Protein AF-A0A662XT76-F1 (afdb_monomer)

Secondary structure (DSSP, 8-state):
---B-TTSS-B-TTS-BTTT---TTSS-SEEEEESSHHHHHHHHTTSGGG-EEEEE-TTS-EEEEEEETTEEEEEEE-TTS--GGGGTTTTSSSEEEEEEEEEEE-STTS-TT-EEE-TT-B--EEE-SGGGSTT--S--SEEEPPPBPPPHHHHHHHHSS-----B-------S-TTHHHHHHHH-TT--EE-SSHHHHHHHHHHTTTSEEEEEEEEEEEETTTB-BPPHHHHHHHHHHHHHHHHHHHHHSPPTTSS----PPPPPS-HHHHHHHHHHTT--TTTEEEEEE--SSHHHHTTS-SSEEEEEE----S--TT-HHHHHHHHHHHHHHHHHHHHH-----TT------B-SS-B-----------STT---------SSTTHHHHHHHHHHHHHHHHHHTTS---S-TTSHHHHHHHHHTTS-HHHHHHHHHH-SHHHHHHHTTTTT--S---------EEEEEE-

Radius of gyration: 30.39 Å; Cα contacts (8 Å, |Δi|>4): 796; chains: 1; bounding box: 80×58×85 Å

pLDDT: mean 70.83, std 18.74, range [25.48, 98.0]

Solvent-accessible surface area (backbone atoms only — not comparable to full-atom values): 27362 Å² total; per-residue (Å²): 124,93,58,46,54,83,93,69,78,44,23,37,96,87,55,24,32,86,57,54,50,45,38,73,85,66,54,47,43,28,35,39,39,22,42,45,59,72,58,32,55,58,46,46,65,67,23,49,95,52,47,63,48,79,37,66,19,102,71,75,23,40,35,39,25,35,28,39,94,83,33,65,29,22,35,32,16,60,49,94,54,71,64,72,59,79,66,68,54,81,67,45,77,46,21,39,39,39,32,52,44,63,25,35,14,60,35,82,84,44,37,6,54,13,63,48,58,36,47,90,24,36,60,47,79,42,75,37,71,65,41,69,44,99,85,52,74,94,53,66,49,62,47,74,53,75,73,36,65,29,36,57,70,67,26,54,76,68,60,86,78,82,71,56,57,67,51,68,91,89,93,87,90,78,94,50,88,56,51,65,58,51,46,45,71,75,38,73,84,57,51,71,48,73,78,46,62,41,60,51,23,44,51,21,68,68,44,82,62,41,33,45,26,40,37,39,27,34,17,48,26,11,66,76,74,33,15,19,40,52,70,70,60,48,55,52,47,50,53,54,51,38,49,56,49,49,53,52,52,47,72,46,79,55,68,45,86,69,60,79,75,74,56,64,69,57,66,100,41,38,69,59,49,35,63,48,40,39,76,34,29,43,45,62,92,50,40,33,44,41,74,43,87,45,92,50,67,80,41,50,74,70,46,53,71,65,61,72,32,56,50,63,68,66,89,87,71,82,52,94,86,45,56,71,57,50,58,50,49,55,50,46,49,48,52,52,48,56,43,35,76,72,74,53,78,89,71,64,89,68,65,45,71,61,53,57,65,62,72,104,43,81,61,80,66,80,84,68,78,63,86,61,73,67,79,95,38,66,61,66,76,63,84,78,81,97,49,45,47,54,52,61,54,51,49,53,38,47,55,44,41,44,46,66,54,42,75,65,69,82,40,82,46,54,45,67,90,28,56,56,28,43,52,53,68,74,37,71,86,50,52,37,58,57,40,30,53,48,61,60,73,45,62,64,77,49,50,57,54,59,72,48,67,84,73,76,85,74,84,88,79,92,85,74,83,69,73,27,36,32,34,18,37,104

Structure (mmCIF, N/CA/C/O backbone):
data_AF-A0A662XT76-F1
#
_entry.id   AF-A0A662XT76-F1
#
loop_
_atom_site.group_PDB
_atom_site.id
_atom_site.type_symbol
_atom_site.label_atom_id
_atom_site.label_alt_id
_atom_site.label_comp_id
_atom_site.label_asym_id
_atom_site.label_entity_id
_atom_site.label_seq_id
_atom_site.pdbx_PDB_ins_code
_atom_site.Cartn_x
_atom_site.Cartn_y
_atom_site.Cartn_z
_atom_site.occupancy
_atom_site.B_iso_or_equiv
_atom_site.auth_seq_id
_atom_site.auth_comp_id
_atom_site.auth_asym_id
_atom_site.auth_atom_id
_atom_site.pdbx_PDB_model_num
ATOM 1 N N . MET A 1 1 ? 12.522 -28.379 11.782 1.00 76.38 1 MET A N 1
ATOM 2 C CA . MET A 1 1 ? 12.966 -27.269 12.687 1.00 76.38 1 MET A CA 1
ATOM 3 C C . MET A 1 1 ? 11.769 -26.359 12.965 1.00 76.38 1 MET A C 1
ATOM 5 O O . MET A 1 1 ? 10.771 -26.528 12.287 1.00 76.38 1 MET A O 1
ATOM 9 N N . ALA A 1 2 ? 11.820 -25.409 13.912 1.00 84.62 2 ALA A N 1
ATOM 10 C CA . ALA A 1 2 ? 10.680 -24.497 14.133 1.00 84.62 2 ALA A CA 1
ATOM 11 C C . ALA A 1 2 ? 10.379 -23.625 12.893 1.00 84.62 2 ALA A C 1
ATOM 13 O O . ALA A 1 2 ? 9.228 -23.469 12.488 1.00 84.62 2 ALA A O 1
ATOM 14 N N . TYR A 1 3 ? 11.434 -23.090 12.275 1.00 89.38 3 TYR A N 1
ATOM 15 C CA . TYR A 1 3 ? 11.419 -22.380 10.996 1.00 89.38 3 TYR A CA 1
ATOM 16 C C . TYR A 1 3 ? 12.844 -22.318 10.418 1.00 89.38 3 TYR A C 1
ATOM 18 O O . TYR A 1 3 ? 13.790 -22.826 11.026 1.00 89.38 3 TYR A O 1
ATOM 26 N N . LYS A 1 4 ? 12.998 -21.720 9.233 1.00 84.19 4 LYS A N 1
ATOM 27 C CA . LYS A 1 4 ? 14.266 -21.523 8.512 1.00 84.19 4 LYS A CA 1
ATOM 28 C C . LYS A 1 4 ? 14.536 -20.029 8.274 1.00 84.19 4 LYS A C 1
ATOM 30 O O . LYS A 1 4 ? 13.626 -19.206 8.352 1.00 84.19 4 LYS A O 1
ATOM 35 N N . ASN A 1 5 ? 15.786 -19.691 7.947 1.00 81.88 5 ASN A N 1
ATOM 36 C CA . ASN A 1 5 ? 16.231 -18.370 7.467 1.00 81.88 5 ASN A CA 1
ATOM 37 C C . ASN A 1 5 ? 16.010 -17.185 8.434 1.00 81.88 5 ASN A C 1
ATOM 39 O O . ASN A 1 5 ? 15.616 -16.097 8.015 1.00 81.88 5 ASN A O 1
ATOM 43 N N . THR A 1 6 ? 16.316 -17.371 9.726 1.00 84.19 6 THR A N 1
ATOM 44 C CA . THR A 1 6 ? 16.104 -16.357 10.784 1.00 84.19 6 THR A CA 1
ATOM 45 C C . THR A 1 6 ? 16.774 -14.995 10.535 1.00 84.19 6 THR A C 1
ATOM 47 O O . THR A 1 6 ? 16.246 -13.979 10.974 1.00 84.19 6 THR A O 1
ATOM 50 N N . ASN A 1 7 ? 17.895 -14.953 9.804 1.00 76.31 7 ASN A N 1
ATOM 51 C CA . ASN A 1 7 ? 18.642 -13.720 9.504 1.00 76.31 7 ASN A CA 1
ATOM 52 C C . ASN A 1 7 ? 18.196 -13.022 8.199 1.00 76.31 7 ASN A C 1
ATOM 54 O O . ASN A 1 7 ? 18.807 -12.034 7.801 1.00 76.31 7 ASN A O 1
ATOM 58 N N . ALA A 1 8 ? 17.171 -13.535 7.509 1.00 79.31 8 ALA A N 1
ATOM 59 C CA . ALA A 1 8 ? 16.703 -13.020 6.219 1.00 79.31 8 ALA A CA 1
ATOM 60 C C . ALA A 1 8 ? 15.179 -12.778 6.242 1.00 79.31 8 ALA A C 1
ATOM 62 O O . ALA A 1 8 ? 14.699 -11.939 7.004 1.00 79.31 8 ALA A O 1
ATOM 63 N N . MET A 1 9 ? 14.411 -13.505 5.422 1.00 76.38 9 MET A N 1
ATOM 64 C CA . MET A 1 9 ? 12.952 -13.598 5.526 1.00 76.38 9 MET A CA 1
ATOM 65 C C . MET A 1 9 ? 12.591 -14.967 6.127 1.00 76.38 9 MET A C 1
ATOM 67 O O . MET A 1 9 ? 12.679 -15.969 5.408 1.00 76.38 9 MET A O 1
ATOM 71 N N . PRO A 1 10 ? 12.220 -15.046 7.419 1.00 79.50 10 PRO A N 1
ATOM 72 C CA . PRO A 1 10 ? 11.983 -16.324 8.078 1.00 79.50 10 PRO A CA 1
ATOM 73 C C . PRO A 1 10 ? 10.690 -16.993 7.595 1.00 79.50 10 PRO A C 1
ATOM 75 O O . PRO A 1 10 ? 9.648 -16.341 7.478 1.00 79.50 10 PRO A O 1
ATOM 78 N N . LYS A 1 11 ? 10.754 -18.302 7.334 1.00 84.12 11 LYS A N 1
ATOM 79 C CA . LYS A 1 11 ? 9.632 -19.107 6.817 1.00 84.12 11 LYS A CA 1
ATOM 80 C C . LYS A 1 11 ? 9.597 -20.502 7.438 1.00 84.12 11 LYS A C 1
ATOM 82 O O . LYS A 1 11 ? 10.647 -21.048 7.786 1.00 84.12 11 LYS A O 1
ATOM 87 N N . HIS A 1 12 ? 8.409 -21.091 7.545 1.00 88.31 12 HIS A N 1
ATOM 88 C CA . HIS A 1 12 ? 8.257 -22.515 7.853 1.00 88.31 12 HIS A CA 1
ATOM 89 C C . HIS A 1 12 ? 8.646 -23.386 6.642 1.00 88.31 12 HIS A C 1
ATOM 91 O O . HIS A 1 12 ? 8.956 -22.879 5.561 1.00 88.31 12 HIS A O 1
ATOM 97 N N . GLU A 1 13 ? 8.698 -24.708 6.825 1.00 89.62 13 GLU A N 1
ATOM 98 C CA . GLU A 1 13 ? 9.232 -25.629 5.805 1.00 89.62 13 GLU A CA 1
ATOM 99 C C . GLU A 1 13 ? 8.322 -25.765 4.567 1.00 89.62 13 GLU A C 1
ATOM 101 O O . GLU A 1 13 ? 8.808 -26.124 3.500 1.00 89.62 13 GLU A O 1
ATOM 106 N N . ASP A 1 14 ? 7.044 -25.394 4.687 1.00 87.75 14 ASP A N 1
ATOM 107 C CA . ASP A 1 14 ? 6.050 -25.309 3.606 1.00 87.75 14 ASP A CA 1
ATOM 108 C C . ASP A 1 14 ? 6.056 -23.958 2.851 1.00 87.75 14 ASP A C 1
ATOM 110 O O . ASP A 1 14 ? 5.248 -23.734 1.947 1.00 87.75 14 ASP A O 1
ATOM 114 N N . GLY A 1 15 ? 6.954 -23.042 3.232 1.00 85.56 15 GLY A N 1
ATOM 115 C CA . GLY A 1 15 ? 7.093 -21.713 2.643 1.00 85.56 15 GLY A CA 1
ATOM 116 C C . GLY A 1 15 ? 6.183 -20.625 3.227 1.00 85.56 15 GLY A C 1
ATOM 117 O O . GLY A 1 15 ? 6.241 -19.494 2.727 1.00 85.56 15 GLY A O 1
ATOM 118 N N . THR A 1 16 ? 5.384 -20.915 4.263 1.00 87.31 16 THR A N 1
ATOM 119 C CA . THR A 1 16 ? 4.553 -19.903 4.944 1.00 87.31 16 THR A CA 1
ATOM 120 C C . TH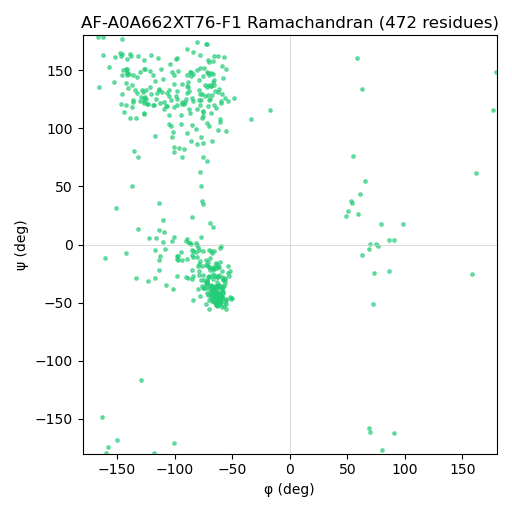R A 1 16 ? 5.387 -18.919 5.774 1.00 87.31 16 THR A C 1
ATOM 122 O O . THR A 1 16 ? 6.450 -19.260 6.304 1.00 87.31 16 THR A O 1
ATOM 125 N N . VAL A 1 17 ? 4.927 -17.666 5.876 1.00 84.31 17 VAL A N 1
ATOM 126 C CA . VAL A 1 17 ? 5.585 -16.606 6.666 1.00 84.31 17 VAL A CA 1
ATOM 127 C C . VAL A 1 17 ? 5.093 -16.592 8.119 1.00 84.31 17 VAL A C 1
ATOM 129 O O . VAL A 1 17 ? 3.888 -16.629 8.366 1.00 84.31 17 VAL A O 1
ATOM 132 N N . LEU A 1 18 ? 6.023 -16.459 9.078 1.00 82.25 18 LEU A N 1
ATOM 133 C CA . LEU A 1 18 ? 5.812 -16.721 10.523 1.00 82.25 18 LEU A CA 1
ATOM 134 C C . LEU A 1 18 ? 4.618 -16.029 11.204 1.00 82.25 18 LEU A C 1
ATOM 136 O O . LEU A 1 18 ? 4.209 -16.448 12.286 1.00 82.25 18 LEU A O 1
ATOM 140 N N . HIS A 1 19 ? 4.132 -14.917 10.649 1.00 84.12 19 HIS A N 1
ATOM 141 C CA . HIS A 1 19 ? 3.140 -14.065 11.310 1.00 84.12 19 HIS A CA 1
ATOM 142 C C . HIS A 1 19 ? 1.802 -13.974 10.568 1.00 84.12 19 HIS A C 1
ATOM 144 O O . HIS A 1 19 ? 0.785 -13.818 11.234 1.00 84.12 19 HIS A O 1
ATOM 150 N N . LEU A 1 20 ? 1.765 -14.115 9.236 1.00 84.00 20 LEU A N 1
ATOM 151 C CA . LEU A 1 20 ? 0.519 -14.005 8.455 1.00 84.00 20 LEU A CA 1
ATOM 152 C C . LEU A 1 20 ? -0.132 -15.360 8.135 1.00 84.00 20 LEU A C 1
ATOM 154 O O . LEU A 1 20 ? -1.276 -15.376 7.709 1.00 84.00 20 LEU A O 1
ATOM 158 N N . GLY A 1 21 ? 0.570 -16.485 8.318 1.00 85.88 21 GLY A N 1
ATOM 159 C CA . GLY A 1 21 ? 0.026 -17.825 8.031 1.00 85.88 21 GLY A CA 1
ATOM 160 C C . GLY A 1 21 ? -0.060 -18.188 6.539 1.00 85.88 21 GLY A C 1
ATOM 161 O O . GLY A 1 21 ? -0.464 -19.294 6.201 1.00 85.88 21 GLY A O 1
ATOM 162 N N . VAL A 1 22 ? 0.359 -17.288 5.644 1.00 87.12 22 VAL A N 1
ATOM 163 C CA . VAL A 1 22 ? 0.263 -17.441 4.180 1.00 87.12 22 VAL A CA 1
ATOM 164 C C . VAL A 1 22 ? 1.603 -17.781 3.523 1.00 87.12 22 VAL A C 1
ATOM 166 O O . VAL A 1 22 ? 2.670 -17.413 4.024 1.00 87.12 22 VAL A O 1
ATOM 169 N N . LYS A 1 23 ? 1.550 -18.423 2.354 1.00 86.50 23 LYS A N 1
ATOM 170 C CA . LYS A 1 23 ? 2.673 -18.607 1.412 1.00 86.50 23 LYS A CA 1
ATOM 171 C C . LYS A 1 23 ? 2.389 -17.927 0.065 1.00 86.50 23 LYS A C 1
ATOM 173 O O . LYS A 1 23 ? 1.353 -17.293 -0.122 1.00 86.50 23 LYS A O 1
ATOM 178 N N . SER A 1 24 ? 3.331 -18.029 -0.875 1.00 83.62 24 SER A N 1
ATOM 179 C CA . SER A 1 24 ? 3.158 -17.462 -2.223 1.00 83.62 24 SER A CA 1
ATOM 180 C C . SER A 1 24 ? 1.913 -18.033 -2.917 1.00 83.62 24 SER A C 1
ATOM 182 O O . SER A 1 24 ? 1.595 -19.207 -2.735 1.00 83.62 24 SER A O 1
ATOM 184 N N . GLY A 1 25 ? 1.212 -17.199 -3.688 1.00 83.50 25 GLY A N 1
ATOM 185 C CA . GLY A 1 25 ? -0.052 -17.534 -4.357 1.00 83.50 25 GLY A CA 1
ATOM 186 C C . GLY A 1 25 ? -1.318 -17.338 -3.510 1.00 83.50 25 GLY A C 1
ATOM 187 O O . GLY A 1 25 ? -2.373 -17.107 -4.080 1.00 83.50 25 GLY A O 1
ATOM 188 N N . GLN A 1 26 ? -1.225 -17.347 -2.174 1.00 88.88 26 GLN A N 1
ATOM 189 C CA . GLN A 1 26 ? -2.392 -17.221 -1.276 1.00 88.88 26 GLN A CA 1
ATOM 190 C C . GLN A 1 26 ? -2.823 -15.772 -0.993 1.00 88.88 26 GLN A C 1
ATOM 192 O O . GLN A 1 26 ? -3.867 -15.536 -0.387 1.00 88.88 26 GLN A O 1
ATOM 197 N N . VAL A 1 27 ? -2.015 -14.794 -1.409 1.00 89.44 27 VAL A N 1
ATOM 198 C CA . VAL A 1 27 ? -2.301 -13.358 -1.290 1.00 89.44 27 VAL A CA 1
ATOM 199 C C . VAL A 1 27 ? -2.105 -12.718 -2.655 1.00 89.44 27 VAL A C 1
ATOM 201 O O . VAL A 1 27 ? -1.088 -12.954 -3.309 1.00 89.44 27 VAL A O 1
ATOM 204 N N . ALA A 1 28 ? -3.064 -11.902 -3.076 1.00 90.62 28 ALA A N 1
ATOM 205 C CA . ALA A 1 28 ? -3.012 -11.188 -4.341 1.00 90.62 28 ALA A CA 1
ATOM 206 C C . ALA A 1 28 ? -1.974 -10.044 -4.342 1.00 90.62 28 ALA A C 1
ATOM 208 O O . ALA A 1 28 ? -1.390 -9.670 -3.323 1.00 90.62 28 ALA A O 1
ATOM 209 N N . ASN A 1 29 ? -1.769 -9.442 -5.515 1.00 88.25 29 ASN A N 1
ATOM 210 C CA . ASN A 1 29 ? -0.985 -8.209 -5.684 1.00 88.25 29 ASN A CA 1
ATOM 211 C C . ASN A 1 29 ? -1.759 -6.925 -5.308 1.00 88.25 29 ASN A C 1
ATOM 213 O O . ASN A 1 29 ? -1.189 -5.834 -5.295 1.00 88.25 29 ASN A O 1
ATOM 217 N N . ARG A 1 30 ? -3.045 -7.062 -4.975 1.00 91.56 30 ARG A N 1
ATOM 218 C CA . ARG A 1 30 ? -3.951 -6.013 -4.502 1.00 91.56 30 ARG A CA 1
ATOM 219 C C . ARG A 1 30 ? -4.423 -6.367 -3.097 1.00 91.56 30 ARG A C 1
ATOM 221 O O . ARG A 1 30 ? -5.029 -7.421 -2.922 1.00 91.56 30 ARG A O 1
ATOM 228 N N . VAL A 1 31 ? -4.159 -5.513 -2.106 1.00 92.00 31 VAL A N 1
ATOM 229 C CA . VAL A 1 31 ? -4.554 -5.760 -0.706 1.00 92.00 31 VAL A CA 1
ATOM 230 C C . VAL A 1 31 ? -5.333 -4.598 -0.088 1.00 92.00 31 VAL A C 1
ATOM 232 O O . VAL A 1 31 ? -4.875 -3.456 -0.104 1.00 92.00 31 VAL A O 1
ATOM 235 N N . VAL A 1 32 ? -6.469 -4.905 0.545 1.00 93.81 32 VAL A N 1
ATOM 236 C CA . VAL A 1 32 ? -7.110 -4.021 1.529 1.00 93.81 32 V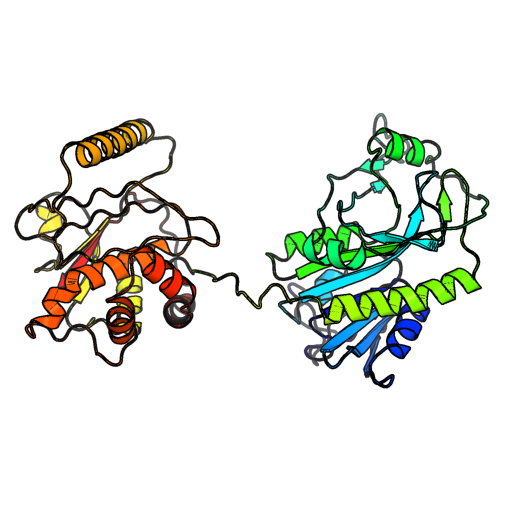AL A CA 1
ATOM 237 C C . VAL A 1 32 ? -6.632 -4.404 2.931 1.00 93.81 32 VAL A C 1
ATOM 239 O O . VAL A 1 32 ? -6.804 -5.543 3.358 1.00 93.81 32 VAL A O 1
ATOM 242 N N . SER A 1 33 ? -6.051 -3.461 3.674 1.00 92.75 33 SER A N 1
ATOM 243 C CA . SER A 1 33 ? -5.693 -3.653 5.091 1.00 92.75 33 SER A CA 1
ATOM 244 C C . SER A 1 33 ? -6.779 -3.061 5.989 1.00 92.75 33 SER A C 1
ATOM 246 O O . SER A 1 33 ? -7.098 -1.879 5.868 1.00 92.75 33 SER A O 1
ATOM 248 N N . VAL A 1 34 ? -7.328 -3.854 6.910 1.00 93.94 34 VAL A N 1
ATOM 249 C CA . VAL A 1 34 ? -8.354 -3.424 7.878 1.00 93.94 34 VAL A CA 1
ATOM 250 C C . VAL A 1 34 ? -7.930 -3.739 9.310 1.00 93.94 34 VAL A C 1
ATOM 252 O O . VAL A 1 34 ? -7.190 -4.686 9.557 1.00 93.94 34 VAL A O 1
ATOM 255 N N . GLY A 1 35 ? -8.399 -2.947 10.278 1.00 89.12 35 GLY A N 1
ATOM 256 C CA . GLY A 1 35 ? -8.050 -3.146 11.690 1.00 89.12 35 GLY A CA 1
ATOM 257 C C . GLY A 1 35 ? -8.686 -4.399 12.302 1.00 89.12 35 GLY A C 1
ATOM 258 O O . GLY A 1 35 ? -7.983 -5.251 12.837 1.00 89.12 35 GLY A O 1
ATOM 259 N N . SER A 1 36 ? -10.014 -4.517 12.227 1.00 92.00 36 SER A N 1
ATOM 260 C CA . SER A 1 36 ? -10.791 -5.580 12.876 1.00 92.00 36 SER A CA 1
ATOM 261 C C . SER A 1 36 ? -11.125 -6.743 11.936 1.00 92.00 36 SER A C 1
ATOM 263 O O . SER A 1 36 ? -11.355 -6.545 10.742 1.00 92.00 36 SER A O 1
ATOM 265 N N . LEU A 1 37 ? -11.236 -7.951 12.504 1.00 94.50 37 LEU A N 1
ATOM 266 C CA . LEU A 1 37 ? -11.721 -9.140 11.794 1.00 94.50 37 LEU A CA 1
ATOM 267 C C . LEU A 1 37 ? -13.141 -8.930 11.245 1.00 94.50 37 LEU A C 1
ATOM 269 O O . LEU A 1 37 ? -13.354 -9.143 10.061 1.00 94.50 37 LEU A O 1
ATOM 273 N N . GLY A 1 38 ? -14.063 -8.377 12.042 1.00 95.81 38 GLY A N 1
ATOM 274 C CA . GLY A 1 38 ? -15.439 -8.102 11.600 1.00 95.81 38 GLY A CA 1
ATOM 275 C C . GLY A 1 38 ? -15.551 -7.186 10.372 1.00 95.81 38 GLY A C 1
ATOM 276 O O . GLY A 1 38 ? -16.459 -7.355 9.562 1.00 95.81 38 GLY A O 1
ATOM 277 N N . ARG A 1 39 ? -14.602 -6.256 10.172 1.00 95.31 39 ARG A N 1
ATOM 278 C CA . ARG A 1 39 ? -14.533 -5.459 8.934 1.00 95.31 39 ARG A CA 1
ATOM 279 C C . ARG A 1 39 ? -13.964 -6.274 7.771 1.00 95.31 39 ARG A C 1
ATOM 281 O O . ARG A 1 39 ? -14.404 -6.094 6.642 1.00 95.31 39 ARG A O 1
ATOM 288 N N . ALA A 1 40 ? -13.008 -7.166 8.028 1.00 96.19 40 ALA A N 1
ATOM 289 C CA . ALA A 1 40 ? -12.473 -8.065 7.007 1.00 96.19 40 ALA A CA 1
ATOM 290 C C . ALA A 1 40 ? -13.545 -9.045 6.506 1.00 96.19 40 ALA A C 1
ATOM 292 O O . ALA A 1 40 ? -13.723 -9.177 5.301 1.00 96.19 40 ALA A O 1
ATOM 293 N N . GLU A 1 41 ? -14.310 -9.642 7.423 1.00 97.62 41 GLU A N 1
ATOM 294 C CA . GLU A 1 41 ? -15.460 -10.506 7.134 1.00 97.62 41 GLU A CA 1
ATOM 295 C C . GLU A 1 41 ? -16.541 -9.754 6.345 1.00 97.62 41 GLU A C 1
ATOM 297 O O . GLU A 1 41 ? -16.992 -10.237 5.307 1.00 97.62 41 GLU A O 1
ATOM 302 N N . LEU A 1 42 ? -16.907 -8.538 6.777 1.00 96.94 42 LEU A N 1
ATOM 303 C CA . LEU A 1 42 ? -17.869 -7.686 6.068 1.00 96.94 42 LEU A CA 1
ATOM 304 C C . LEU A 1 42 ? -17.429 -7.389 4.628 1.00 96.94 42 LEU A C 1
ATOM 306 O O . LEU A 1 42 ? -18.259 -7.432 3.726 1.00 96.94 42 LEU A O 1
ATOM 310 N N . LEU A 1 43 ? -16.142 -7.102 4.400 1.00 97.50 43 LEU A N 1
ATOM 311 C CA . LEU A 1 43 ? -15.610 -6.866 3.056 1.00 97.50 43 LEU A CA 1
ATOM 312 C C . LEU A 1 43 ? -15.469 -8.158 2.238 1.00 97.50 43 LEU A C 1
ATOM 314 O O . LEU A 1 43 ? -15.626 -8.105 1.022 1.00 97.50 43 LEU A O 1
ATOM 318 N N . ALA A 1 44 ? -15.220 -9.309 2.868 1.00 97.81 44 ALA A N 1
ATOM 319 C CA . ALA A 1 44 ? -15.151 -10.596 2.176 1.00 97.81 44 ALA A CA 1
ATOM 320 C C . ALA A 1 44 ? -16.516 -10.980 1.572 1.00 97.81 44 ALA A C 1
ATOM 322 O O . ALA A 1 44 ? -16.582 -11.454 0.442 1.00 97.81 44 ALA A O 1
ATOM 323 N N . GLN A 1 45 ? -17.619 -10.651 2.257 1.00 98.00 45 GLN A N 1
ATOM 324 C CA . GLN A 1 45 ? -18.986 -10.789 1.727 1.00 98.00 45 GLN A CA 1
ATOM 325 C C . GLN A 1 45 ? -19.324 -9.821 0.570 1.00 98.00 45 GLN A C 1
ATOM 327 O O . GLN A 1 45 ? -20.411 -9.910 0.003 1.00 98.00 45 GLN A O 1
ATOM 332 N N . LEU A 1 46 ? -18.436 -8.880 0.217 1.00 97.06 46 LEU A N 1
ATOM 333 C CA . LEU A 1 46 ? -18.615 -7.976 -0.929 1.00 97.06 46 LEU A CA 1
ATOM 334 C C . LEU A 1 46 ? -17.896 -8.456 -2.199 1.00 97.06 46 LEU A C 1
ATOM 336 O O . LEU A 1 46 ? -18.128 -7.858 -3.251 1.00 97.06 46 LEU A O 1
ATOM 340 N N . LEU A 1 47 ? -17.042 -9.482 -2.091 1.00 97.62 47 LEU A N 1
ATOM 341 C CA . LEU A 1 47 ? -16.313 -10.108 -3.199 1.00 97.62 47 LEU A CA 1
ATOM 342 C C . LEU A 1 47 ? -17.262 -10.809 -4.184 1.00 97.62 47 LEU A C 1
ATOM 344 O O . LEU A 1 47 ? -18.416 -11.092 -3.854 1.00 97.62 47 LEU A O 1
ATOM 348 N N . ASP A 1 48 ? -16.764 -11.089 -5.389 1.00 96.06 48 ASP A N 1
ATOM 349 C CA . ASP A 1 48 ? -17.531 -11.711 -6.473 1.00 96.06 48 ASP A CA 1
ATOM 350 C C . ASP A 1 48 ? -18.183 -13.029 -6.007 1.00 96.06 48 ASP A C 1
ATOM 352 O O . ASP A 1 48 ? -17.512 -13.918 -5.478 1.00 96.06 48 ASP A O 1
ATOM 356 N N . ASP A 1 49 ? -19.511 -13.120 -6.145 1.00 95.25 49 ASP A N 1
ATOM 357 C CA . ASP A 1 49 ? -20.365 -14.230 -5.682 1.00 95.25 49 ASP A CA 1
ATOM 358 C C . ASP A 1 49 ? -20.129 -14.679 -4.217 1.00 95.25 49 ASP A C 1
ATOM 360 O O . ASP A 1 49 ? -20.403 -15.825 -3.845 1.00 95.25 49 ASP A O 1
ATOM 364 N N . ALA A 1 50 ? -19.604 -13.773 -3.379 1.00 94.31 50 ALA A N 1
ATOM 365 C CA . ALA A 1 50 ? -19.102 -14.031 -2.025 1.00 94.31 50 ALA A CA 1
ATOM 366 C C . ALA A 1 50 ? -18.100 -15.209 -1.939 1.00 94.31 50 ALA A C 1
ATOM 368 O O . ALA A 1 50 ? -18.002 -15.872 -0.905 1.00 94.31 50 ALA A O 1
ATOM 369 N N . GLN A 1 51 ? -17.351 -15.476 -3.017 1.00 95.38 51 GLN A N 1
ATOM 370 C CA . GLN A 1 51 ? -16.357 -16.549 -3.084 1.00 95.38 51 GLN A CA 1
ATOM 371 C C . GLN A 1 51 ? -14.970 -16.054 -2.660 1.00 95.38 51 GLN A C 1
ATOM 373 O O . GLN A 1 51 ? -14.403 -15.136 -3.257 1.00 95.38 51 GLN A O 1
ATOM 378 N N . PHE A 1 52 ? -14.398 -16.696 -1.641 1.00 98.00 52 PHE A N 1
ATOM 379 C CA . PHE A 1 52 ? -13.045 -16.415 -1.166 1.00 98.00 52 PHE A CA 1
ATOM 380 C C . PHE A 1 52 ? -12.428 -17.599 -0.416 1.00 98.00 52 PHE A C 1
ATOM 382 O O . PHE A 1 52 ? -13.116 -18.397 0.220 1.00 98.00 52 PHE A O 1
ATOM 389 N N . GLU A 1 53 ? -11.102 -17.674 -0.454 1.00 97.69 53 GLU A N 1
ATOM 390 C CA . GLU A 1 53 ? -10.289 -18.525 0.410 1.00 97.69 53 GLU A CA 1
ATOM 391 C C . GLU A 1 53 ? -9.953 -17.779 1.709 1.00 97.69 53 GLU A C 1
ATOM 393 O O . GLU A 1 53 ? -9.620 -16.591 1.672 1.00 97.69 53 GLU A O 1
ATOM 398 N N . THR A 1 54 ? -9.984 -18.473 2.849 1.00 97.69 54 THR A N 1
ATOM 399 C CA . THR A 1 54 ? -9.634 -17.908 4.164 1.00 97.69 54 THR A CA 1
ATOM 400 C C . THR A 1 54 ? -8.333 -18.513 4.682 1.00 97.69 54 THR A C 1
ATOM 402 O O . THR A 1 54 ? -8.179 -19.733 4.734 1.00 97.69 54 THR A O 1
ATOM 405 N N . TYR A 1 55 ? -7.418 -17.654 5.127 1.00 94.62 55 TYR A N 1
ATOM 406 C CA . TYR A 1 55 ? -6.116 -18.018 5.676 1.00 94.62 55 TYR A CA 1
ATOM 407 C C . TYR A 1 55 ? -5.924 -17.389 7.055 1.00 94.62 55 TYR A C 1
ATOM 409 O O . TYR A 1 55 ? -5.807 -16.169 7.184 1.00 94.62 55 TYR A O 1
ATOM 417 N N . GLU A 1 56 ? -5.888 -18.227 8.088 1.00 93.25 56 GLU A N 1
ATOM 418 C CA . GLU A 1 56 ? -5.748 -17.809 9.484 1.00 93.25 56 GLU A CA 1
ATOM 419 C C . GLU A 1 56 ? -4.326 -18.016 10.015 1.00 93.25 56 GLU A C 1
ATOM 421 O O . GLU A 1 56 ? -3.617 -18.955 9.648 1.00 93.25 56 GLU A O 1
ATOM 426 N N . SER A 1 57 ? -3.920 -17.144 10.934 1.00 88.75 57 SER A N 1
ATOM 427 C CA . SER A 1 57 ? -2.640 -17.209 11.632 1.00 88.75 57 SER A CA 1
ATOM 428 C C . SER A 1 57 ? -2.835 -17.397 13.132 1.00 88.75 57 SER A C 1
ATOM 430 O O . SER A 1 57 ? -3.624 -16.694 13.764 1.00 88.75 57 SER A O 1
ATOM 432 N N . SER A 1 58 ? -1.983 -18.222 13.747 1.00 85.88 58 SER A N 1
ATOM 433 C CA . SER A 1 58 ? -1.841 -18.342 15.210 1.00 85.88 58 SER A CA 1
ATOM 434 C C . SER A 1 58 ? -1.417 -17.038 15.912 1.00 85.88 58 SER A C 1
ATOM 436 O O . SER A 1 58 ? -1.308 -16.990 17.137 1.00 85.88 58 SER A O 1
ATOM 438 N N . ARG A 1 59 ? -1.171 -15.967 15.147 1.00 84.31 59 ARG A N 1
ATOM 439 C CA . ARG A 1 59 ? -0.907 -14.602 15.619 1.00 84.31 59 ARG A CA 1
ATOM 440 C C . ARG A 1 59 ? -2.118 -13.661 15.530 1.00 84.31 59 ARG A C 1
ATOM 442 O O . ARG A 1 59 ? -1.952 -12.477 15.799 1.00 84.31 59 ARG A O 1
ATOM 449 N N . GLY A 1 60 ? -3.304 -14.160 15.170 1.00 84.00 60 GLY A N 1
ATOM 450 C CA . GLY A 1 60 ? -4.542 -13.369 15.112 1.00 84.00 60 GLY A CA 1
ATOM 451 C C . GLY A 1 60 ? -4.698 -12.500 13.859 1.00 84.00 60 GLY A C 1
ATOM 452 O O . GLY A 1 60 ? -5.494 -11.565 13.862 1.00 84.00 60 GLY A O 1
ATOM 453 N N . PHE A 1 61 ? -3.939 -12.792 12.800 1.00 89.75 61 PHE A N 1
ATOM 454 C CA . PHE A 1 61 ? -4.168 -12.233 11.466 1.00 89.75 61 PHE A CA 1
ATOM 455 C C . PHE A 1 61 ? -5.051 -13.190 10.663 1.00 89.75 61 PHE A C 1
ATOM 457 O O . PHE A 1 61 ? -4.795 -14.395 10.662 1.00 89.75 61 PHE A O 1
ATOM 464 N N . THR A 1 62 ? -6.011 -12.640 9.923 1.00 93.69 62 THR A N 1
ATOM 465 C CA . THR A 1 62 ? -6.835 -13.384 8.961 1.00 93.69 62 THR A CA 1
ATOM 466 C C . THR A 1 62 ? -6.738 -12.708 7.602 1.00 93.69 62 THR A C 1
ATOM 468 O O . THR A 1 62 ? -6.860 -11.485 7.508 1.00 93.69 62 THR A O 1
ATOM 471 N N . THR A 1 63 ? -6.514 -13.496 6.555 1.00 94.19 63 THR A N 1
ATOM 472 C CA . THR A 1 63 ? -6.543 -13.044 5.162 1.00 94.19 63 THR A CA 1
ATOM 473 C C . THR A 1 63 ? -7.683 -13.732 4.427 1.00 94.19 63 THR A C 1
ATOM 475 O O . THR A 1 63 ? -7.777 -14.954 4.462 1.00 94.19 63 THR A O 1
ATOM 478 N N . PHE A 1 64 ? -8.505 -12.956 3.730 1.00 97.38 64 PHE A N 1
ATOM 479 C CA . PHE A 1 64 ? -9.488 -13.448 2.768 1.00 97.38 64 PHE A CA 1
ATOM 480 C C . PHE A 1 64 ? -8.982 -13.124 1.360 1.00 97.38 64 PHE A C 1
ATOM 482 O O . PHE A 1 64 ? -8.593 -11.982 1.117 1.00 97.38 64 PHE A O 1
ATOM 489 N N . THR A 1 65 ? -8.967 -14.085 0.439 1.00 96.69 65 THR A N 1
ATOM 490 C CA . THR A 1 65 ? -8.491 -13.895 -0.945 1.00 96.69 65 THR A CA 1
ATOM 491 C C . THR A 1 65 ? -9.563 -14.341 -1.930 1.00 96.69 65 THR A C 1
ATOM 493 O O . THR A 1 65 ? -10.040 -15.467 -1.853 1.00 96.69 65 THR A O 1
ATOM 496 N N . GLY A 1 66 ? -9.932 -13.467 -2.862 1.00 97.00 66 GLY A N 1
ATOM 497 C CA . GLY A 1 66 ? -10.970 -13.719 -3.863 1.00 97.00 66 GLY A CA 1
ATOM 498 C C . GLY A 1 66 ? -10.860 -12.725 -5.016 1.00 97.00 66 GLY A C 1
ATOM 499 O O . GLY A 1 66 ? -9.759 -12.266 -5.332 1.00 97.00 66 GLY A O 1
ATOM 500 N N . ALA A 1 67 ? -11.986 -12.372 -5.633 1.00 96.19 67 ALA A N 1
ATOM 501 C CA . ALA A 1 67 ? -12.032 -11.418 -6.740 1.00 96.19 67 ALA A CA 1
ATOM 502 C C . ALA A 1 67 ? -13.035 -10.276 -6.502 1.00 96.19 67 ALA A C 1
ATOM 504 O O . ALA A 1 67 ? -13.949 -10.382 -5.683 1.00 96.19 67 ALA A O 1
ATOM 505 N N . MET A 1 68 ? -12.826 -9.167 -7.211 1.00 94.69 68 MET A N 1
ATOM 506 C CA . MET A 1 68 ? -13.776 -8.063 -7.347 1.00 94.69 68 MET A CA 1
ATOM 507 C C . MET A 1 68 ? -13.796 -7.628 -8.816 1.00 94.69 68 MET A C 1
ATOM 509 O O . MET A 1 68 ? -12.770 -7.191 -9.344 1.00 94.69 68 MET A O 1
ATOM 513 N N . ASN A 1 69 ? -14.947 -7.746 -9.480 1.00 92.44 69 ASN A N 1
ATOM 514 C CA . ASN A 1 69 ? -15.102 -7.588 -10.932 1.00 92.44 69 ASN A CA 1
ATOM 515 C C . ASN A 1 69 ? -14.128 -8.475 -11.744 1.00 92.44 69 ASN A C 1
ATOM 517 O O . ASN A 1 69 ? -13.564 -8.042 -12.750 1.00 92.44 69 ASN A O 1
ATOM 521 N N . GLY A 1 70 ? -13.873 -9.700 -11.278 1.00 92.44 70 GLY A N 1
ATOM 522 C CA . GLY A 1 70 ? -12.934 -10.655 -11.873 1.00 92.44 70 GLY A CA 1
ATOM 523 C C . GLY A 1 70 ? -11.452 -10.368 -11.599 1.00 92.44 70 GLY A C 1
ATOM 524 O O . GLY A 1 70 ? -10.597 -11.146 -12.022 1.00 92.44 70 GLY A O 1
ATOM 525 N N . VAL A 1 71 ? -11.115 -9.284 -10.888 1.00 93.50 71 VAL A N 1
ATOM 526 C CA . VAL A 1 71 ? -9.729 -8.932 -10.542 1.00 93.50 71 VAL A CA 1
ATOM 527 C C . VAL A 1 71 ? -9.359 -9.533 -9.180 1.00 93.50 71 VAL A C 1
ATOM 529 O O . VAL A 1 71 ? -9.997 -9.177 -8.186 1.00 93.50 71 VAL A O 1
ATOM 532 N N . PRO A 1 72 ? -8.318 -10.386 -9.079 1.00 93.81 72 PRO A N 1
ATOM 533 C CA . PRO A 1 72 ? -7.894 -10.952 -7.801 1.00 93.81 72 PRO A CA 1
ATOM 534 C C . PRO A 1 72 ? -7.420 -9.888 -6.805 1.00 93.81 72 PRO A C 1
ATOM 536 O O . PRO A 1 72 ? -6.564 -9.055 -7.127 1.00 93.81 72 PRO A O 1
ATOM 539 N N . LEU A 1 73 ? -7.933 -9.951 -5.576 1.00 94.31 73 LEU A N 1
ATOM 540 C CA . LEU A 1 73 ? -7.489 -9.134 -4.448 1.00 94.31 73 LEU A CA 1
ATOM 541 C C . LEU A 1 73 ? -7.609 -9.896 -3.116 1.00 94.31 73 LEU A C 1
ATOM 543 O O . LEU A 1 73 ? -8.291 -10.918 -3.023 1.00 94.31 73 LEU A O 1
ATOM 547 N N . SER A 1 74 ? -6.954 -9.384 -2.074 1.00 95.00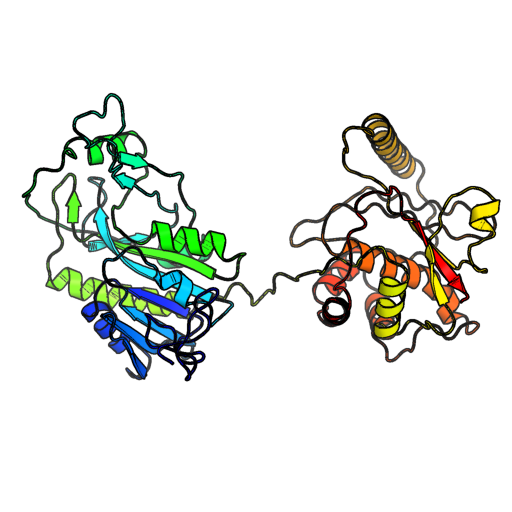 74 SER A N 1
ATOM 548 C CA . SER A 1 74 ? -7.053 -9.921 -0.713 1.00 95.00 74 SER A CA 1
ATOM 549 C C . SER A 1 74 ? -7.431 -8.846 0.306 1.00 95.00 74 SER A C 1
ATOM 551 O O . SER A 1 74 ? -7.081 -7.675 0.165 1.00 95.00 74 SER A O 1
ATOM 553 N N . ILE A 1 75 ? -8.103 -9.251 1.377 1.00 96.12 75 ILE A N 1
ATOM 554 C CA . ILE A 1 75 ? -8.465 -8.421 2.527 1.00 96.12 75 ILE A CA 1
ATOM 555 C C . ILE A 1 75 ? -7.747 -8.995 3.748 1.00 96.12 75 ILE A C 1
ATOM 557 O O . ILE A 1 75 ? -7.890 -10.179 4.041 1.00 96.12 75 ILE A O 1
ATOM 561 N N . VAL A 1 76 ? -6.971 -8.177 4.460 1.00 93.06 76 VAL A N 1
ATOM 562 C CA . VAL A 1 76 ? -6.160 -8.617 5.606 1.00 93.06 76 VAL A CA 1
ATOM 563 C C . VAL A 1 76 ? -6.591 -7.886 6.874 1.00 93.06 76 VAL A C 1
ATOM 565 O O . VAL A 1 76 ? -6.470 -6.660 6.959 1.00 93.06 76 VAL A O 1
ATOM 568 N N . ALA A 1 77 ? -7.030 -8.642 7.881 1.00 92.81 77 ALA A N 1
ATOM 569 C CA . ALA A 1 77 ? -7.207 -8.160 9.247 1.00 92.81 77 ALA A CA 1
ATOM 570 C C . ALA A 1 77 ? -5.833 -8.022 9.927 1.00 92.81 77 ALA A C 1
ATOM 572 O O . ALA A 1 77 ? -5.136 -9.016 10.134 1.00 92.81 77 ALA A O 1
ATOM 573 N N . THR A 1 78 ? -5.424 -6.790 10.245 1.00 84.69 78 THR A N 1
ATOM 574 C CA . THR A 1 78 ? -4.071 -6.465 10.743 1.00 84.69 78 THR A CA 1
ATOM 575 C C . THR A 1 78 ? -3.998 -6.076 12.221 1.00 84.69 78 THR A C 1
ATOM 577 O O . THR A 1 78 ? -2.900 -5.851 12.729 1.00 84.69 78 THR A O 1
ATOM 580 N N . GLY A 1 79 ? -5.133 -5.975 12.917 1.00 81.75 79 GLY A N 1
ATOM 581 C CA . GLY A 1 79 ? -5.193 -5.542 14.314 1.00 81.75 79 GLY A CA 1
ATOM 582 C C . GLY A 1 79 ? -4.863 -4.056 14.518 1.00 81.75 79 GLY A C 1
ATOM 583 O O . GLY A 1 79 ? -4.905 -3.254 13.584 1.00 81.75 79 GLY A O 1
ATOM 584 N N . MET A 1 80 ? -4.533 -3.710 15.768 1.00 65.00 80 MET A N 1
ATOM 585 C CA . MET A 1 80 ? -4.193 -2.353 16.248 1.00 65.00 80 MET A CA 1
ATOM 586 C C . MET A 1 80 ? -2.700 -2.205 16.613 1.00 65.00 80 MET A C 1
ATOM 588 O O . MET A 1 80 ? -2.319 -1.383 17.448 1.00 65.00 80 MET A O 1
ATOM 592 N N . VAL A 1 81 ? -1.843 -3.083 16.083 1.00 54.69 81 VAL A N 1
ATOM 593 C CA . VAL A 1 81 ? -0.408 -3.107 16.398 1.00 54.69 81 VAL A CA 1
ATOM 594 C C . VAL A 1 81 ? 0.364 -2.576 15.201 1.00 54.69 81 VAL A C 1
ATOM 596 O O . VAL A 1 81 ? 0.327 -3.189 14.137 1.00 54.69 81 VAL A O 1
ATOM 599 N N . ARG A 1 82 ? 1.100 -1.470 15.401 1.00 55.00 82 ARG A N 1
ATOM 600 C CA . ARG A 1 82 ? 1.998 -0.825 14.419 1.00 55.00 82 ARG A CA 1
ATOM 601 C C . ARG A 1 82 ? 2.665 -1.862 13.502 1.00 55.00 82 ARG A C 1
ATOM 603 O O . ARG A 1 82 ? 3.514 -2.634 13.947 1.00 55.00 82 ARG A O 1
ATOM 610 N N . LEU A 1 83 ? 2.226 -1.899 12.239 1.00 48.78 83 LEU A N 1
ATOM 611 C CA . LEU A 1 83 ? 2.355 -3.073 11.369 1.00 48.78 83 LEU A CA 1
ATOM 612 C C . LEU A 1 83 ? 3.809 -3.505 11.117 1.00 48.78 83 LEU A C 1
ATOM 614 O O . LEU A 1 83 ? 4.457 -3.020 10.192 1.00 48.78 83 LEU A O 1
ATOM 618 N N . GLN A 1 84 ? 4.234 -4.599 11.757 1.00 46.16 84 GLN A N 1
ATOM 619 C CA . GLN A 1 84 ? 5.265 -5.468 11.167 1.00 46.16 84 GLN A CA 1
ATOM 620 C C . GLN A 1 84 ? 4.804 -6.061 9.813 1.00 46.16 84 GLN A C 1
ATOM 622 O O . GLN A 1 84 ? 5.614 -6.569 9.037 1.00 46.16 84 GLN A O 1
ATOM 627 N N . ALA A 1 85 ? 3.501 -5.983 9.508 1.00 44.97 85 ALA A N 1
ATOM 628 C CA . ALA A 1 85 ? 2.880 -6.667 8.384 1.00 44.97 85 ALA A CA 1
ATOM 629 C C . ALA A 1 85 ? 3.287 -6.174 6.988 1.00 44.97 85 ALA A C 1
ATOM 631 O O . ALA A 1 85 ? 3.212 -6.965 6.055 1.00 44.97 85 ALA A O 1
ATOM 632 N N . CYS A 1 86 ? 3.818 -4.958 6.802 1.00 44.78 86 CYS A N 1
ATOM 633 C CA . CYS A 1 86 ? 4.268 -4.563 5.455 1.00 44.78 86 CYS A CA 1
ATOM 634 C C . CYS A 1 86 ? 5.600 -5.229 5.034 1.00 44.78 86 CYS A C 1
ATOM 636 O O . CYS A 1 86 ? 5.984 -5.126 3.873 1.00 44.78 86 CYS A O 1
ATOM 638 N N . ARG A 1 87 ? 6.271 -5.992 5.923 1.00 48.62 87 ARG A N 1
ATOM 639 C CA . ARG A 1 87 ? 7.295 -6.985 5.523 1.00 48.62 87 ARG A CA 1
ATOM 640 C C . ARG A 1 87 ? 6.697 -8.281 4.951 1.00 48.62 87 ARG A C 1
ATOM 642 O O . ARG A 1 87 ? 7.418 -9.028 4.298 1.00 48.62 87 ARG A O 1
ATOM 649 N N . LEU A 1 88 ? 5.415 -8.570 5.188 1.00 49.81 88 LEU A N 1
ATOM 650 C CA . LEU A 1 88 ? 4.774 -9.840 4.810 1.00 49.81 88 LEU A CA 1
ATOM 651 C C . LEU A 1 88 ? 4.397 -9.874 3.314 1.00 49.81 88 LEU A C 1
ATOM 653 O O . LEU A 1 88 ? 4.305 -10.953 2.735 1.00 49.81 88 LEU A O 1
ATOM 657 N N . PHE A 1 89 ? 4.323 -8.712 2.653 1.00 52.44 89 PHE A N 1
ATOM 658 C CA . PHE A 1 89 ? 4.090 -8.577 1.204 1.00 52.44 89 PHE A CA 1
ATOM 659 C C . PHE A 1 89 ? 5.322 -8.870 0.323 1.00 52.44 89 PHE A C 1
ATOM 661 O O . PHE A 1 89 ? 5.265 -8.739 -0.895 1.00 52.44 89 PHE A O 1
ATOM 668 N N . ALA A 1 90 ? 6.430 -9.345 0.902 1.00 45.34 90 ALA A N 1
ATOM 669 C CA . ALA A 1 90 ? 7.633 -9.778 0.179 1.00 45.34 90 ALA A CA 1
ATOM 670 C C . ALA A 1 90 ? 7.455 -11.080 -0.648 1.00 45.34 90 ALA A C 1
ATOM 672 O O . ALA A 1 90 ? 8.438 -11.742 -0.978 1.00 45.34 90 ALA A O 1
ATOM 673 N N . CYS A 1 91 ? 6.213 -11.481 -0.943 1.00 47.91 91 CYS A N 1
ATOM 674 C CA . CYS A 1 91 ? 5.879 -12.649 -1.765 1.00 47.91 91 CYS A CA 1
ATOM 675 C C . CYS A 1 91 ? 5.193 -12.287 -3.098 1.00 47.91 91 CYS A C 1
ATOM 677 O O . CYS A 1 91 ? 5.113 -13.156 -3.961 1.00 47.91 91 CYS A O 1
ATOM 679 N N . THR A 1 92 ? 4.725 -11.046 -3.291 1.00 55.22 92 THR A N 1
ATOM 680 C CA . THR A 1 92 ? 4.020 -10.607 -4.512 1.00 55.22 92 THR A CA 1
ATOM 681 C C . THR A 1 92 ? 4.401 -9.178 -4.906 1.00 55.22 92 THR A C 1
ATOM 683 O O . THR A 1 92 ? 4.195 -8.237 -4.145 1.00 55.22 92 THR A O 1
ATOM 686 N N . HIS A 1 93 ? 4.951 -9.002 -6.113 1.00 62.47 93 HIS A N 1
ATOM 687 C CA . HIS A 1 93 ? 5.319 -7.705 -6.701 1.00 62.47 93 HIS A CA 1
ATOM 688 C C . HIS A 1 93 ? 4.987 -7.699 -8.210 1.00 62.47 93 HIS A C 1
ATOM 690 O O . HIS A 1 93 ? 5.131 -8.752 -8.834 1.00 62.47 93 HIS A O 1
ATOM 696 N N . PRO A 1 94 ? 4.608 -6.556 -8.824 1.00 69.75 94 PRO A N 1
ATOM 697 C CA . PRO A 1 94 ? 4.280 -5.267 -8.196 1.00 69.75 94 PRO A CA 1
ATOM 698 C C . PRO A 1 94 ? 3.061 -5.371 -7.267 1.00 69.75 94 PRO A C 1
ATOM 700 O O . PRO A 1 94 ? 2.321 -6.348 -7.333 1.00 69.75 94 PRO A O 1
ATOM 703 N N . PHE A 1 95 ? 2.882 -4.400 -6.370 1.00 80.12 95 PHE A N 1
ATOM 704 C CA . PHE A 1 95 ? 1.924 -4.499 -5.267 1.00 80.12 95 PHE A CA 1
ATOM 705 C C . PHE A 1 95 ? 1.223 -3.165 -4.967 1.00 80.12 95 PHE A C 1
ATOM 707 O O . PHE A 1 95 ? 1.860 -2.109 -4.942 1.00 80.12 95 PHE A O 1
ATOM 714 N N . VAL A 1 96 ? -0.084 -3.204 -4.696 1.00 87.25 96 VAL A N 1
ATOM 715 C CA . VAL A 1 96 ? -0.888 -2.029 -4.318 1.00 87.25 96 VAL A CA 1
ATOM 716 C C . VAL A 1 96 ? -1.680 -2.329 -3.046 1.00 87.25 96 VAL A C 1
ATOM 718 O O . VAL A 1 96 ? -2.409 -3.317 -2.974 1.00 87.25 96 VAL A O 1
ATOM 721 N N . CYS A 1 97 ? -1.549 -1.456 -2.046 1.00 89.50 97 CYS A N 1
ATOM 722 C CA . CYS A 1 97 ? -2.221 -1.573 -0.755 1.00 89.50 97 CYS A CA 1
ATOM 723 C C . CYS A 1 97 ? -3.108 -0.357 -0.463 1.00 89.50 97 CYS A C 1
ATOM 725 O O . CYS A 1 97 ? -2.684 0.789 -0.622 1.00 89.50 97 CYS A O 1
ATOM 727 N N . LEU A 1 98 ? -4.321 -0.594 0.027 1.00 91.62 98 LEU A N 1
ATOM 728 C CA . LEU A 1 98 ? -5.217 0.455 0.504 1.00 91.62 98 LEU A CA 1
ATOM 729 C C . LEU A 1 98 ? -5.664 0.108 1.926 1.00 91.62 98 LEU A C 1
ATOM 731 O O . LEU A 1 98 ? -6.363 -0.878 2.151 1.00 91.62 98 LEU A O 1
ATOM 735 N N . ARG A 1 99 ? -5.255 0.904 2.917 1.00 92.75 99 ARG A N 1
ATOM 736 C CA . ARG A 1 99 ? -5.742 0.723 4.290 1.00 92.75 99 ARG A CA 1
ATOM 737 C C . ARG A 1 99 ? -7.145 1.307 4.437 1.00 92.75 99 ARG A C 1
ATOM 739 O O . ARG A 1 99 ? -7.306 2.515 4.293 1.00 92.75 99 ARG A O 1
ATOM 746 N N . PHE A 1 100 ? -8.116 0.477 4.809 1.00 94.44 100 PHE A N 1
ATOM 747 C CA . PHE A 1 100 ? -9.459 0.891 5.208 1.00 94.44 100 PHE A CA 1
ATOM 748 C C . PHE A 1 100 ? -9.596 0.885 6.741 1.00 94.44 100 PHE A C 1
ATOM 750 O O . PHE A 1 100 ? -10.002 -0.090 7.386 1.00 94.44 100 PHE A O 1
ATOM 757 N N . GLY A 1 101 ? -9.155 1.989 7.342 1.00 91.81 101 GLY A N 1
ATOM 758 C CA . GLY A 1 101 ? -9.036 2.147 8.790 1.00 91.81 101 GLY A CA 1
ATOM 759 C C . GLY A 1 101 ? -10.184 2.932 9.427 1.00 91.81 101 GLY A C 1
ATOM 760 O O . GLY A 1 101 ? -11.180 3.272 8.795 1.00 91.81 101 GLY A O 1
ATOM 761 N N . THR A 1 102 ? -10.008 3.246 10.705 1.00 91.00 102 THR A N 1
ATOM 762 C CA . THR A 1 102 ? -10.888 4.120 11.494 1.00 91.00 102 THR A CA 1
ATOM 763 C C . THR A 1 102 ? -10.032 5.075 12.317 1.00 91.00 102 THR A C 1
ATOM 765 O O . THR A 1 102 ? -8.934 4.702 12.731 1.00 91.00 102 THR A O 1
ATOM 768 N N . CYS A 1 103 ? -10.494 6.307 12.523 1.00 86.75 103 CYS A N 1
ATOM 769 C CA . CYS A 1 103 ? -9.694 7.383 13.109 1.00 86.75 103 CYS A CA 1
ATOM 770 C C . CYS A 1 103 ? -10.514 8.338 13.991 1.00 86.75 103 CYS A C 1
ATOM 772 O O . CYS A 1 103 ? -11.743 8.401 13.912 1.00 86.75 103 CYS A O 1
ATOM 774 N N . GLY A 1 104 ? -9.808 9.124 14.805 1.00 82.06 104 GLY A N 1
ATOM 775 C CA . GLY A 1 104 ? -10.349 10.338 15.408 1.00 82.06 104 GLY A CA 1
ATOM 776 C C . GLY A 1 104 ? -10.086 11.550 14.510 1.00 82.06 104 GLY A C 1
ATOM 777 O O . GLY A 1 104 ? -8.936 11.819 14.176 1.00 82.06 104 GLY A O 1
ATOM 778 N N . GLY A 1 105 ? -11.113 12.308 14.138 1.00 80.19 105 GLY A N 1
ATOM 779 C CA . GLY A 1 105 ? -10.962 13.633 13.531 1.00 80.19 105 GLY A CA 1
ATOM 780 C C . GLY A 1 105 ? -10.402 14.636 14.546 1.00 80.19 105 GLY A C 1
ATOM 781 O O . GLY A 1 105 ? -10.676 14.513 15.740 1.00 80.19 105 GLY A O 1
ATOM 782 N N . VAL A 1 106 ? -9.612 15.618 14.105 1.00 79.19 106 VAL A N 1
ATOM 783 C CA . VAL A 1 106 ? -8.989 16.621 15.006 1.00 79.19 106 VAL A CA 1
ATOM 784 C C . VAL A 1 106 ? -9.340 18.079 14.684 1.00 79.19 106 VAL A C 1
ATOM 786 O O . VAL A 1 106 ? -8.836 18.984 15.339 1.00 79.19 106 VAL A O 1
ATOM 789 N N . ARG A 1 107 ? -10.239 18.318 13.723 1.00 75.38 107 ARG A N 1
ATOM 790 C CA . ARG A 1 107 ? -10.773 19.645 13.368 1.00 75.38 107 ARG A CA 1
ATOM 791 C C . ARG A 1 107 ? -12.294 19.666 13.523 1.00 75.38 107 ARG A C 1
ATOM 793 O O . ARG A 1 107 ? -12.931 18.642 13.304 1.00 75.38 107 ARG A O 1
ATOM 800 N N . GLU A 1 108 ? -12.894 20.807 13.852 1.00 76.44 108 GLU A N 1
ATOM 801 C CA . GLU A 1 108 ? -14.352 20.924 14.074 1.00 76.44 108 GLU A CA 1
ATOM 802 C C . GLU A 1 108 ? -15.205 20.712 12.804 1.00 76.44 108 GLU A C 1
ATOM 804 O O . GLU A 1 108 ? -16.364 20.285 12.877 1.00 76.44 108 GLU A O 1
ATOM 809 N N . ASP A 1 109 ? -14.622 20.960 11.628 1.00 76.31 109 ASP A N 1
ATOM 810 C CA . ASP A 1 109 ? -15.234 20.704 10.321 1.00 76.31 109 ASP A CA 1
ATOM 811 C C . ASP A 1 109 ? -15.169 19.222 9.897 1.00 76.31 109 ASP A C 1
ATOM 813 O O . ASP A 1 109 ? -16.025 18.766 9.137 1.00 76.31 109 ASP A O 1
ATOM 817 N N . VAL A 1 110 ? -14.229 18.438 10.441 1.00 75.19 110 VAL A N 1
ATOM 818 C CA . VAL A 1 110 ? -14.075 16.997 10.162 1.00 75.19 110 VAL A CA 1
ATOM 819 C C . VAL A 1 110 ? -15.072 16.183 10.988 1.00 75.19 110 VAL A C 1
ATOM 821 O O . VAL A 1 110 ? -14.796 15.703 12.088 1.00 75.19 110 VAL A O 1
ATOM 824 N N . ALA A 1 111 ? -16.267 16.026 10.439 1.00 76.00 111 ALA A N 1
ATOM 825 C CA . ALA A 1 111 ? -17.356 15.291 11.059 1.00 76.00 111 ALA A CA 1
ATOM 826 C C . ALA A 1 111 ? -17.153 13.759 11.082 1.00 76.00 111 ALA A C 1
ATOM 828 O O . ALA A 1 111 ? -16.631 13.212 10.106 1.00 76.00 111 ALA A O 1
ATOM 829 N N . PRO A 1 112 ? -17.671 13.046 12.104 1.00 80.62 112 PRO A N 1
ATOM 830 C CA . PRO A 1 112 ? -17.785 11.582 12.093 1.00 80.62 112 PRO A CA 1
ATOM 831 C C . PRO A 1 112 ? -18.592 11.064 10.916 1.00 80.62 112 PRO A C 1
ATOM 833 O O . PRO A 1 112 ? -19.302 11.841 10.296 1.00 80.62 112 PRO A O 1
ATOM 836 N N . GLY A 1 113 ? -18.467 9.784 10.580 1.00 77.31 113 GLY A N 1
ATOM 837 C CA . GLY A 1 113 ? -19.110 9.191 9.402 1.00 77.31 113 GLY A CA 1
ATOM 838 C C . GLY A 1 113 ? -18.468 9.592 8.065 1.00 77.31 113 GLY A C 1
ATOM 839 O O . GLY A 1 113 ? -18.478 8.809 7.115 1.00 77.31 113 GLY A O 1
ATOM 840 N N . SER A 1 114 ? -17.793 10.744 8.003 1.00 79.25 114 SER A N 1
ATOM 841 C CA . SER A 1 114 ? -16.871 11.049 6.909 1.00 79.25 114 SER A CA 1
ATOM 842 C C . SER A 1 114 ? -15.768 9.988 6.865 1.00 79.25 114 SER A C 1
ATOM 844 O O . SER A 1 114 ? -15.099 9.726 7.866 1.00 79.25 114 SER A O 1
ATOM 846 N N . ILE A 1 115 ? -15.527 9.408 5.690 1.00 83.56 115 ILE A N 1
ATOM 847 C CA . ILE A 1 115 ? -14.203 8.870 5.363 1.00 83.56 115 ILE A CA 1
ATOM 848 C C . ILE A 1 115 ? -13.221 10.056 5.268 1.00 83.56 115 ILE A C 1
ATOM 850 O O . ILE A 1 115 ? -13.647 11.183 5.043 1.00 83.56 115 ILE A O 1
ATOM 854 N N . VAL A 1 116 ? -11.918 9.839 5.419 1.00 79.94 116 VAL A N 1
ATOM 855 C CA . VAL A 1 116 ? -10.868 10.796 5.032 1.00 79.94 116 VAL A CA 1
ATOM 856 C C . VAL A 1 116 ? -9.780 10.030 4.292 1.00 79.94 116 VAL A C 1
ATOM 858 O O . VAL A 1 116 ? -9.347 8.974 4.751 1.00 79.94 116 VAL A O 1
ATOM 861 N N . VAL A 1 117 ? -9.330 10.554 3.151 1.00 83.00 117 VAL A N 1
ATOM 862 C CA . VAL A 1 117 ? -8.268 9.942 2.341 1.00 83.00 117 VAL A CA 1
ATOM 863 C C . VAL A 1 117 ? -6.940 10.628 2.643 1.00 83.00 117 VAL A C 1
ATOM 865 O O . VAL A 1 117 ? -6.829 11.851 2.544 1.00 83.00 117 VAL A O 1
ATOM 868 N N . SER A 1 118 ? -5.903 9.858 2.971 1.00 82.69 118 SER A N 1
ATOM 869 C CA . SER A 1 118 ? -4.579 10.366 3.368 1.00 82.69 118 SER A CA 1
ATOM 870 C C . SER A 1 118 ? -3.727 10.870 2.188 1.00 82.69 118 SER A C 1
ATOM 872 O O . SER A 1 118 ? -2.511 10.698 2.169 1.00 82.69 118 SER A O 1
ATOM 874 N N . GLY A 1 119 ? -4.342 11.521 1.194 1.00 72.44 119 GLY A N 1
ATOM 875 C CA . GLY A 1 119 ? -3.672 12.000 -0.024 1.00 72.44 119 GLY A CA 1
ATOM 876 C C . GLY A 1 119 ? -2.636 13.106 0.201 1.00 72.44 119 GLY A C 1
ATOM 877 O O . GLY A 1 119 ? -1.725 13.259 -0.606 1.00 72.44 119 GLY A O 1
ATOM 878 N N . LYS A 1 120 ? -2.720 13.831 1.325 1.00 73.94 120 LYS A N 1
ATOM 879 C CA . LYS A 1 120 ? -1.676 14.765 1.792 1.00 73.94 120 LYS A CA 1
ATOM 880 C C . LYS A 1 120 ? -0.501 14.060 2.494 1.00 73.94 120 LYS A C 1
ATOM 882 O O . LYS A 1 120 ? 0.451 14.722 2.891 1.00 73.94 120 LYS A O 1
ATOM 887 N N . GLY A 1 121 ? -0.558 12.736 2.645 1.00 80.44 121 GLY A N 1
ATOM 888 C CA . GLY A 1 121 ? 0.369 11.952 3.452 1.00 80.44 121 GLY A CA 1
ATOM 889 C C . GLY A 1 121 ? -0.084 11.784 4.905 1.00 80.44 121 GLY A C 1
ATOM 890 O O . GLY A 1 121 ? -1.255 11.963 5.241 1.00 80.44 121 GLY A O 1
ATOM 891 N N . SER A 1 122 ? 0.860 11.411 5.766 1.00 74.56 122 SER A N 1
ATOM 892 C CA . SER A 1 122 ? 0.664 11.188 7.204 1.00 74.56 122 SER A CA 1
ATOM 893 C C . SER A 1 122 ? 1.912 11.617 7.984 1.00 74.56 122 SER A C 1
ATOM 895 O O . SER A 1 122 ? 3.018 11.533 7.456 1.00 74.56 122 SER A O 1
ATOM 897 N N . LEU A 1 123 ? 1.755 12.056 9.234 1.00 84.88 123 LEU A N 1
ATOM 898 C CA . LEU A 1 123 ? 2.855 12.311 10.173 1.00 84.88 123 LEU A CA 1
ATOM 899 C C . LEU A 1 123 ? 2.813 11.293 11.317 1.00 84.88 123 LEU A C 1
ATOM 901 O O . LEU A 1 123 ? 1.744 10.797 11.670 1.00 84.88 123 LEU A O 1
ATOM 905 N N . MET A 1 124 ? 3.972 10.972 11.888 1.00 80.38 124 MET A N 1
ATOM 906 C CA . MET A 1 124 ? 4.080 10.108 13.059 1.00 80.38 124 MET A CA 1
ATOM 907 C C . MET A 1 124 ? 4.220 10.959 14.315 1.00 80.38 124 MET A C 1
ATOM 909 O O . MET A 1 124 ? 5.076 11.841 14.372 1.00 80.38 124 MET A O 1
ATOM 913 N N . VAL A 1 125 ? 3.437 10.635 15.341 1.00 74.75 125 VAL A N 1
ATOM 914 C CA . VAL A 1 125 ? 3.632 11.136 16.705 1.00 74.75 125 VAL A CA 1
ATOM 915 C C . VAL A 1 125 ? 4.131 9.971 17.554 1.00 74.75 125 VAL A C 1
ATOM 917 O O . VAL A 1 125 ? 3.430 8.970 17.718 1.00 74.75 125 VAL A O 1
ATOM 920 N N . THR A 1 126 ? 5.347 10.067 18.086 1.00 77.00 126 THR A N 1
ATOM 921 C CA . THR A 1 126 ? 5.902 9.065 19.007 1.00 77.00 126 THR A CA 1
ATOM 922 C C . THR A 1 126 ? 6.057 9.660 20.393 1.00 77.00 126 THR A C 1
ATOM 924 O O . THR A 1 126 ? 6.813 10.617 20.565 1.00 77.00 126 THR A O 1
ATOM 927 N N . ARG A 1 127 ? 5.403 9.051 21.391 1.00 74.38 127 ARG A N 1
ATOM 928 C CA . ARG A 1 127 ? 5.747 9.274 22.800 1.00 74.38 127 ARG A CA 1
ATOM 929 C C . ARG A 1 127 ? 7.224 8.943 22.986 1.00 74.38 127 ARG A C 1
ATOM 931 O O . ARG A 1 127 ? 7.656 7.847 22.631 1.00 74.38 127 ARG A O 1
ATOM 938 N N . ASN A 1 128 ? 7.962 9.888 23.534 1.00 80.75 128 ASN A N 1
ATOM 939 C CA . ASN A 1 128 ? 9.335 9.722 23.959 1.00 80.75 128 ASN A CA 1
ATOM 940 C C . ASN A 1 128 ? 9.326 9.036 25.338 1.00 80.75 128 ASN A C 1
ATOM 942 O O . ASN A 1 128 ? 8.724 9.597 26.249 1.00 80.75 128 ASN A O 1
ATOM 946 N N . PRO A 1 129 ? 9.871 7.820 25.529 1.00 71.94 129 PRO A N 1
ATOM 947 C CA . PRO A 1 129 ? 9.896 7.186 26.849 1.00 71.94 129 PRO A CA 1
ATOM 948 C C . PRO A 1 129 ? 10.818 7.918 27.826 1.00 71.94 129 PRO A C 1
ATOM 950 O O . PRO A 1 129 ? 10.486 8.022 29.005 1.00 71.94 129 PRO A O 1
ATOM 953 N N . ASP A 1 130 ? 11.923 8.444 27.301 1.00 85.06 130 ASP A N 1
ATOM 954 C CA . ASP A 1 130 ? 13.055 8.999 28.042 1.00 85.06 130 ASP A CA 1
ATOM 955 C C . ASP A 1 130 ? 12.619 10.251 28.833 1.00 85.06 130 ASP A C 1
ATOM 957 O O . ASP A 1 130 ? 12.848 10.345 30.037 1.00 85.06 130 ASP A O 1
ATOM 961 N N . ALA A 1 131 ? 11.788 11.098 28.213 1.00 86.38 131 ALA A N 1
ATOM 962 C CA . ALA A 1 131 ? 11.112 12.264 28.806 1.00 86.38 131 ALA A CA 1
ATOM 963 C C . ALA A 1 131 ? 10.172 11.990 30.008 1.00 86.38 131 ALA A C 1
ATOM 965 O O . ALA A 1 131 ? 9.540 12.910 30.531 1.00 86.38 131 ALA A O 1
ATOM 966 N N . PHE A 1 132 ? 10.000 10.731 30.422 1.00 80.69 132 PHE A N 1
ATOM 967 C CA . PHE A 1 132 ? 9.199 10.351 31.593 1.00 80.69 132 PHE A CA 1
ATOM 968 C C . PHE A 1 132 ? 10.037 9.694 32.701 1.00 80.69 132 PHE A C 1
ATOM 970 O O . PHE A 1 132 ? 9.467 9.247 33.699 1.00 80.69 132 PHE A O 1
ATOM 977 N N . PHE A 1 133 ? 11.365 9.640 32.556 1.00 87.69 133 PHE A N 1
ATOM 978 C CA . PHE A 1 133 ? 12.259 9.265 33.650 1.00 87.69 133 PHE A CA 1
ATOM 979 C C . PHE A 1 133 ? 12.288 10.373 34.727 1.00 87.69 133 PHE A C 1
ATOM 981 O O . PHE A 1 133 ? 12.161 11.550 34.382 1.00 87.69 133 PHE A O 1
ATOM 988 N N . PRO A 1 134 ? 12.431 10.049 36.030 1.00 86.50 134 PRO A N 1
ATOM 989 C CA . PRO A 1 134 ? 12.377 11.050 37.107 1.00 86.50 134 PRO A CA 1
ATOM 990 C C . PRO A 1 134 ? 13.494 12.105 37.066 1.00 86.50 134 PRO A C 1
ATOM 992 O O . PRO A 1 134 ? 13.357 13.160 37.678 1.00 86.50 134 PRO A O 1
ATOM 995 N N . ASP A 1 135 ? 14.590 11.794 36.379 1.00 89.62 135 ASP A N 1
ATOM 996 C CA . ASP A 1 135 ? 15.805 12.588 36.196 1.00 89.62 135 ASP A CA 1
ATOM 997 C C . ASP A 1 135 ? 15.897 13.274 34.816 1.00 89.62 135 ASP A C 1
ATOM 999 O O . ASP A 1 135 ? 16.873 13.969 34.536 1.00 89.62 135 ASP A O 1
ATOM 1003 N N . SER A 1 136 ? 14.871 13.135 33.969 1.00 84.06 136 SER A N 1
ATOM 1004 C CA . SER A 1 136 ? 14.766 13.849 32.692 1.00 84.06 136 SER A CA 1
ATOM 1005 C C . SER A 1 136 ? 14.388 15.322 32.901 1.00 84.06 136 SER A C 1
ATOM 1007 O O . SER A 1 136 ? 13.247 15.622 33.257 1.00 84.06 136 SER A O 1
ATOM 1009 N N . ASP A 1 137 ? 15.293 16.238 32.554 1.00 83.62 137 ASP A N 1
ATOM 1010 C CA . ASP A 1 137 ? 15.013 17.672 32.409 1.00 83.62 137 ASP A CA 1
ATOM 1011 C C . ASP A 1 137 ? 15.071 18.096 30.928 1.00 83.62 137 ASP A C 1
ATOM 1013 O O . ASP A 1 137 ? 15.890 17.603 30.153 1.00 83.62 137 ASP A O 1
ATOM 1017 N N . GLY A 1 138 ? 14.181 19.002 30.521 1.00 80.06 138 GLY A N 1
ATOM 1018 C CA . GLY A 1 138 ? 14.139 19.588 29.175 1.00 80.06 138 GLY A CA 1
ATOM 1019 C C . GLY A 1 138 ? 13.729 18.684 27.995 1.00 80.06 138 GLY A C 1
ATOM 1020 O O . GLY A 1 138 ? 13.617 19.197 26.882 1.00 80.06 138 GLY A O 1
ATOM 1021 N N . GLU A 1 139 ? 13.490 17.378 28.172 1.00 86.25 139 GLU A N 1
ATOM 1022 C CA . GLU A 1 139 ? 13.068 16.504 27.064 1.00 86.25 139 GLU A CA 1
ATOM 1023 C C . GLU A 1 139 ? 11.576 16.624 26.699 1.00 86.25 139 GLU A C 1
ATOM 1025 O O . GLU A 1 139 ? 10.683 16.516 27.538 1.00 86.25 139 GLU A O 1
ATOM 1030 N N . GLU A 1 140 ? 11.296 16.737 25.397 1.00 83.81 140 GLU A N 1
ATOM 1031 C CA . GLU A 1 140 ? 9.932 16.727 24.857 1.00 83.81 140 GLU A CA 1
ATOM 1032 C C . GLU A 1 140 ? 9.274 15.332 24.981 1.00 83.81 140 GLU A C 1
ATOM 1034 O O . GLU A 1 140 ? 9.810 14.352 24.439 1.00 83.81 140 GLU A O 1
ATOM 1039 N N . PRO A 1 141 ? 8.085 15.206 25.611 1.00 78.31 141 PRO A N 1
ATOM 1040 C CA . PRO A 1 141 ? 7.396 13.925 25.800 1.00 78.31 141 PRO A CA 1
ATOM 1041 C C . PRO A 1 141 ? 6.804 13.333 24.514 1.00 78.31 141 PRO A C 1
ATOM 1043 O O . PRO A 1 141 ? 6.499 12.137 24.473 1.00 78.31 141 PRO A O 1
ATOM 1046 N N . TYR A 1 142 ? 6.677 14.125 23.445 1.00 77.12 142 TYR A N 1
ATOM 1047 C CA . TYR A 1 142 ? 6.191 13.677 22.140 1.00 77.12 142 TYR A CA 1
ATOM 1048 C C . TYR A 1 142 ? 7.057 14.242 21.011 1.00 77.12 142 TYR A C 1
ATOM 1050 O O . TYR A 1 142 ? 7.177 15.451 20.844 1.00 77.12 142 TYR A O 1
ATOM 1058 N N . ARG A 1 143 ? 7.627 13.355 20.190 1.00 81.19 143 ARG A N 1
ATOM 1059 C CA . ARG A 1 143 ? 8.408 13.708 18.994 1.00 81.19 143 ARG A CA 1
ATOM 1060 C C . ARG A 1 143 ? 7.522 13.545 17.747 1.00 81.19 143 ARG A C 1
ATOM 1062 O O . ARG A 1 143 ? 6.761 12.579 17.657 1.00 81.19 143 ARG A O 1
ATOM 1069 N N . ILE A 1 144 ? 7.607 14.484 16.799 1.00 79.00 144 ILE A N 1
ATOM 1070 C CA . ILE A 1 144 ? 6.801 14.519 15.561 1.00 79.00 144 ILE A CA 1
ATOM 1071 C C . ILE A 1 144 ? 7.718 14.306 14.348 1.00 79.00 144 ILE A C 1
ATOM 1073 O O . ILE A 1 144 ? 8.778 14.926 14.253 1.00 79.00 144 ILE A O 1
ATOM 1077 N N . SER A 1 145 ? 7.333 13.436 13.411 1.00 79.25 145 SER A N 1
ATOM 1078 C CA . SER A 1 145 ? 8.098 13.201 12.179 1.00 79.25 145 SER A CA 1
ATOM 1079 C C . SER A 1 145 ? 7.784 14.212 11.072 1.00 79.25 145 SER A C 1
ATOM 1081 O O . SER A 1 145 ? 6.730 14.844 11.049 1.00 79.25 145 SER A O 1
ATOM 1083 N N . ARG A 1 146 ? 8.641 14.254 10.043 1.00 82.75 146 ARG A N 1
ATOM 1084 C CA . ARG A 1 146 ? 8.253 14.798 8.730 1.00 82.75 146 ARG A CA 1
ATOM 1085 C C . ARG A 1 146 ? 7.062 14.020 8.150 1.00 82.75 146 ARG A C 1
ATOM 1087 O O . ARG A 1 146 ? 6.897 12.832 8.439 1.00 82.75 146 ARG A O 1
ATOM 1094 N N . VAL A 1 147 ? 6.283 14.679 7.291 1.00 76.69 147 VAL A N 1
ATOM 1095 C CA . VAL A 1 147 ? 5.168 14.068 6.549 1.00 76.69 147 VAL A CA 1
ATOM 1096 C C . VAL A 1 147 ? 5.680 13.006 5.568 1.00 76.69 147 VAL A C 1
ATOM 1098 O O . VAL A 1 147 ? 6.605 13.253 4.793 1.00 76.69 147 VAL A O 1
ATOM 1101 N N . MET A 1 148 ? 5.047 11.834 5.587 1.00 77.00 148 MET A N 1
ATOM 1102 C CA . MET A 1 148 ? 5.266 10.717 4.672 1.00 77.00 148 MET A CA 1
ATOM 1103 C C . MET A 1 148 ? 4.205 10.728 3.559 1.00 77.00 148 MET A C 1
ATOM 1105 O O . MET A 1 148 ? 3.018 10.639 3.880 1.00 77.00 148 MET A O 1
ATOM 1109 N N . PRO A 1 149 ? 4.574 10.842 2.270 1.00 80.75 149 PRO A N 1
ATOM 1110 C CA . PRO A 1 149 ? 3.605 10.991 1.184 1.00 80.75 149 PRO A CA 1
ATOM 1111 C C . PRO A 1 149 ? 2.943 9.665 0.773 1.00 80.75 149 PRO A C 1
ATOM 1113 O O . PRO A 1 149 ? 3.597 8.623 0.685 1.00 80.75 149 PRO A O 1
ATOM 1116 N N . ALA A 1 150 ? 1.645 9.731 0.463 1.00 75.56 150 ALA A N 1
ATOM 1117 C CA . ALA A 1 150 ? 0.860 8.638 -0.118 1.00 75.56 150 ALA A CA 1
ATOM 1118 C C . ALA A 1 150 ? 0.891 8.653 -1.658 1.00 75.56 150 ALA A C 1
ATOM 1120 O O . ALA A 1 150 ? 1.302 9.641 -2.265 1.00 75.56 150 ALA A O 1
ATOM 1121 N N . SER A 1 151 ? 0.421 7.578 -2.306 1.00 81.12 151 SER A N 1
ATOM 1122 C CA . SER A 1 151 ? 0.256 7.534 -3.768 1.00 81.12 151 SER A CA 1
ATOM 1123 C C . SER A 1 151 ? -0.791 8.564 -4.231 1.00 81.12 151 SER A C 1
ATOM 1125 O O . SER A 1 151 ? -1.963 8.425 -3.858 1.00 81.12 151 SER A O 1
ATOM 1127 N N . PRO A 1 152 ? -0.436 9.577 -5.052 1.00 77.69 152 PRO A N 1
ATOM 1128 C CA . PRO A 1 152 ? -1.389 10.610 -5.466 1.00 77.69 152 PRO A CA 1
ATOM 1129 C C . PRO A 1 152 ? -2.500 10.067 -6.369 1.00 77.69 152 PRO A C 1
ATOM 1131 O O . PRO A 1 152 ? -3.653 10.463 -6.221 1.00 77.69 152 PRO A O 1
ATOM 1134 N N . ALA A 1 153 ? -2.177 9.122 -7.260 1.00 76.12 153 ALA A N 1
ATOM 1135 C CA . ALA A 1 153 ? -3.142 8.515 -8.177 1.00 76.12 153 ALA A CA 1
ATOM 1136 C C . ALA A 1 153 ? -4.219 7.719 -7.421 1.00 76.12 153 ALA A C 1
ATOM 1138 O O . ALA A 1 153 ? -5.412 7.969 -7.594 1.00 76.12 153 ALA A O 1
ATOM 1139 N N . LEU A 1 154 ? -3.793 6.831 -6.513 1.00 76.25 154 LEU A N 1
ATOM 1140 C CA . LEU A 1 154 ? -4.703 6.029 -5.690 1.00 76.25 154 LEU A CA 1
ATOM 1141 C C . LEU A 1 154 ? -5.514 6.913 -4.728 1.00 76.25 154 LEU A C 1
ATOM 1143 O O . LEU A 1 154 ? -6.700 6.684 -4.523 1.00 76.25 154 LEU A O 1
ATOM 1147 N N . SER A 1 155 ? -4.900 7.968 -4.182 1.00 74.31 155 SER A N 1
ATOM 1148 C CA . SER A 1 155 ? -5.595 8.907 -3.293 1.00 74.31 155 SER A CA 1
ATOM 1149 C C . SER A 1 155 ? -6.626 9.764 -4.028 1.00 74.31 155 SER A C 1
ATOM 1151 O O . SER A 1 155 ? -7.682 10.042 -3.461 1.00 74.31 155 SER A O 1
ATOM 1153 N N . LYS A 1 156 ? -6.373 10.160 -5.286 1.00 72.94 156 LYS A N 1
ATOM 1154 C CA . LYS A 1 156 ? -7.370 10.872 -6.097 1.00 72.94 156 LYS A CA 1
ATOM 1155 C C . LYS A 1 156 ? -8.619 10.007 -6.285 1.00 72.94 156 LYS A C 1
ATOM 1157 O O . LYS A 1 156 ? -9.708 10.472 -5.973 1.00 72.94 156 LYS A O 1
ATOM 1162 N N . ALA A 1 157 ? -8.448 8.754 -6.713 1.00 70.38 157 ALA A N 1
ATOM 1163 C CA . ALA A 1 157 ? -9.555 7.853 -7.045 1.00 70.38 157 ALA A CA 1
ATOM 1164 C C . ALA A 1 157 ? -10.567 7.643 -5.896 1.00 70.38 157 ALA A C 1
ATOM 1166 O O . ALA A 1 157 ? -11.761 7.514 -6.148 1.00 70.38 157 ALA A O 1
ATOM 1167 N N . VAL A 1 158 ? -10.115 7.665 -4.634 1.00 61.88 158 VAL A N 1
ATOM 1168 C CA . VAL A 1 158 ? -10.994 7.508 -3.456 1.00 61.88 158 VAL A CA 1
ATOM 1169 C C . VAL A 1 158 ? -11.640 8.834 -3.003 1.00 61.88 158 VAL A C 1
ATOM 1171 O O . VAL A 1 158 ? -12.662 8.823 -2.320 1.00 61.88 158 VAL A O 1
ATOM 1174 N N . SER A 1 159 ? -11.068 9.995 -3.345 1.00 45.53 159 SER A N 1
ATOM 1175 C CA . SER A 1 159 ? -11.402 11.276 -2.688 1.00 45.53 159 SER A CA 1
ATOM 1176 C C . SER A 1 159 ? -12.723 11.929 -3.128 1.00 45.53 159 SER A C 1
ATOM 1178 O O . SER A 1 159 ? -13.197 12.847 -2.465 1.00 45.53 159 SER A O 1
ATOM 1180 N N . GLU A 1 160 ? -13.337 11.500 -4.228 1.00 60.12 160 GLU A N 1
ATOM 1181 C CA . GLU A 1 160 ? -14.346 12.292 -4.956 1.00 60.12 160 GLU A CA 1
ATOM 1182 C C . GLU A 1 160 ? -15.814 12.170 -4.417 1.00 60.12 160 GLU A C 1
ATOM 1184 O O . GLU A 1 160 ? -16.742 12.358 -5.201 1.00 60.12 160 GLU A O 1
ATOM 1189 N N . ARG A 1 161 ? -16.081 11.796 -3.132 1.00 50.03 161 ARG A N 1
ATOM 1190 C CA . ARG A 1 161 ? -17.407 11.218 -2.706 1.00 50.03 161 ARG A CA 1
ATOM 1191 C C . ARG A 1 161 ? -17.989 11.398 -1.228 1.00 50.03 161 ARG A C 1
ATOM 1193 O O . ARG A 1 161 ? -18.668 10.482 -0.782 1.00 50.03 161 ARG A O 1
ATOM 1200 N N . GLN A 1 162 ? -17.792 12.458 -0.403 1.00 37.88 162 GLN A N 1
ATOM 1201 C CA . GLN A 1 162 ? -17.792 12.346 1.117 1.00 37.88 162 GLN A CA 1
ATOM 1202 C C . GLN A 1 162 ? -18.522 13.415 2.042 1.00 37.88 162 GLN A C 1
ATOM 1204 O O . GLN A 1 162 ? -18.293 14.596 1.801 1.00 37.88 162 GLN A O 1
ATOM 1209 N N . LEU A 1 163 ? -19.280 13.038 3.137 1.00 34.84 163 LEU A N 1
ATOM 1210 C CA . LEU A 1 163 ? -19.970 13.904 4.197 1.00 34.84 163 LEU A CA 1
ATOM 1211 C C . LEU A 1 163 ? -20.511 13.209 5.561 1.00 34.84 163 LEU A C 1
ATOM 1213 O O . LEU A 1 163 ? -21.238 12.237 5.418 1.00 34.84 163 LEU A O 1
ATOM 1217 N N . LEU A 1 164 ? -20.311 13.758 6.816 1.00 33.59 164 LEU A N 1
ATOM 1218 C CA . LEU A 1 164 ? -21.125 13.824 8.145 1.00 33.59 164 LEU A CA 1
ATOM 1219 C C . LEU A 1 164 ? -21.660 12.571 9.006 1.00 33.59 164 LEU A C 1
ATOM 1221 O O . LEU A 1 164 ? -21.836 11.530 8.388 1.00 33.59 164 LEU A O 1
ATOM 1225 N N . ARG A 1 165 ? -22.063 12.497 10.349 1.00 34.56 165 ARG A N 1
ATOM 1226 C CA . ARG A 1 165 ? -21.925 13.145 11.759 1.00 34.56 165 ARG A CA 1
ATOM 1227 C C . ARG A 1 165 ? -22.497 12.211 12.962 1.00 34.56 165 ARG A C 1
ATOM 1229 O O . ARG A 1 165 ? -23.022 11.179 12.569 1.00 34.56 165 ARG A O 1
ATOM 1236 N N . SER A 1 166 ? -22.561 12.356 14.352 1.00 29.72 166 SER A N 1
ATOM 1237 C CA . SER A 1 166 ? -21.877 13.108 15.506 1.00 29.72 166 SER A CA 1
ATOM 1238 C C . SER A 1 166 ? -22.353 13.035 17.077 1.00 29.72 166 SER A C 1
ATOM 1240 O O . SER A 1 166 ? -23.389 13.648 17.359 1.00 29.72 166 SER A O 1
ATOM 1242 N N . ARG A 1 167 ? -21.604 12.516 18.137 1.00 39.72 167 ARG A N 1
ATOM 1243 C CA . ARG A 1 167 ? -21.568 12.845 19.678 1.00 39.72 167 ARG A CA 1
ATOM 1244 C C . ARG A 1 167 ? -20.577 12.040 20.665 1.00 39.72 167 ARG A C 1
ATOM 1246 O O . ARG A 1 167 ? -20.383 10.890 20.340 1.00 39.72 167 ARG A O 1
ATOM 1253 N N . LEU A 1 168 ? -19.963 12.507 21.815 1.00 40.28 168 LEU A N 1
ATOM 1254 C CA . LEU A 1 168 ? -18.873 11.777 22.643 1.00 40.28 168 LEU A CA 1
ATOM 1255 C C .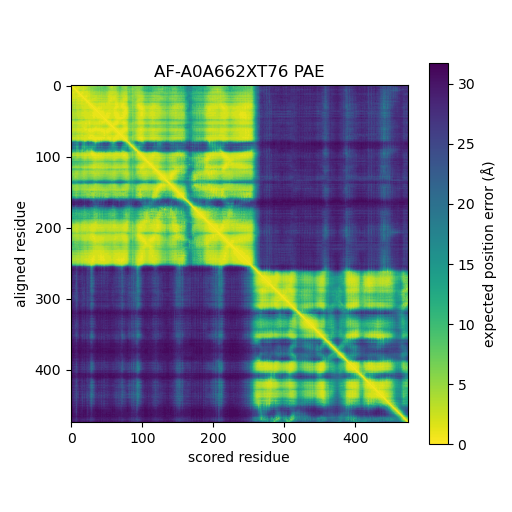 LEU A 1 168 ? -18.611 12.175 24.166 1.00 40.28 168 LEU A C 1
ATOM 1257 O O . LEU A 1 168 ? -19.267 13.102 24.628 1.00 40.28 168 LEU A O 1
ATOM 1261 N N . ASP A 1 169 ? -17.630 11.536 24.888 1.00 39.44 169 ASP A N 1
ATOM 1262 C CA . ASP A 1 169 ? -17.125 11.720 26.315 1.00 39.44 169 ASP A CA 1
ATOM 1263 C C . ASP A 1 169 ? -15.583 11.372 26.585 1.00 39.44 169 ASP A C 1
ATOM 1265 O O . ASP A 1 169 ? -14.829 11.217 25.624 1.00 39.44 169 ASP A O 1
ATOM 1269 N N . SER A 1 170 ? -15.061 11.269 27.841 1.00 45.62 170 SER A N 1
ATOM 1270 C CA . SER A 1 170 ? -13.609 11.270 28.254 1.00 45.62 170 SER A CA 1
ATOM 1271 C C . SER A 1 170 ? -13.200 10.397 29.493 1.00 45.62 170 SER A C 1
ATOM 1273 O O . SER A 1 170 ? -14.083 10.011 30.252 1.00 45.62 170 SER A O 1
ATOM 1275 N N . ALA A 1 171 ? -11.895 10.051 29.722 1.00 42.56 171 ALA A N 1
ATOM 1276 C CA . ALA A 1 171 ? -11.508 9.077 30.795 1.00 42.56 171 ALA A CA 1
ATOM 1277 C C . ALA A 1 171 ? -10.062 8.957 31.421 1.00 42.56 171 ALA A C 1
ATOM 1279 O O . ALA A 1 171 ? -9.961 8.231 32.410 1.00 42.56 171 ALA A O 1
ATOM 1280 N N . PHE A 1 172 ? -8.947 9.543 30.931 1.00 41.88 172 PHE A N 1
ATOM 1281 C CA . PHE A 1 172 ? -7.566 9.174 31.392 1.00 41.88 172 PHE A CA 1
ATOM 1282 C C . PHE A 1 172 ? -6.579 10.350 31.616 1.00 41.88 172 PHE A C 1
ATOM 1284 O O . PHE A 1 172 ? -6.791 11.435 31.081 1.00 41.88 172 PHE A O 1
ATOM 1291 N N . ASP A 1 173 ? -5.490 10.098 32.368 1.00 46.84 173 ASP A N 1
ATOM 1292 C CA . ASP A 1 173 ? -4.302 10.963 32.559 1.00 46.84 173 ASP A CA 1
ATOM 1293 C C . ASP A 1 173 ? -3.103 10.410 31.759 1.00 46.84 173 ASP A C 1
ATOM 1295 O O . ASP A 1 173 ? -2.762 9.232 31.871 1.00 46.84 173 ASP A O 1
ATOM 1299 N N . ASP A 1 174 ? -2.487 11.264 30.940 1.00 54.50 174 ASP A N 1
ATOM 1300 C CA . ASP A 1 174 ? -1.458 10.917 29.947 1.00 54.50 174 ASP A CA 1
ATOM 1301 C C . ASP A 1 174 ? -0.336 11.980 29.824 1.00 54.50 174 ASP A C 1
ATOM 1303 O O . ASP A 1 174 ? 0.624 11.763 29.078 1.00 54.50 174 ASP A O 1
ATOM 1307 N N . ARG A 1 175 ? -0.455 13.146 30.488 1.00 62.19 175 ARG A N 1
ATOM 1308 C CA . ARG A 1 175 ? 0.273 14.395 30.150 1.00 62.19 175 ARG A CA 1
ATOM 1309 C C . ARG A 1 175 ? 0.099 14.832 28.683 1.00 62.19 175 ARG A C 1
ATOM 1311 O O . ARG A 1 175 ? 1.044 15.299 28.039 1.00 62.19 175 ARG A O 1
ATOM 1318 N N . ASN A 1 176 ? -1.093 14.620 28.116 1.00 60.91 176 ASN A N 1
ATOM 1319 C CA . ASN A 1 176 ? -1.401 14.868 26.698 1.00 60.91 176 ASN A CA 1
ATOM 1320 C C . ASN A 1 176 ? -2.419 15.998 26.461 1.00 60.91 176 ASN A C 1
ATOM 1322 O O . ASN A 1 176 ? -2.886 16.184 25.335 1.00 60.91 176 ASN A O 1
ATOM 1326 N N . GLU A 1 177 ? -2.721 16.787 27.492 1.00 62.12 177 GLU A N 1
ATOM 1327 C CA . GLU A 1 177 ? -3.796 17.789 27.529 1.00 62.12 177 GLU A CA 1
ATOM 1328 C C . GLU A 1 177 ? -3.612 18.838 26.425 1.00 62.12 177 GLU A C 1
ATOM 1330 O O . GLU A 1 177 ? -4.568 19.266 25.780 1.00 62.12 177 GLU A O 1
ATOM 1335 N N . GLN A 1 178 ? -2.354 19.210 26.169 1.00 69.06 178 GLN A N 1
ATOM 1336 C CA . GLN A 1 178 ? -1.966 20.151 25.118 1.00 69.06 178 GLN A CA 1
ATOM 1337 C C . GLN A 1 178 ? -1.558 19.468 23.804 1.00 69.06 178 GLN A C 1
ATOM 1339 O O . GLN A 1 178 ? -1.344 20.158 22.812 1.00 69.06 178 GLN A O 1
ATOM 1344 N N . LEU A 1 179 ? -1.456 18.132 23.737 1.00 64.44 179 LEU A N 1
ATOM 1345 C CA . LEU A 1 179 ? -0.911 17.430 22.566 1.00 64.44 179 LEU A CA 1
ATOM 1346 C C . LEU A 1 179 ? -1.752 17.676 21.307 1.00 64.44 179 LEU A C 1
ATOM 1348 O O . LEU A 1 179 ? -1.207 18.010 20.257 1.00 64.44 179 LEU A O 1
ATOM 1352 N N . VAL A 1 180 ? -3.081 17.555 21.406 1.00 64.94 180 VAL A N 1
ATOM 1353 C CA . VAL A 1 180 ? -3.979 17.781 20.258 1.00 64.94 180 VAL A CA 1
ATOM 1354 C C . VAL A 1 180 ? -3.948 19.249 19.821 1.00 64.94 180 VAL A C 1
ATOM 1356 O O . VAL A 1 180 ? -3.878 19.515 18.624 1.00 64.94 180 VAL A O 1
ATOM 1359 N N . ALA A 1 181 ? -3.927 20.191 20.770 1.00 66.12 181 ALA A N 1
ATOM 1360 C CA . ALA A 1 181 ? -3.851 21.626 20.488 1.00 66.12 181 ALA A CA 1
ATOM 1361 C C . ALA A 1 181 ? -2.507 22.029 19.853 1.00 66.12 181 ALA A C 1
ATOM 1363 O O . ALA A 1 181 ? -2.475 22.796 18.893 1.00 66.12 181 ALA A O 1
ATOM 1364 N N . ASN A 1 182 ? -1.393 21.473 20.333 1.00 71.19 182 ASN A N 1
ATOM 1365 C CA . ASN A 1 182 ? -0.064 21.698 19.766 1.00 71.19 182 ASN A CA 1
ATOM 1366 C C . ASN A 1 182 ? 0.057 21.095 18.359 1.00 71.19 182 ASN A C 1
ATOM 1368 O O . ASN A 1 182 ? 0.644 21.725 17.477 1.00 71.19 182 ASN A O 1
ATOM 1372 N N . LEU A 1 183 ? -0.539 19.923 18.113 1.00 63.84 183 LEU A N 1
ATOM 1373 C CA . LEU A 1 183 ? -0.598 19.313 16.781 1.00 63.84 183 LEU A CA 1
ATOM 1374 C C . LEU A 1 183 ? -1.405 20.168 15.796 1.00 63.84 183 LEU A C 1
ATOM 1376 O O . LEU A 1 183 ? -0.885 20.499 14.737 1.00 63.84 183 LEU A O 1
ATOM 1380 N N . THR A 1 184 ? -2.627 20.591 16.135 1.00 70.88 184 THR A N 1
ATOM 1381 C CA . THR A 1 184 ? -3.453 21.411 15.225 1.00 70.88 184 THR A CA 1
ATOM 1382 C C . THR A 1 184 ? -2.921 22.834 15.042 1.00 70.88 184 THR A C 1
ATOM 1384 O O . THR A 1 184 ? -3.102 23.417 13.976 1.00 70.88 184 THR A O 1
ATOM 1387 N N . LYS A 1 185 ? -2.213 23.389 16.036 1.00 75.44 185 LYS A N 1
ATOM 1388 C CA . LYS A 1 185 ? -1.527 24.688 15.935 1.00 75.44 185 LYS A CA 1
ATOM 1389 C C . LYS A 1 185 ? -0.268 24.637 15.063 1.00 75.44 185 LYS A C 1
ATOM 1391 O O . LYS A 1 185 ? 0.011 25.604 14.361 1.00 75.44 185 LYS A O 1
ATOM 1396 N N . SER A 1 186 ? 0.501 23.547 15.124 1.00 74.44 186 SER A N 1
ATOM 1397 C CA . SER A 1 186 ? 1.734 23.377 14.332 1.00 74.44 186 SER A CA 1
ATOM 1398 C C . SER A 1 186 ? 1.482 22.844 12.919 1.00 74.44 186 SER A C 1
ATOM 1400 O O . SER A 1 186 ? 2.235 23.182 12.011 1.00 74.44 186 SER A O 1
ATOM 1402 N N . HIS A 1 187 ? 0.419 22.058 12.734 1.00 73.44 187 HIS A N 1
ATOM 1403 C CA . HIS A 1 187 ? 0.015 21.442 11.468 1.00 73.44 187 HIS A CA 1
ATOM 1404 C C . HIS A 1 187 ? -1.492 21.687 11.222 1.00 73.44 187 HIS A C 1
ATOM 1406 O O . HIS A 1 187 ? -2.308 20.777 11.413 1.00 73.44 187 HIS A O 1
ATOM 1412 N N . PRO A 1 188 ? -1.913 22.908 10.827 1.00 74.62 188 PRO A N 1
ATOM 1413 C CA . PRO A 1 188 ? -3.330 23.250 10.632 1.00 74.62 188 PRO A CA 1
ATOM 1414 C C . PRO A 1 188 ? -4.053 22.377 9.593 1.00 74.62 188 PRO A C 1
ATOM 1416 O O . PRO A 1 188 ? -5.280 22.242 9.612 1.00 74.62 188 PRO A O 1
ATOM 1419 N N . GLU A 1 189 ? -3.304 21.769 8.674 1.00 73.75 189 GLU A N 1
ATOM 1420 C CA . GLU A 1 189 ? -3.777 20.823 7.668 1.00 73.75 189 GLU A CA 1
ATOM 1421 C C . GLU A 1 189 ? -3.980 19.384 8.176 1.00 73.75 189 GLU A C 1
ATOM 1423 O O . GLU A 1 189 ? -4.432 18.538 7.399 1.00 73.75 189 GLU A O 1
ATOM 1428 N N . LEU A 1 190 ? -3.714 19.083 9.452 1.00 73.06 190 LEU A N 1
ATOM 1429 C CA . LEU A 1 190 ? -3.986 17.777 10.058 1.00 73.06 190 LEU A CA 1
ATOM 1430 C C . LEU A 1 190 ? -5.500 17.553 10.225 1.00 73.06 190 LEU A C 1
ATOM 1432 O O . LEU A 1 190 ? -6.191 18.356 10.843 1.00 73.06 190 LEU A O 1
ATOM 1436 N N . HIS A 1 191 ? -6.028 16.454 9.674 1.00 79.12 191 HIS A N 1
ATOM 1437 C CA . HIS A 1 191 ? -7.468 16.134 9.724 1.00 79.12 191 HIS A CA 1
ATOM 1438 C C . HIS A 1 191 ? -7.800 14.974 10.673 1.00 79.12 191 HIS A C 1
ATOM 1440 O O . HIS A 1 191 ? -8.850 14.995 11.315 1.00 79.12 191 HIS A O 1
ATOM 1446 N N . THR A 1 192 ? -6.920 13.973 10.777 1.00 81.06 192 THR A N 1
ATOM 1447 C CA . THR A 1 192 ? -7.208 12.674 11.408 1.00 81.06 192 THR A CA 1
ATOM 1448 C C . THR A 1 192 ? -6.033 12.129 12.212 1.00 81.06 192 THR A C 1
ATOM 1450 O O . THR A 1 192 ? -4.883 12.288 11.809 1.00 81.06 192 THR A O 1
ATOM 1453 N N . LEU A 1 193 ? -6.344 11.399 13.282 1.00 78.25 193 LEU A N 1
ATOM 1454 C CA . LEU A 1 193 ? -5.414 10.705 14.166 1.00 78.25 193 LEU A CA 1
ATOM 1455 C C . LEU A 1 193 ? -5.783 9.213 14.254 1.00 78.25 193 LEU A C 1
ATOM 1457 O O . LEU A 1 193 ? -6.923 8.864 14.564 1.00 78.25 193 LEU A O 1
ATOM 1461 N N . GLU A 1 194 ? -4.818 8.344 13.965 1.00 83.25 194 GLU A N 1
ATOM 1462 C CA . GLU A 1 194 ? -4.909 6.877 14.008 1.00 83.25 194 GLU A CA 1
ATOM 1463 C C . GLU A 1 194 ? -3.492 6.272 14.145 1.00 83.25 194 GLU A C 1
ATOM 1465 O O . GLU A 1 194 ? -2.543 7.014 14.399 1.00 83.25 194 GLU A O 1
ATOM 1470 N N . MET A 1 195 ? -3.348 4.942 14.082 1.00 77.19 195 MET A N 1
ATOM 1471 C CA . MET A 1 195 ? -2.177 4.236 14.634 1.00 77.19 195 MET A CA 1
ATOM 1472 C C . MET A 1 195 ? -1.293 3.476 13.623 1.00 77.19 195 MET A C 1
ATOM 1474 O O . MET A 1 195 ? -0.239 2.965 14.013 1.00 77.19 195 MET A O 1
ATOM 1478 N N . GLU A 1 196 ? -1.657 3.404 12.338 1.00 79.50 196 GLU A N 1
ATOM 1479 C CA . GLU A 1 196 ? -1.002 2.499 11.372 1.00 79.50 196 GLU A CA 1
ATOM 1480 C C . GLU A 1 196 ? -0.622 3.135 10.023 1.00 79.50 196 GLU A C 1
ATOM 1482 O O . GLU A 1 196 ? 0.336 2.681 9.390 1.00 79.50 196 GLU A O 1
ATOM 1487 N N . THR A 1 197 ? -1.340 4.164 9.557 1.00 83.00 197 THR A N 1
ATOM 1488 C CA . THR A 1 197 ? -1.213 4.694 8.187 1.00 83.00 197 THR A CA 1
ATOM 1489 C C . THR A 1 197 ? 0.202 5.174 7.887 1.00 83.00 197 THR A C 1
ATOM 1491 O O . THR A 1 197 ? 0.745 4.827 6.839 1.00 83.00 197 THR A O 1
ATOM 1494 N N . PHE A 1 198 ? 0.836 5.901 8.813 1.00 82.81 198 PHE A N 1
ATOM 1495 C CA . PHE A 1 198 ? 2.200 6.402 8.628 1.00 82.81 198 PHE A CA 1
ATOM 1496 C C . PHE A 1 198 ? 3.187 5.298 8.222 1.00 82.81 198 PHE A C 1
ATOM 1498 O O . PHE A 1 198 ? 3.977 5.480 7.298 1.00 82.81 198 PHE A O 1
ATOM 1505 N N . HIS A 1 199 ? 3.134 4.141 8.889 1.00 80.38 199 HIS A N 1
ATOM 1506 C CA . HIS A 1 199 ? 4.111 3.076 8.675 1.00 80.38 199 HIS A CA 1
ATOM 1507 C C . HIS A 1 199 ? 3.847 2.285 7.387 1.00 80.38 199 HIS A C 1
ATOM 1509 O O . HIS A 1 199 ? 4.794 1.847 6.735 1.00 80.38 199 HIS A O 1
ATOM 1515 N N . LEU A 1 200 ? 2.579 2.174 6.970 1.00 84.50 200 LEU A N 1
ATOM 1516 C CA . LEU A 1 200 ? 2.227 1.679 5.638 1.00 84.50 200 LEU A CA 1
ATOM 1517 C C . LEU A 1 200 ? 2.787 2.600 4.540 1.00 84.50 200 LEU A C 1
ATOM 1519 O O . LEU A 1 200 ? 3.383 2.110 3.581 1.00 84.50 200 LEU A O 1
ATOM 1523 N N . LEU A 1 201 ? 2.640 3.923 4.688 1.00 82.75 201 LEU A N 1
ATOM 1524 C CA . LEU A 1 201 ? 3.196 4.880 3.726 1.00 82.75 201 LEU A CA 1
ATOM 1525 C C . LEU A 1 201 ? 4.730 4.849 3.718 1.00 82.75 201 LEU A C 1
ATOM 1527 O O . LEU A 1 201 ? 5.326 4.829 2.646 1.00 82.75 201 LEU A O 1
ATOM 1531 N N . ASP A 1 202 ? 5.382 4.790 4.882 1.00 81.50 202 ASP A N 1
ATOM 1532 C CA . ASP A 1 202 ? 6.845 4.732 4.958 1.00 81.50 202 ASP A CA 1
ATOM 1533 C C . ASP A 1 202 ? 7.394 3.461 4.301 1.00 81.50 202 ASP A C 1
ATOM 1535 O O . ASP A 1 202 ? 8.259 3.549 3.432 1.00 81.5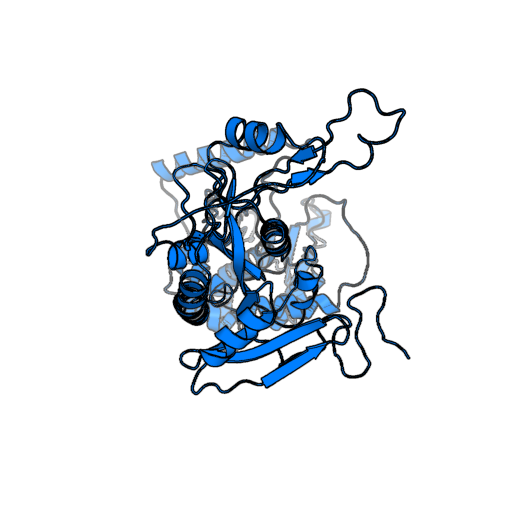0 202 ASP A O 1
ATOM 1539 N N . LEU A 1 203 ? 6.844 2.284 4.616 1.00 77.69 203 LEU A N 1
ATOM 1540 C CA . LEU A 1 203 ? 7.289 1.032 3.997 1.00 77.69 203 LEU A CA 1
ATOM 1541 C C . LEU A 1 203 ? 6.966 0.967 2.494 1.00 77.69 203 LEU A C 1
ATOM 1543 O O . LEU A 1 203 ? 7.747 0.378 1.745 1.00 77.69 203 LEU A O 1
ATOM 1547 N N . ALA A 1 204 ? 5.922 1.655 2.015 1.00 80.56 204 ALA A N 1
ATOM 1548 C CA . ALA A 1 204 ? 5.727 1.883 0.583 1.00 80.56 204 ALA A CA 1
ATOM 1549 C C . ALA A 1 204 ? 6.852 2.750 -0.021 1.00 80.56 204 ALA A C 1
ATOM 1551 O O . ALA A 1 204 ? 7.423 2.374 -1.043 1.00 80.56 204 ALA A O 1
ATOM 1552 N N . GLN A 1 205 ? 7.268 3.839 0.637 1.00 77.94 205 GLN A N 1
ATOM 1553 C CA . GLN A 1 205 ? 8.410 4.656 0.193 1.00 77.94 205 GLN A CA 1
ATOM 1554 C C . GLN A 1 205 ? 9.760 3.910 0.286 1.00 77.94 205 GLN A C 1
ATOM 1556 O O . GLN A 1 205 ? 10.654 4.153 -0.526 1.00 77.94 205 GLN A O 1
ATOM 1561 N N . ARG A 1 206 ? 9.933 2.965 1.225 1.00 78.12 206 ARG A N 1
ATOM 1562 C CA . ARG A 1 206 ? 11.144 2.114 1.320 1.00 78.12 206 ARG A CA 1
ATOM 1563 C C . ARG A 1 206 ? 11.117 0.875 0.417 1.00 78.12 206 ARG A C 1
ATOM 1565 O O . ARG A 1 206 ? 12.143 0.211 0.289 1.00 78.12 206 ARG A O 1
ATOM 1572 N N . SER A 1 207 ? 10.007 0.599 -0.271 1.00 70.38 207 SER A N 1
ATOM 1573 C CA . SER A 1 207 ? 9.839 -0.561 -1.168 1.00 70.38 207 SER A CA 1
ATOM 1574 C C . SER A 1 207 ? 10.721 -0.552 -2.425 1.00 70.38 207 SER A C 1
ATOM 1576 O O . SER A 1 207 ? 10.704 -1.507 -3.196 1.00 70.38 207 SER A O 1
ATOM 1578 N N . ARG A 1 208 ? 11.470 0.534 -2.673 1.00 70.44 208 ARG A N 1
ATOM 1579 C CA . ARG A 1 208 ? 12.171 0.801 -3.946 1.00 70.44 208 ARG A CA 1
ATOM 1580 C C . ARG A 1 208 ? 11.216 0.877 -5.152 1.00 70.44 208 ARG A C 1
ATOM 1582 O O . ARG A 1 208 ? 11.627 0.628 -6.280 1.00 70.44 208 ARG A O 1
ATOM 1589 N N . GLY A 1 209 ? 9.953 1.234 -4.906 1.00 70.06 209 GLY A N 1
ATOM 1590 C CA . GLY A 1 209 ? 8.915 1.405 -5.923 1.00 70.06 209 GLY A CA 1
ATOM 1591 C C . GLY A 1 209 ? 8.088 0.153 -6.231 1.00 70.06 209 GLY A C 1
ATOM 1592 O O . GLY A 1 209 ? 7.238 0.225 -7.112 1.00 70.06 209 GLY A O 1
ATOM 1593 N N . SER A 1 210 ? 8.291 -0.973 -5.530 1.00 73.56 210 SER A N 1
ATOM 1594 C CA . SER A 1 210 ? 7.484 -2.190 -5.736 1.00 73.56 210 SER A CA 1
ATOM 1595 C C . SER A 1 210 ? 6.108 -2.155 -5.059 1.00 73.56 210 SER A C 1
ATOM 1597 O O . SER A 1 210 ? 5.244 -2.956 -5.417 1.00 73.56 210 SER A O 1
ATOM 1599 N N . ILE A 1 211 ? 5.901 -1.242 -4.101 1.00 81.06 211 ILE A N 1
ATOM 1600 C CA . ILE A 1 211 ? 4.649 -1.056 -3.357 1.00 81.06 211 ILE A CA 1
ATOM 1601 C C . ILE A 1 211 ? 4.120 0.362 -3.579 1.00 81.06 211 ILE A C 1
ATOM 1603 O O . ILE A 1 211 ? 4.817 1.341 -3.306 1.00 81.06 211 ILE A O 1
ATOM 1607 N N . GLN A 1 212 ? 2.846 0.477 -3.953 1.00 85.75 212 GLN A N 1
ATOM 1608 C CA . GLN A 1 212 ? 2.066 1.694 -3.727 1.00 85.75 212 GLN A CA 1
ATOM 1609 C C . GLN A 1 212 ? 1.159 1.551 -2.511 1.00 85.75 212 GLN A C 1
ATOM 1611 O O . GLN A 1 212 ? 0.602 0.480 -2.271 1.00 85.75 212 GLN A O 1
ATOM 1616 N N . ALA A 1 213 ? 0.956 2.653 -1.786 1.00 88.75 213 ALA A N 1
ATOM 1617 C CA . ALA A 1 213 ? -0.022 2.702 -0.711 1.00 88.75 213 ALA A CA 1
ATOM 1618 C C . ALA A 1 213 ? -0.784 4.031 -0.623 1.00 88.75 213 ALA A C 1
ATOM 1620 O O . ALA A 1 213 ? -0.260 5.101 -0.947 1.00 88.75 213 ALA A O 1
ATOM 1621 N N . THR A 1 214 ? -2.015 3.947 -0.119 1.00 90.56 214 THR A N 1
ATOM 1622 C CA . THR A 1 214 ? -2.724 5.053 0.539 1.00 90.56 214 THR A CA 1
ATOM 1623 C C . THR A 1 214 ? -3.598 4.507 1.673 1.00 90.56 214 THR A C 1
ATOM 1625 O O . THR A 1 214 ? -3.678 3.293 1.881 1.00 90.56 214 THR A O 1
ATOM 1628 N N . ALA A 1 215 ? -4.259 5.396 2.409 1.00 88.50 215 ALA A N 1
ATOM 1629 C CA . ALA A 1 215 ? -5.271 5.031 3.388 1.00 88.50 215 ALA A CA 1
ATOM 1630 C C . ALA A 1 215 ? -6.549 5.851 3.195 1.00 88.50 215 ALA A C 1
ATOM 1632 O O . ALA A 1 215 ? -6.512 7.018 2.800 1.00 88.50 215 ALA A O 1
ATOM 1633 N N . ALA A 1 216 ? -7.669 5.217 3.517 1.00 88.56 216 ALA A N 1
ATOM 1634 C CA . ALA A 1 216 ? -8.980 5.815 3.668 1.00 88.56 216 ALA A CA 1
ATOM 1635 C C . ALA A 1 216 ? -9.499 5.410 5.054 1.00 88.56 216 ALA A C 1
ATOM 1637 O O . ALA A 1 216 ? -9.561 4.224 5.379 1.00 88.56 216 ALA A O 1
ATOM 1638 N N . VAL A 1 217 ? -9.807 6.382 5.910 1.00 88.94 217 VAL A N 1
ATOM 1639 C CA . VAL A 1 217 ? -10.119 6.133 7.325 1.00 88.94 217 VAL A CA 1
ATOM 1640 C C . VAL A 1 217 ? -11.466 6.732 7.706 1.00 88.94 217 VAL A C 1
ATOM 1642 O O . VAL A 1 217 ? -11.706 7.909 7.456 1.00 88.94 217 VAL A O 1
ATOM 1645 N N . LEU A 1 218 ? -12.363 5.927 8.282 1.00 89.56 218 LEU A N 1
ATOM 1646 C CA . LEU A 1 218 ? -13.662 6.409 8.760 1.00 89.56 218 LEU A CA 1
ATOM 1647 C C . LEU A 1 218 ? -13.479 7.155 10.082 1.00 89.56 218 LEU A C 1
ATOM 1649 O O . LEU A 1 218 ? -12.947 6.603 11.049 1.00 89.56 218 LEU A O 1
ATOM 1653 N N . VAL A 1 219 ? -13.934 8.405 10.127 1.00 84.75 219 VAL A N 1
ATOM 1654 C CA . VAL A 1 219 ? -13.942 9.223 11.339 1.00 84.75 219 VAL A CA 1
ATOM 1655 C C . VAL A 1 219 ? -14.996 8.642 12.278 1.00 84.75 219 VAL A C 1
ATOM 1657 O O . VAL A 1 219 ? -16.195 8.839 12.084 1.00 84.75 219 VAL A O 1
ATOM 1660 N N . VAL A 1 220 ? -14.552 7.889 13.284 1.00 86.50 220 VAL A N 1
ATOM 1661 C CA . VAL A 1 220 ? -15.448 7.303 14.292 1.00 86.50 220 VAL A CA 1
ATOM 1662 C C . VAL A 1 220 ? -15.682 8.241 15.460 1.00 86.50 220 VAL A C 1
ATOM 1664 O O . VAL A 1 220 ? -16.754 8.184 16.035 1.00 86.50 220 VAL A O 1
ATOM 1667 N N . ALA A 1 221 ? -14.723 9.116 15.770 1.00 82.50 221 ALA A N 1
ATOM 1668 C CA . ALA A 1 221 ? -14.778 10.128 16.829 1.00 82.50 221 ALA A CA 1
ATOM 1669 C C . ALA A 1 221 ? -14.176 11.460 16.334 1.00 82.50 221 ALA A C 1
ATOM 1671 O O . ALA A 1 221 ? -13.444 11.459 15.349 1.00 82.50 221 ALA A O 1
ATOM 1672 N N . ASN A 1 222 ? -14.408 12.588 17.010 1.00 82.06 222 ASN A N 1
ATOM 1673 C CA . ASN A 1 222 ? -13.869 13.904 16.649 1.00 82.06 222 ASN A CA 1
ATOM 1674 C C . ASN A 1 222 ? -13.411 14.643 17.909 1.00 82.06 222 ASN A C 1
ATOM 1676 O O . ASN A 1 222 ? -14.224 15.089 18.704 1.00 82.06 222 ASN A O 1
ATOM 1680 N N . ARG A 1 223 ? -12.105 14.804 18.110 1.00 75.69 223 ARG A N 1
ATOM 1681 C CA . ARG A 1 223 ? -11.557 15.232 19.405 1.00 75.69 223 ARG A CA 1
ATOM 1682 C C . ARG A 1 223 ? -12.051 16.616 19.884 1.00 75.69 223 ARG A C 1
ATOM 1684 O O . ARG A 1 223 ? -12.404 16.680 21.056 1.00 75.69 223 ARG A O 1
ATOM 1691 N N . PRO A 1 224 ? -12.142 17.682 19.055 1.00 77.81 224 PRO A N 1
ATOM 1692 C CA . PRO A 1 224 ? -12.589 19.001 19.526 1.00 77.81 224 PRO A CA 1
ATOM 1693 C C . PRO A 1 224 ? -14.076 19.077 19.891 1.00 77.81 224 PRO A C 1
ATOM 1695 O O . PRO A 1 224 ? -14.429 19.560 20.960 1.00 77.81 224 PRO A O 1
ATOM 1698 N N . THR A 1 225 ? -14.963 18.578 19.025 1.00 76.00 225 THR A N 1
ATOM 1699 C CA . THR A 1 225 ? -16.422 18.633 19.259 1.00 76.00 225 THR A CA 1
ATOM 1700 C C . THR A 1 225 ? -16.938 17.436 20.069 1.00 76.00 225 THR A C 1
ATOM 1702 O O . THR A 1 225 ? -18.146 17.267 20.249 1.00 76.00 225 THR A O 1
ATOM 1705 N N . GLY A 1 226 ? -16.031 16.541 20.467 1.00 78.62 226 GLY A N 1
ATOM 1706 C CA . GLY A 1 226 ? -16.277 15.171 20.913 1.00 78.62 226 GLY A CA 1
ATOM 1707 C C . GLY A 1 226 ? -16.672 14.213 19.774 1.00 78.62 226 GLY A C 1
ATOM 1708 O O . GLY A 1 226 ? -16.109 13.135 19.607 1.00 78.62 226 GLY A O 1
ATOM 1709 N N . GLN A 1 227 ? -17.661 14.624 18.994 1.00 76.69 227 GLN A N 1
ATOM 1710 C CA . GLN A 1 227 ? -18.537 13.848 18.115 1.00 76.69 227 GLN A CA 1
ATOM 1711 C C . GLN A 1 227 ? -18.090 12.407 17.713 1.00 76.69 227 GLN A C 1
ATOM 1713 O O . GLN A 1 227 ? -17.125 12.262 16.984 1.00 76.69 227 GLN A O 1
ATOM 1718 N N . VAL A 1 228 ? -18.828 11.348 18.104 1.00 81.69 228 VAL A N 1
ATOM 1719 C CA . VAL A 1 228 ? -18.780 9.942 17.599 1.00 81.69 228 VAL A CA 1
ATOM 1720 C C . VAL A 1 228 ? -19.889 9.676 16.571 1.00 81.69 228 VAL A C 1
ATOM 1722 O O . VAL A 1 228 ? -20.864 10.422 16.499 1.00 81.69 228 VAL A O 1
ATOM 1725 N N . VAL A 1 229 ? -19.738 8.643 15.747 1.00 82.38 229 VAL A N 1
ATOM 1726 C CA . VAL A 1 229 ? -20.759 8.128 14.813 1.00 82.38 229 VAL A CA 1
ATOM 1727 C C . VAL A 1 229 ? -21.660 7.056 15.458 1.00 82.38 229 VAL A C 1
ATOM 1729 O O . VAL A 1 229 ? -21.194 6.248 16.256 1.00 82.38 229 VAL A O 1
ATOM 1732 N N . GLU A 1 230 ? -22.942 7.012 15.086 1.00 85.94 230 GLU A N 1
ATOM 1733 C CA . GLU A 1 230 ? -23.874 5.958 15.525 1.00 85.94 230 GLU A CA 1
ATOM 1734 C C . GLU A 1 230 ? -23.505 4.578 14.952 1.00 85.94 230 GLU A C 1
ATOM 1736 O O . GLU A 1 230 ? -23.042 4.473 13.815 1.00 85.94 230 GLU A O 1
ATOM 1741 N N . ALA A 1 231 ? -23.747 3.502 15.709 1.00 86.69 231 ALA A N 1
ATOM 1742 C CA . ALA A 1 231 ? -23.266 2.156 15.367 1.00 86.69 231 ALA A CA 1
ATOM 1743 C C . ALA A 1 231 ? -23.832 1.604 14.041 1.00 86.69 231 ALA A C 1
ATOM 1745 O O . ALA A 1 231 ? -23.076 1.089 13.215 1.00 86.69 231 ALA A O 1
ATOM 1746 N N . ASP A 1 232 ? -25.137 1.756 13.796 1.00 85.69 232 ASP A N 1
ATOM 1747 C CA . ASP A 1 232 ? -25.766 1.305 12.545 1.00 85.69 232 ASP A CA 1
ATOM 1748 C C . ASP A 1 232 ? -25.312 2.140 11.338 1.00 85.69 232 ASP A C 1
ATOM 1750 O O . ASP A 1 232 ? -25.098 1.607 10.247 1.00 85.69 232 ASP A O 1
ATOM 1754 N N . VAL A 1 233 ? -25.087 3.443 11.547 1.00 83.88 233 VAL A N 1
ATOM 1755 C CA . VAL A 1 233 ? -24.548 4.353 10.526 1.00 83.88 233 VAL A CA 1
ATOM 1756 C C . VAL A 1 233 ? -23.108 3.966 10.187 1.00 83.88 233 VAL A C 1
ATOM 1758 O O . VAL A 1 233 ? -22.768 3.868 9.010 1.00 83.88 233 VAL A O 1
ATOM 1761 N N . LEU A 1 234 ? -22.278 3.663 11.190 1.00 87.00 234 LEU A N 1
ATOM 1762 C CA . LEU A 1 234 ? -20.922 3.152 10.988 1.00 87.00 234 LEU A CA 1
ATOM 1763 C C . LEU A 1 234 ? -20.928 1.840 10.200 1.00 87.00 234 LEU A C 1
ATOM 1765 O O . LEU A 1 234 ? -20.184 1.724 9.234 1.00 87.00 234 LEU A O 1
ATOM 1769 N N . LYS A 1 235 ? -21.794 0.882 10.547 1.00 87.94 235 LYS A N 1
ATOM 1770 C CA . LYS A 1 235 ? -21.898 -0.402 9.836 1.00 87.94 235 LYS A CA 1
ATOM 1771 C C . LYS A 1 235 ? -22.327 -0.227 8.372 1.00 87.94 235 LYS A C 1
ATOM 1773 O O . LYS A 1 235 ? -21.762 -0.867 7.485 1.00 87.94 235 LYS A O 1
ATOM 1778 N N . ALA A 1 236 ? -23.284 0.663 8.102 1.00 82.06 236 ALA A N 1
ATOM 1779 C CA . ALA A 1 236 ? -23.700 0.999 6.740 1.00 82.06 236 ALA A CA 1
ATOM 1780 C C . ALA A 1 236 ? -22.565 1.669 5.939 1.00 82.06 236 ALA A C 1
ATOM 1782 O O . ALA A 1 236 ? -22.327 1.318 4.781 1.00 82.06 236 ALA A O 1
ATOM 1783 N N . LEU A 1 237 ? -21.823 2.585 6.570 1.00 85.88 237 LEU A N 1
ATOM 1784 C CA . LEU A 1 237 ? -20.651 3.234 5.982 1.00 85.88 237 LEU A CA 1
ATOM 1785 C C . LEU A 1 237 ? -19.498 2.251 5.745 1.00 85.88 237 LEU A C 1
ATOM 1787 O O . LEU A 1 237 ? -18.847 2.347 4.710 1.00 85.88 237 LEU A O 1
ATOM 1791 N N . GLU A 1 238 ? -19.252 1.295 6.643 1.00 92.81 238 GLU A N 1
ATOM 1792 C CA . GLU A 1 238 ? -18.232 0.259 6.452 1.00 92.81 238 GLU A CA 1
ATOM 1793 C C . GLU A 1 238 ? -18.535 -0.621 5.234 1.00 92.81 238 GLU A C 1
ATOM 1795 O O . GLU A 1 238 ? -17.632 -0.883 4.441 1.00 92.81 238 GLU A O 1
ATOM 1800 N N . GLY A 1 239 ? -19.800 -1.003 5.022 1.00 90.38 239 GLY A N 1
ATOM 1801 C CA . GLY A 1 239 ? -20.219 -1.737 3.824 1.00 90.38 239 GLY A CA 1
ATOM 1802 C C . GLY A 1 239 ? -20.108 -0.906 2.539 1.00 90.38 239 GLY A C 1
ATOM 1803 O O . GLY A 1 239 ? -19.520 -1.357 1.555 1.00 90.38 239 GLY A O 1
ATOM 1804 N N . PHE A 1 240 ? -20.625 0.329 2.548 1.00 89.25 240 PHE A N 1
ATOM 1805 C CA . PHE A 1 240 ? -20.595 1.224 1.385 1.00 89.25 240 PHE A CA 1
ATOM 1806 C C . PHE A 1 240 ? -19.164 1.599 0.975 1.00 89.25 240 PHE A C 1
ATOM 1808 O O . PHE A 1 240 ? -18.769 1.406 -0.176 1.00 89.25 240 PHE A O 1
ATOM 1815 N N . TRP A 1 241 ? -18.359 2.098 1.916 1.00 87.69 241 TRP A N 1
ATOM 1816 C CA . TRP A 1 241 ? -16.978 2.487 1.639 1.00 87.69 241 TRP A CA 1
ATOM 1817 C C . TRP A 1 241 ? -16.072 1.283 1.412 1.00 87.69 241 TRP A C 1
ATOM 1819 O O . TRP A 1 241 ? -15.174 1.378 0.580 1.00 87.69 241 TRP A O 1
ATOM 1829 N N . GLY A 1 242 ? -16.347 0.144 2.055 1.00 93.56 242 GLY A N 1
ATOM 1830 C CA . GLY A 1 242 ? -15.703 -1.133 1.758 1.00 93.56 242 GLY A CA 1
ATOM 1831 C C . GLY A 1 242 ? -15.840 -1.511 0.287 1.00 93.56 242 GLY A C 1
ATOM 1832 O O . GLY A 1 242 ? -14.831 -1.734 -0.379 1.00 93.56 242 GLY A O 1
ATOM 1833 N N . ARG A 1 243 ? -17.069 -1.480 -0.250 1.00 92.00 243 ARG A N 1
ATOM 1834 C CA . ARG A 1 243 ? -17.340 -1.714 -1.677 1.00 92.00 243 ARG A CA 1
ATOM 1835 C C . ARG A 1 243 ? -16.568 -0.742 -2.573 1.00 92.00 243 ARG A C 1
ATOM 1837 O O . ARG A 1 243 ? -15.818 -1.190 -3.435 1.00 92.00 243 ARG A O 1
ATOM 1844 N N . VAL A 1 244 ? -16.677 0.566 -2.324 1.00 87.50 244 VAL A N 1
ATOM 1845 C CA . VAL A 1 244 ? -15.975 1.597 -3.116 1.00 87.50 244 VAL A CA 1
ATOM 1846 C C . VAL A 1 244 ? -14.453 1.403 -3.088 1.00 87.50 244 VAL A C 1
ATOM 1848 O O . VAL A 1 244 ? -13.788 1.610 -4.101 1.00 87.50 244 VAL A O 1
ATOM 1851 N N . ILE A 1 245 ? -13.886 0.985 -1.955 1.00 92.62 245 ILE A N 1
ATOM 1852 C CA . ILE A 1 245 ? -12.450 0.721 -1.784 1.00 92.62 245 ILE A CA 1
ATOM 1853 C C . ILE A 1 245 ? -12.006 -0.536 -2.537 1.00 92.62 245 ILE A C 1
ATOM 1855 O O . ILE A 1 245 ? -10.972 -0.495 -3.202 1.00 92.62 245 ILE A O 1
ATOM 1859 N N . LEU A 1 246 ? -12.783 -1.620 -2.480 1.00 94.94 246 LEU A N 1
ATOM 1860 C CA . LEU A 1 246 ? -12.517 -2.854 -3.226 1.00 94.94 246 LEU A CA 1
ATOM 1861 C C . LEU A 1 246 ? -12.589 -2.609 -4.742 1.00 94.94 246 LEU A C 1
ATOM 1863 O O . LEU A 1 246 ? -11.672 -2.989 -5.465 1.00 94.94 246 LEU A O 1
ATOM 1867 N N . GLU A 1 247 ? -13.623 -1.906 -5.212 1.00 90.88 247 GLU A N 1
ATOM 1868 C CA . GLU A 1 247 ? -13.790 -1.511 -6.619 1.00 90.88 247 GLU A CA 1
ATOM 1869 C C . GLU A 1 247 ? -12.647 -0.595 -7.091 1.00 90.88 247 GLU A C 1
ATOM 1871 O O . GLU A 1 247 ? -12.057 -0.827 -8.147 1.00 90.88 247 GLU A O 1
ATOM 1876 N N . THR A 1 248 ? -12.267 0.402 -6.280 1.00 88.25 248 THR A N 1
ATOM 1877 C CA . THR A 1 248 ? -11.139 1.305 -6.577 1.00 88.25 248 THR A CA 1
ATOM 1878 C C . THR A 1 248 ? -9.810 0.554 -6.639 1.00 88.25 248 THR A C 1
ATOM 1880 O O . THR A 1 248 ? -8.970 0.867 -7.478 1.00 88.25 248 THR A O 1
ATOM 1883 N N . LEU A 1 249 ? -9.602 -0.438 -5.770 1.00 90.94 249 LEU A N 1
ATOM 1884 C CA . LEU A 1 249 ? -8.378 -1.236 -5.732 1.00 90.94 249 LEU A CA 1
ATOM 1885 C C . LEU A 1 249 ? -8.307 -2.250 -6.887 1.00 90.94 249 LEU A C 1
ATOM 1887 O O . LEU A 1 249 ? -7.233 -2.436 -7.458 1.00 90.94 249 LEU A O 1
ATOM 1891 N N . ALA A 1 250 ? -9.431 -2.861 -7.268 1.00 91.00 250 ALA A N 1
ATOM 1892 C CA . ALA A 1 250 ? -9.537 -3.695 -8.465 1.00 91.00 250 ALA A CA 1
ATOM 1893 C C . ALA A 1 250 ? -9.187 -2.890 -9.729 1.00 91.00 250 ALA A C 1
ATOM 1895 O O . ALA A 1 250 ? -8.318 -3.296 -10.500 1.00 91.00 250 ALA A O 1
ATOM 1896 N N . ALA A 1 251 ? -9.785 -1.703 -9.880 1.00 87.06 251 ALA A N 1
ATOM 1897 C CA . ALA A 1 251 ? -9.527 -0.784 -10.989 1.00 87.06 251 ALA A CA 1
ATOM 1898 C C . ALA A 1 251 ? -8.160 -0.069 -10.921 1.00 87.06 251 ALA A C 1
ATOM 1900 O O . ALA A 1 251 ? -7.741 0.543 -11.905 1.00 87.06 251 ALA A O 1
ATOM 1901 N N . ALA A 1 252 ? -7.451 -0.116 -9.788 1.00 83.50 252 ALA A N 1
ATOM 1902 C CA . ALA A 1 252 ? -6.141 0.512 -9.662 1.00 83.50 252 ALA A CA 1
ATOM 1903 C C . ALA A 1 252 ? -5.109 -0.210 -10.552 1.00 83.50 252 ALA A C 1
ATOM 1905 O O . ALA A 1 252 ? -4.964 -1.435 -10.442 1.00 83.50 252 ALA A O 1
ATOM 1906 N N . PRO A 1 253 ? -4.349 0.514 -11.397 1.00 78.25 253 PRO A N 1
ATOM 1907 C CA . PRO A 1 253 ? -3.249 -0.077 -12.144 1.00 78.25 253 PRO A CA 1
ATOM 1908 C C . PRO A 1 253 ? -2.126 -0.463 -11.181 1.00 78.25 253 PRO A C 1
ATOM 1910 O O . PRO A 1 253 ? -1.742 0.313 -10.301 1.00 78.25 253 PRO A O 1
ATOM 1913 N N . LEU A 1 254 ? -1.548 -1.648 -11.371 1.00 74.25 254 LEU A N 1
ATOM 1914 C CA . LEU A 1 254 ? -0.324 -2.010 -10.667 1.00 74.25 254 LEU A CA 1
ATOM 1915 C C . LEU A 1 254 ? 0.819 -1.176 -11.258 1.00 74.25 254 LEU A C 1
ATOM 1917 O O . LEU A 1 254 ? 1.130 -1.295 -12.446 1.00 74.25 254 LEU A O 1
ATOM 1921 N N . HIS A 1 255 ? 1.471 -0.340 -10.444 1.00 56.06 255 HIS A N 1
ATOM 1922 C CA . HIS A 1 255 ? 2.684 0.362 -10.873 1.00 56.06 255 HIS A CA 1
ATOM 1923 C C . HIS A 1 255 ? 3.779 -0.666 -11.204 1.00 56.06 255 HIS A C 1
ATOM 1925 O O . HIS A 1 255 ? 4.427 -1.228 -10.325 1.00 56.06 255 HIS A O 1
ATOM 1931 N N . GLY A 1 256 ? 3.916 -0.940 -12.500 1.00 49.03 256 GLY A N 1
ATOM 1932 C CA . GLY A 1 256 ? 4.646 -2.080 -13.045 1.00 49.03 256 GLY A CA 1
ATOM 1933 C C . GLY A 1 256 ? 4.214 -2.437 -14.471 1.00 49.03 256 GLY A C 1
ATOM 1934 O O . GLY A 1 256 ? 5.043 -2.932 -15.224 1.00 49.03 256 GLY A O 1
ATOM 1935 N N . GLU A 1 257 ? 2.982 -2.103 -14.886 1.00 39.81 257 GLU A N 1
ATOM 1936 C CA . GLU A 1 257 ? 2.519 -2.279 -16.283 1.00 39.81 257 GLU A CA 1
ATOM 1937 C C . GLU A 1 257 ? 3.190 -1.321 -17.286 1.00 39.81 257 GLU A C 1
ATOM 1939 O O . GLU A 1 257 ? 3.304 -1.636 -18.467 1.00 39.81 257 GLU A O 1
ATOM 1944 N N . LYS A 1 258 ? 3.772 -0.212 -16.811 1.00 40.81 258 LYS A N 1
ATOM 1945 C CA . LYS A 1 258 ? 5.044 0.253 -17.376 1.00 40.81 258 LYS A CA 1
ATOM 1946 C C . LYS A 1 258 ? 6.155 -0.113 -16.405 1.00 40.81 258 LYS A C 1
ATOM 1948 O O . LYS A 1 258 ? 6.340 0.543 -15.378 1.00 40.81 258 LYS A O 1
ATOM 1953 N N . ARG A 1 259 ? 6.878 -1.183 -16.749 1.00 38.00 259 ARG A N 1
ATOM 1954 C CA . ARG A 1 259 ? 8.108 -1.625 -16.087 1.00 38.00 259 ARG A CA 1
ATOM 1955 C C . ARG A 1 259 ? 9.007 -0.398 -15.942 1.00 38.00 259 ARG A C 1
ATOM 1957 O O . ARG A 1 259 ? 9.274 0.280 -16.933 1.00 38.00 259 ARG A O 1
ATOM 1964 N N . ALA A 1 260 ? 9.477 -0.095 -14.733 1.00 41.78 260 ALA A N 1
ATOM 1965 C CA . ALA A 1 260 ? 10.559 0.870 -14.562 1.00 41.78 260 ALA A CA 1
ATOM 1966 C C . ALA A 1 260 ? 11.813 0.229 -15.173 1.00 41.78 260 ALA A C 1
ATOM 1968 O O . ALA A 1 260 ? 12.494 -0.553 -14.509 1.00 41.78 260 ALA A O 1
ATOM 1969 N N . LYS A 1 261 ? 12.006 0.456 -16.480 1.00 47.28 261 LYS A N 1
ATOM 1970 C CA . LYS A 1 261 ? 12.945 -0.247 -17.362 1.00 47.28 261 LYS A CA 1
ATOM 1971 C C . LYS A 1 261 ? 14.352 -0.158 -16.792 1.00 47.28 261 LYS A C 1
ATOM 1973 O O . LYS A 1 261 ? 15.034 0.861 -16.891 1.00 47.28 261 LYS A O 1
ATOM 1978 N N . ARG A 1 262 ? 14.740 -1.227 -16.104 1.00 51.91 262 ARG A N 1
ATOM 1979 C CA . ARG A 1 262 ? 15.904 -1.230 -15.231 1.00 51.91 262 ARG A CA 1
ATOM 1980 C C . ARG A 1 262 ? 17.134 -1.535 -16.063 1.00 51.91 262 ARG A C 1
ATOM 1982 O O . ARG A 1 262 ? 17.496 -2.690 -16.230 1.00 51.91 262 ARG A O 1
ATOM 1989 N N . TRP A 1 263 ? 17.745 -0.480 -16.587 1.00 57.94 263 TRP A N 1
ATOM 1990 C CA . TRP A 1 263 ? 19.080 -0.546 -17.159 1.00 57.94 263 TRP A CA 1
ATOM 1991 C C . TRP A 1 263 ? 20.076 -1.010 -16.088 1.00 57.94 263 TRP A C 1
ATOM 1993 O O . TRP A 1 263 ? 20.162 -0.422 -15.003 1.00 57.94 263 TRP A O 1
ATOM 2003 N N . PHE A 1 264 ? 20.787 -2.094 -16.384 1.00 59.72 264 PHE A N 1
ATOM 2004 C CA . PHE A 1 264 ? 21.894 -2.587 -15.573 1.00 59.72 264 PHE A CA 1
ATOM 2005 C C . PHE A 1 264 ? 23.171 -1.901 -16.069 1.00 59.72 264 PHE A C 1
ATOM 2007 O O . PHE A 1 264 ? 23.383 -1.870 -17.282 1.00 59.72 264 PHE A O 1
ATOM 2014 N N . PRO A 1 265 ? 23.990 -1.319 -15.175 1.00 60.56 265 PRO A N 1
ATOM 2015 C CA . PRO A 1 265 ? 25.205 -0.634 -15.586 1.00 60.56 265 PRO A CA 1
ATOM 2016 C C . PRO A 1 265 ? 26.180 -1.655 -16.175 1.00 60.56 265 PRO A C 1
ATOM 2018 O O . PRO A 1 265 ? 26.584 -2.595 -15.495 1.00 60.56 265 PRO A O 1
ATOM 2021 N N . LEU A 1 266 ? 26.545 -1.466 -17.441 1.00 66.88 266 LEU A N 1
ATOM 2022 C CA . LEU A 1 266 ? 27.607 -2.240 -18.070 1.00 66.88 266 LEU A CA 1
ATOM 2023 C C . LEU A 1 266 ? 28.956 -1.765 -17.518 1.00 66.88 266 LEU A C 1
ATOM 2025 O O . LEU A 1 266 ? 29.236 -0.564 -17.522 1.00 66.88 266 LEU A O 1
ATOM 2029 N N . GLU A 1 267 ? 29.774 -2.695 -17.030 1.00 67.25 267 GLU A N 1
ATOM 2030 C CA . GLU A 1 267 ? 31.121 -2.387 -16.549 1.00 67.25 267 GLU A CA 1
ATOM 2031 C C . GLU A 1 267 ? 32.019 -1.944 -17.715 1.00 67.25 267 GLU A C 1
ATOM 2033 O O . GLU A 1 267 ? 31.961 -2.516 -18.805 1.00 67.25 267 GLU A O 1
ATOM 2038 N N . SER A 1 268 ? 32.863 -0.934 -17.481 1.00 68.94 268 SER A N 1
ATOM 2039 C CA . SER A 1 268 ? 33.862 -0.446 -18.443 1.00 68.94 268 SER A CA 1
ATOM 2040 C C . SER A 1 268 ? 35.075 -1.382 -18.482 1.00 68.94 268 SER A C 1
ATOM 2042 O O . SER A 1 268 ? 36.181 -0.994 -18.114 1.00 68.94 268 SER A O 1
ATOM 2044 N N . ASN A 1 269 ? 34.831 -2.629 -18.876 1.00 75.44 269 ASN A N 1
ATOM 2045 C CA . ASN A 1 269 ? 35.788 -3.726 -18.899 1.00 75.44 269 ASN A CA 1
ATOM 2046 C C . ASN A 1 269 ? 35.724 -4.396 -20.287 1.00 75.44 269 ASN A C 1
ATOM 2048 O O . ASN A 1 269 ? 34.636 -4.829 -20.687 1.00 75.44 269 ASN A O 1
ATOM 2052 N N . PRO A 1 270 ? 36.841 -4.494 -21.035 1.00 77.94 270 PRO A N 1
ATOM 2053 C CA . PRO A 1 270 ? 36.819 -5.000 -22.406 1.00 77.94 270 PRO A CA 1
ATOM 2054 C C . PRO A 1 270 ? 36.276 -6.427 -22.558 1.00 77.94 270 PRO A C 1
ATOM 2056 O O . PRO A 1 270 ? 35.564 -6.703 -23.525 1.00 77.94 270 PRO A O 1
ATOM 2059 N N . GLU A 1 271 ? 36.530 -7.324 -21.598 1.00 79.56 271 GLU A N 1
ATOM 2060 C CA . GLU A 1 271 ? 36.011 -8.702 -21.620 1.00 79.56 271 GLU A CA 1
ATOM 2061 C C . GLU A 1 271 ? 34.481 -8.710 -21.483 1.00 79.56 271 GLU A C 1
ATOM 2063 O O . GLU A 1 271 ? 33.771 -9.357 -22.257 1.00 79.56 271 GLU A O 1
ATOM 2068 N N . VAL A 1 272 ? 33.962 -7.922 -20.535 1.00 77.75 272 VAL A N 1
ATOM 2069 C CA . VAL A 1 272 ? 32.524 -7.772 -20.254 1.00 77.75 272 VAL A CA 1
ATOM 2070 C C . VAL A 1 272 ? 31.801 -7.157 -21.450 1.00 77.75 272 VAL A C 1
ATOM 2072 O O . VAL A 1 272 ? 30.731 -7.627 -21.839 1.00 77.75 272 VAL A O 1
ATOM 2075 N N . MET A 1 273 ? 32.390 -6.128 -22.065 1.00 79.69 273 MET A N 1
ATOM 2076 C CA . MET A 1 273 ? 31.830 -5.461 -23.241 1.00 79.69 273 MET A CA 1
ATOM 2077 C C . MET A 1 273 ? 31.854 -6.371 -24.476 1.00 79.69 273 MET A C 1
ATOM 2079 O O . MET A 1 273 ? 30.863 -6.417 -25.205 1.00 79.69 273 MET A O 1
ATOM 2083 N N . THR A 1 274 ? 32.922 -7.152 -24.671 1.00 83.19 274 THR A N 1
ATOM 2084 C CA . THR A 1 274 ? 33.047 -8.137 -25.763 1.00 83.19 274 THR A CA 1
ATOM 2085 C C . THR A 1 274 ? 31.995 -9.244 -25.618 1.00 83.19 274 THR A C 1
ATOM 2087 O O . THR A 1 274 ? 31.171 -9.441 -26.512 1.00 83.19 274 THR A O 1
ATOM 2090 N N . ALA A 1 275 ? 31.908 -9.881 -24.447 1.00 82.50 275 ALA A N 1
ATOM 2091 C CA . ALA A 1 275 ? 30.911 -10.917 -24.164 1.00 82.50 275 ALA A CA 1
ATOM 2092 C C . ALA A 1 275 ? 29.454 -10.397 -24.144 1.00 82.50 275 ALA A C 1
ATOM 2094 O O . ALA A 1 275 ? 28.507 -11.179 -24.278 1.00 82.50 275 ALA A O 1
ATOM 2095 N N . TYR A 1 276 ? 29.246 -9.085 -23.983 1.00 82.69 276 TYR A N 1
ATOM 2096 C CA . TYR A 1 276 ? 27.937 -8.446 -24.133 1.00 82.69 276 TYR A CA 1
ATOM 2097 C C . TYR A 1 276 ? 27.555 -8.242 -25.608 1.00 82.69 276 TYR A C 1
ATOM 2099 O O . TYR A 1 276 ? 26.426 -8.564 -25.982 1.00 82.69 276 TYR A O 1
ATOM 2107 N N . VAL A 1 277 ? 28.469 -7.775 -26.471 1.00 80.44 277 VAL A N 1
ATOM 2108 C CA . VAL A 1 277 ? 28.163 -7.588 -27.905 1.00 80.44 277 VAL A CA 1
ATOM 2109 C C . VAL A 1 277 ? 28.039 -8.897 -28.680 1.00 80.44 277 VAL A C 1
ATOM 2111 O O . VAL A 1 277 ? 27.209 -8.971 -29.586 1.00 80.44 277 VAL A O 1
ATOM 2114 N N . GLU A 1 278 ? 28.768 -9.946 -28.291 1.00 83.94 278 GLU A N 1
ATOM 2115 C CA . GLU A 1 278 ? 28.623 -11.290 -28.869 1.00 83.94 278 GLU A CA 1
ATOM 2116 C C . GLU A 1 278 ? 27.177 -11.795 -28.762 1.00 83.94 278 GLU A C 1
ATOM 2118 O O . GLU A 1 278 ? 26.573 -12.211 -29.752 1.00 83.94 278 GLU A O 1
ATOM 2123 N N . LYS A 1 279 ? 26.574 -11.660 -27.571 1.00 83.44 279 LYS A N 1
ATOM 2124 C CA . LYS A 1 279 ? 25.172 -12.028 -27.307 1.00 83.44 279 LYS A CA 1
ATOM 2125 C C . LYS A 1 279 ? 24.179 -11.219 -28.141 1.00 83.44 279 LYS A C 1
ATOM 2127 O O . LYS A 1 279 ? 23.102 -11.717 -28.451 1.00 83.44 279 LYS A O 1
ATOM 2132 N N . MET A 1 280 ? 24.540 -9.995 -28.523 1.00 81.31 280 MET A N 1
ATOM 2133 C CA . MET A 1 280 ? 23.738 -9.147 -29.407 1.00 81.31 280 MET A CA 1
ATOM 2134 C C . MET A 1 280 ? 23.981 -9.427 -30.907 1.00 81.31 280 MET A C 1
ATOM 2136 O O . MET A 1 280 ? 23.276 -8.873 -31.751 1.00 81.31 280 MET A O 1
ATOM 2140 N N . GLY A 1 281 ? 24.927 -10.311 -31.253 1.00 79.69 281 GLY A N 1
ATOM 2141 C CA . GLY A 1 281 ? 25.210 -10.747 -32.625 1.00 79.69 281 GLY A CA 1
ATOM 2142 C C . GLY A 1 281 ? 26.375 -10.048 -33.326 1.00 79.69 281 GLY A C 1
ATOM 2143 O O . GLY A 1 281 ? 26.446 -10.107 -34.554 1.00 79.69 281 GLY A O 1
ATOM 2144 N N . PHE A 1 282 ? 27.260 -9.388 -32.576 1.00 82.06 282 PHE A N 1
ATOM 2145 C CA . PHE A 1 282 ? 28.526 -8.840 -33.076 1.00 82.06 282 PHE A CA 1
ATOM 2146 C C . PHE A 1 282 ? 29.587 -9.959 -33.230 1.00 82.06 282 PHE A C 1
ATOM 2148 O O . PHE A 1 282 ? 29.511 -10.950 -32.498 1.00 82.06 282 PHE A O 1
ATOM 2155 N N . PRO A 1 283 ? 30.564 -9.850 -34.153 1.00 77.69 283 PRO A N 1
ATOM 2156 C CA . PRO A 1 283 ? 31.467 -10.947 -34.504 1.00 77.69 283 PRO A CA 1
ATOM 2157 C C . PRO A 1 283 ? 32.740 -10.892 -33.650 1.00 77.69 283 PRO A C 1
ATOM 2159 O O . PRO A 1 283 ? 33.777 -10.365 -34.059 1.00 77.69 283 PRO A O 1
ATOM 2162 N N . THR A 1 284 ? 32.668 -11.416 -32.430 1.00 79.25 284 THR A N 1
ATOM 2163 C CA . THR A 1 284 ? 33.808 -11.436 -31.496 1.00 79.25 284 THR A CA 1
ATOM 2164 C C . THR A 1 284 ? 34.929 -12.399 -31.903 1.00 79.25 284 THR A C 1
ATOM 2166 O O . THR A 1 284 ? 36.005 -12.375 -31.316 1.00 79.25 284 THR A O 1
ATOM 2169 N N . ASP A 1 285 ? 34.718 -13.173 -32.973 1.00 77.88 285 ASP A N 1
ATOM 2170 C CA . ASP A 1 285 ? 35.734 -13.909 -33.733 1.00 77.88 285 ASP A CA 1
ATOM 2171 C C . ASP A 1 285 ? 36.631 -13.012 -34.609 1.00 77.88 285 ASP A C 1
ATOM 2173 O O . ASP A 1 285 ? 37.691 -13.451 -35.046 1.00 77.88 285 ASP A O 1
ATOM 2177 N N . GLN A 1 286 ? 36.203 -11.775 -34.883 1.00 75.06 286 GLN A N 1
ATOM 2178 C CA . GLN A 1 286 ? 36.915 -10.807 -35.725 1.00 75.06 286 GLN A CA 1
ATOM 2179 C C . GLN A 1 286 ? 37.218 -9.494 -34.997 1.00 75.06 286 GLN A C 1
ATOM 2181 O O . GLN A 1 286 ? 38.218 -8.859 -35.313 1.00 75.06 286 GLN A O 1
ATOM 2186 N N . PHE A 1 287 ? 36.374 -9.062 -34.053 1.00 78.62 287 PHE A N 1
ATOM 2187 C CA . PHE A 1 287 ? 36.509 -7.768 -33.381 1.00 78.62 287 PHE A CA 1
ATOM 2188 C C . PHE A 1 287 ? 36.285 -7.874 -31.874 1.00 78.62 287 PHE A C 1
ATOM 2190 O O . PHE A 1 287 ? 35.213 -8.278 -31.423 1.00 78.62 287 PHE A O 1
ATOM 2197 N N . SER A 1 288 ? 37.270 -7.430 -31.098 1.00 80.75 288 SER A N 1
ATOM 2198 C CA . SER A 1 288 ? 37.202 -7.357 -29.638 1.00 80.75 288 SER A CA 1
ATOM 2199 C C . SER A 1 288 ? 37.244 -5.906 -29.156 1.00 80.75 288 SER A C 1
ATOM 2201 O O . SER A 1 288 ? 37.643 -4.990 -29.883 1.00 80.75 288 SER A O 1
ATOM 2203 N N . PHE A 1 289 ? 36.802 -5.684 -27.919 1.00 81.50 289 PHE A N 1
ATOM 2204 C CA . PHE A 1 289 ? 37.155 -4.467 -27.199 1.00 81.50 289 PHE A CA 1
ATOM 2205 C C . PHE A 1 289 ? 38.522 -4.638 -26.529 1.00 81.50 289 PHE A C 1
ATOM 2207 O O . PHE A 1 289 ? 38.848 -5.721 -26.045 1.00 81.50 289 PHE A O 1
ATOM 2214 N N . CYS A 1 290 ? 39.287 -3.552 -26.435 1.00 77.75 290 CYS A N 1
ATOM 2215 C CA . CYS A 1 290 ? 40.580 -3.499 -25.753 1.00 77.75 290 CYS A CA 1
ATOM 2216 C C . CYS A 1 290 ? 40.802 -2.133 -25.079 1.00 77.75 290 CYS A C 1
ATOM 2218 O O . CYS A 1 290 ? 40.381 -1.099 -25.607 1.00 77.75 290 CYS A O 1
ATOM 2220 N N . ASP A 1 291 ? 41.477 -2.113 -23.928 1.00 78.19 291 ASP A N 1
ATOM 2221 C CA . ASP A 1 291 ? 41.807 -0.870 -23.219 1.00 78.19 291 ASP A CA 1
ATOM 2222 C C . ASP A 1 291 ? 42.841 -0.030 -23.990 1.00 78.19 291 ASP A C 1
ATOM 2224 O O . ASP A 1 291 ? 43.857 -0.537 -24.465 1.00 78.19 291 ASP A O 1
ATOM 2228 N N . VAL A 1 292 ? 42.608 1.281 -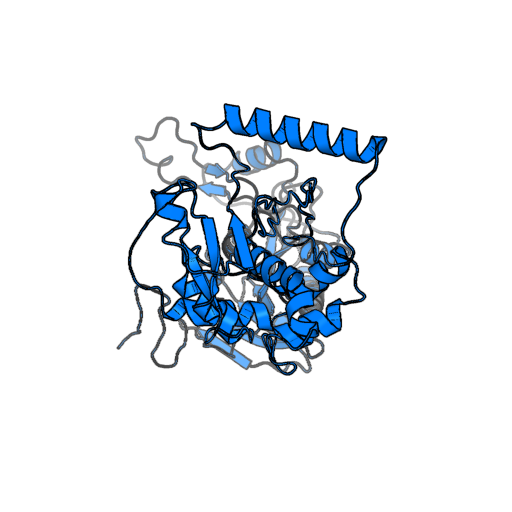24.063 1.00 73.31 292 VAL A N 1
ATOM 2229 C CA . VAL A 1 292 ? 43.559 2.279 -24.569 1.00 73.31 292 VAL A CA 1
ATOM 2230 C C . VAL A 1 292 ? 44.199 2.964 -23.365 1.00 73.31 292 VAL A C 1
ATOM 2232 O O . VAL A 1 292 ? 43.628 3.878 -22.772 1.00 73.31 292 VAL A O 1
ATOM 2235 N N . MET A 1 293 ? 45.388 2.492 -22.989 1.00 66.69 293 MET A N 1
ATOM 2236 C CA . MET A 1 293 ? 46.062 2.870 -21.737 1.00 66.69 293 MET A CA 1
ATOM 2237 C C . MET A 1 293 ? 46.583 4.317 -21.706 1.00 66.69 293 MET A C 1
ATOM 2239 O O . MET A 1 293 ? 46.742 4.889 -20.630 1.00 66.69 293 MET A O 1
ATOM 2243 N N . SER A 1 294 ? 46.898 4.898 -22.866 1.00 70.25 294 SER A N 1
ATOM 2244 C CA . SER A 1 294 ? 47.372 6.278 -23.026 1.00 70.25 294 SER A CA 1
ATOM 2245 C C . SER A 1 294 ? 47.212 6.717 -24.488 1.00 70.25 294 SER A C 1
ATOM 2247 O O . SER A 1 294 ? 47.066 5.883 -25.380 1.00 70.25 294 SER A O 1
ATOM 2249 N N . THR A 1 295 ? 47.259 8.026 -24.744 1.00 71.31 295 THR A N 1
ATOM 2250 C CA . THR A 1 295 ? 47.328 8.609 -26.097 1.00 71.31 295 THR A CA 1
ATOM 2251 C C . THR A 1 295 ? 48.766 8.794 -26.601 1.00 71.31 295 THR A C 1
ATOM 2253 O O . THR A 1 295 ? 48.974 9.398 -27.650 1.00 71.31 295 THR A O 1
ATOM 2256 N N . GLU A 1 296 ? 49.765 8.339 -25.843 1.00 70.25 296 GLU A N 1
ATOM 2257 C CA . GLU A 1 296 ? 51.168 8.323 -26.264 1.00 70.25 296 GLU A CA 1
ATOM 2258 C C . GLU A 1 296 ? 51.433 7.196 -27.276 1.00 70.25 296 GLU A C 1
ATOM 2260 O O . GLU A 1 296 ? 50.856 6.115 -27.181 1.00 70.25 296 GLU A O 1
ATOM 2265 N N . GLU A 1 297 ? 52.332 7.443 -28.234 1.00 74.19 297 GLU A N 1
ATOM 2266 C CA . GLU A 1 297 ? 52.595 6.579 -29.400 1.00 74.19 297 GLU A CA 1
ATOM 2267 C C . GLU A 1 297 ? 52.845 5.107 -29.016 1.00 74.19 297 GLU A C 1
ATOM 2269 O O . GLU A 1 297 ? 52.164 4.217 -29.518 1.00 74.19 297 GLU A O 1
ATOM 2274 N N . TRP A 1 298 ? 53.698 4.861 -28.014 1.00 77.19 298 TRP A N 1
ATOM 2275 C CA . TRP A 1 298 ? 54.018 3.516 -27.510 1.00 77.19 298 TRP A CA 1
ATOM 2276 C C . TRP A 1 298 ? 52.815 2.744 -26.941 1.00 77.19 298 TRP A C 1
ATOM 2278 O O . TRP A 1 298 ? 52.840 1.516 -26.910 1.00 77.19 298 TRP A O 1
ATOM 2288 N N . ALA A 1 299 ? 51.784 3.442 -26.455 1.00 69.62 299 ALA A N 1
ATOM 2289 C CA . ALA A 1 299 ? 50.574 2.834 -25.906 1.00 69.62 299 ALA A CA 1
ATOM 2290 C C . ALA A 1 299 ? 49.511 2.615 -26.989 1.00 69.62 299 ALA A C 1
ATOM 2292 O O . ALA A 1 299 ? 48.717 1.682 -26.888 1.00 69.62 299 ALA A O 1
ATOM 2293 N N . LEU A 1 300 ? 49.520 3.441 -28.041 1.00 73.31 300 LEU A N 1
ATOM 2294 C CA . LEU A 1 300 ? 48.705 3.238 -29.238 1.00 73.31 300 LEU A CA 1
ATOM 2295 C C . LEU A 1 300 ? 49.229 2.061 -30.078 1.00 73.31 300 LEU A C 1
ATOM 2297 O O . LEU A 1 300 ? 48.420 1.297 -30.593 1.00 73.31 300 LEU A O 1
ATOM 2301 N N . ASP A 1 301 ? 50.548 1.842 -30.119 1.00 77.25 301 ASP A N 1
ATOM 2302 C CA . ASP A 1 301 ? 51.181 0.655 -30.724 1.00 77.25 301 ASP A CA 1
ATOM 2303 C C . ASP A 1 301 ? 50.777 -0.673 -30.046 1.00 77.25 301 ASP A C 1
ATOM 2305 O O . ASP A 1 301 ? 50.916 -1.744 -30.639 1.00 77.25 301 ASP A O 1
ATOM 2309 N N . MET A 1 302 ? 50.268 -0.627 -28.807 1.00 77.88 302 MET A N 1
ATOM 2310 C CA . MET A 1 302 ? 49.733 -1.800 -28.098 1.00 77.88 302 MET A CA 1
ATOM 2311 C C . MET A 1 302 ? 48.267 -2.104 -28.446 1.00 77.88 302 MET A C 1
ATOM 2313 O O . MET A 1 302 ? 47.763 -3.162 -28.065 1.00 77.88 302 MET A O 1
ATOM 2317 N N . VAL A 1 303 ? 47.572 -1.203 -29.147 1.00 77.50 303 VAL A N 1
ATOM 2318 C CA . VAL A 1 303 ? 46.178 -1.395 -29.563 1.00 77.50 303 VAL A CA 1
ATOM 2319 C C . VAL A 1 303 ? 46.156 -2.192 -30.878 1.00 77.50 303 VAL A C 1
ATOM 2321 O O . VAL A 1 303 ? 46.795 -1.771 -31.847 1.00 77.50 303 VAL A O 1
ATOM 2324 N N . PRO A 1 304 ? 45.427 -3.323 -30.969 1.00 76.62 304 PRO A N 1
ATOM 2325 C CA . PRO A 1 304 ? 45.312 -4.085 -32.211 1.00 76.62 304 PRO A CA 1
ATOM 2326 C C . PRO A 1 304 ? 44.798 -3.234 -33.381 1.00 76.62 304 PRO A C 1
ATOM 2328 O O . PRO A 1 304 ? 44.055 -2.268 -33.196 1.00 76.62 304 PRO A O 1
ATOM 2331 N N . SER A 1 305 ? 45.185 -3.579 -34.612 1.00 68.31 305 SER A N 1
ATOM 2332 C CA . SER A 1 305 ? 44.841 -2.787 -35.798 1.00 68.31 305 SER A CA 1
ATOM 2333 C C . SER A 1 305 ? 44.294 -3.649 -36.947 1.00 68.31 305 SER A C 1
ATOM 2335 O O . SER A 1 305 ? 44.768 -4.767 -37.147 1.00 68.31 305 SER A O 1
ATOM 2337 N N . PRO A 1 306 ? 43.317 -3.150 -37.734 1.00 71.62 306 PRO A N 1
ATOM 2338 C CA . PRO A 1 306 ? 42.717 -1.814 -37.677 1.00 71.62 306 PRO A CA 1
ATOM 2339 C C . PRO A 1 306 ? 41.774 -1.596 -36.480 1.00 71.62 306 PRO A C 1
ATOM 2341 O O . PRO A 1 306 ? 40.918 -2.425 -36.178 1.00 71.62 306 PRO A O 1
ATOM 2344 N N . VAL A 1 307 ? 41.890 -0.421 -35.855 1.00 72.75 307 VAL A N 1
ATOM 2345 C CA . VAL A 1 307 ? 40.891 0.107 -34.916 1.00 72.75 307 VAL A CA 1
ATOM 2346 C C . VAL A 1 307 ? 39.717 0.664 -35.720 1.00 72.75 307 VAL A C 1
ATOM 2348 O O . VAL A 1 307 ? 39.916 1.451 -36.648 1.00 72.75 307 VAL A O 1
ATOM 2351 N N . VAL A 1 308 ? 38.496 0.258 -35.371 1.00 70.56 308 VAL A N 1
ATOM 2352 C CA . VAL A 1 308 ? 37.272 0.574 -36.130 1.00 70.56 308 VAL A CA 1
ATOM 2353 C C . VAL A 1 308 ? 36.298 1.487 -35.381 1.00 70.56 308 VAL A C 1
ATOM 2355 O O . VAL A 1 308 ? 35.527 2.200 -36.021 1.00 70.56 308 VAL A O 1
ATOM 2358 N N . ALA A 1 309 ? 36.374 1.540 -34.048 1.00 73.88 309 ALA A N 1
ATOM 2359 C CA . ALA A 1 309 ? 35.704 2.550 -33.227 1.00 73.88 309 ALA A CA 1
ATOM 2360 C C . ALA A 1 309 ? 36.473 2.801 -31.917 1.00 73.88 309 ALA A C 1
ATOM 2362 O O . ALA A 1 309 ? 37.264 1.966 -31.484 1.00 73.88 309 ALA A O 1
ATOM 2363 N N . VAL A 1 310 ? 36.215 3.936 -31.261 1.00 73.81 310 VAL A N 1
ATOM 2364 C CA . VAL A 1 310 ? 36.761 4.266 -29.933 1.00 73.81 310 VAL A CA 1
ATOM 2365 C C . VAL A 1 310 ? 35.635 4.773 -29.035 1.00 73.81 310 VAL A C 1
ATOM 2367 O O . VAL A 1 310 ? 34.883 5.665 -29.427 1.00 73.81 310 VAL A O 1
ATOM 2370 N N . LEU A 1 311 ? 35.529 4.212 -27.831 1.00 68.94 311 LEU A N 1
ATOM 2371 C CA . LEU A 1 311 ? 34.612 4.625 -26.774 1.00 68.94 311 LEU A CA 1
ATOM 2372 C C . LEU A 1 311 ? 35.397 5.375 -25.694 1.00 68.94 311 LEU A C 1
ATOM 2374 O O . LEU A 1 311 ? 36.209 4.792 -24.979 1.00 68.94 311 LEU A O 1
ATOM 2378 N N . MET A 1 312 ? 35.147 6.678 -25.582 1.00 66.50 312 MET A N 1
ATOM 2379 C CA . MET A 1 312 ? 35.800 7.567 -24.620 1.00 66.50 312 MET A CA 1
ATOM 2380 C C . MET A 1 312 ? 34.812 7.981 -23.525 1.00 66.50 312 MET A C 1
ATOM 2382 O O . MET A 1 312 ? 33.773 8.575 -23.817 1.00 66.50 312 MET A O 1
ATOM 2386 N N . LEU A 1 313 ? 35.147 7.708 -22.262 1.00 61.75 313 LEU A N 1
ATOM 2387 C CA . LEU A 1 313 ? 34.394 8.204 -21.109 1.00 61.75 313 LEU A CA 1
ATOM 2388 C C . LEU A 1 313 ? 34.813 9.646 -20.789 1.00 61.75 313 LEU A C 1
ATOM 2390 O O . LEU A 1 313 ? 35.837 9.885 -20.151 1.00 61.75 313 LEU A O 1
ATOM 2394 N N . PHE A 1 314 ? 34.015 10.614 -21.244 1.00 58.81 314 PHE A N 1
ATOM 2395 C CA . PHE A 1 314 ? 34.277 12.038 -21.028 1.00 58.81 314 PHE A CA 1
ATOM 2396 C C . PHE A 1 314 ? 33.674 12.538 -19.696 1.00 58.81 314 PHE A C 1
ATOM 2398 O O . PHE A 1 314 ? 32.498 12.272 -19.433 1.00 58.81 314 PHE A O 1
ATOM 2405 N N . PRO A 1 315 ? 34.419 13.273 -18.845 1.00 51.84 315 PRO A N 1
ATOM 2406 C CA . PRO A 1 315 ? 33.911 13.764 -17.565 1.00 51.84 315 PRO A CA 1
ATOM 2407 C C . PRO A 1 315 ? 32.979 14.971 -17.753 1.00 51.84 315 PRO A C 1
ATOM 2409 O O . PRO A 1 315 ? 33.331 15.950 -18.407 1.00 51.84 315 PRO A O 1
ATOM 2412 N N . ILE A 1 316 ? 31.790 14.917 -17.141 1.00 51.72 316 ILE A N 1
ATOM 2413 C CA . ILE A 1 316 ? 30.756 15.972 -17.250 1.00 51.72 316 ILE A CA 1
ATOM 2414 C C . ILE A 1 316 ? 30.185 16.385 -15.878 1.00 51.72 316 ILE A C 1
ATOM 2416 O O . ILE A 1 316 ? 29.139 17.024 -15.793 1.00 51.72 316 ILE A O 1
ATOM 2420 N N . LYS A 1 317 ? 30.839 15.994 -14.773 1.00 45.72 317 LYS A N 1
ATOM 2421 C CA . LYS A 1 317 ? 30.437 16.348 -13.399 1.00 45.72 317 LYS A CA 1
ATOM 2422 C C . LYS A 1 317 ? 31.647 16.643 -12.513 1.00 45.72 317 LYS A C 1
ATOM 2424 O O . LYS A 1 317 ? 32.676 15.993 -12.681 1.00 45.72 317 LYS A O 1
ATOM 2429 N N . PRO A 1 318 ? 31.530 17.583 -11.556 1.00 40.56 318 PRO A N 1
ATOM 2430 C CA . PRO A 1 318 ? 32.647 17.993 -10.716 1.00 40.56 318 PRO A CA 1
ATOM 2431 C C . PRO A 1 318 ? 33.028 16.915 -9.700 1.00 40.56 318 PRO A C 1
ATOM 2433 O O . PRO A 1 318 ? 32.399 16.774 -8.652 1.00 40.56 318 PRO A O 1
ATOM 2436 N N . HIS A 1 319 ? 34.137 16.227 -9.970 1.00 43.91 319 HIS A N 1
ATOM 2437 C CA . HIS A 1 319 ? 35.076 15.910 -8.901 1.00 43.91 319 HIS A CA 1
ATOM 2438 C C . HIS A 1 319 ? 35.859 17.179 -8.532 1.00 43.91 319 HIS A C 1
ATOM 2440 O O . HIS A 1 319 ? 36.034 18.086 -9.347 1.00 43.91 319 HIS A O 1
ATOM 2446 N N . VAL A 1 320 ? 36.301 17.265 -7.275 1.00 43.25 320 VAL A N 1
ATOM 2447 C CA . VAL A 1 320 ? 36.835 18.502 -6.664 1.00 43.25 320 VAL A CA 1
ATOM 2448 C C . VAL A 1 320 ? 38.103 19.025 -7.366 1.00 43.25 320 VAL A C 1
ATOM 2450 O O . VAL A 1 320 ? 38.435 20.200 -7.237 1.00 43.25 320 VAL A O 1
ATOM 2453 N N . VAL A 1 321 ? 38.786 18.173 -8.136 1.00 44.56 321 VAL A N 1
ATOM 2454 C CA . VAL A 1 321 ? 40.041 18.484 -8.838 1.00 44.56 321 VAL A CA 1
ATOM 2455 C C . VAL A 1 321 ? 39.812 19.180 -10.194 1.00 44.56 321 VAL A C 1
ATOM 2457 O O . VAL A 1 321 ? 40.651 19.968 -10.623 1.00 44.56 321 VAL A O 1
ATOM 2460 N N . ASP A 1 322 ? 38.664 18.955 -10.847 1.00 49.06 322 ASP A N 1
ATOM 2461 C CA . ASP A 1 322 ? 38.497 19.180 -12.297 1.00 49.06 322 ASP A CA 1
ATOM 2462 C C . ASP A 1 322 ? 37.607 20.379 -12.681 1.00 49.06 322 ASP A C 1
ATOM 2464 O O . ASP A 1 322 ? 37.264 20.552 -13.853 1.00 49.06 322 ASP A O 1
ATOM 2468 N N . MET A 1 323 ? 37.230 21.253 -11.735 1.00 51.25 323 MET A N 1
ATOM 2469 C CA . MET A 1 323 ? 36.339 22.397 -12.032 1.00 51.25 323 MET A CA 1
ATOM 2470 C C . MET A 1 323 ? 36.863 23.325 -13.144 1.00 51.25 323 MET A C 1
ATOM 2472 O O . MET A 1 323 ? 36.065 23.901 -13.881 1.00 51.25 323 MET A O 1
ATOM 2476 N N . LEU A 1 324 ? 38.185 23.453 -13.300 1.00 53.66 324 LEU A N 1
ATOM 2477 C CA . LEU A 1 324 ? 38.796 24.222 -14.391 1.00 53.66 324 LEU A CA 1
ATOM 2478 C C . LEU A 1 324 ? 38.543 23.593 -15.770 1.00 53.66 324 LEU A C 1
ATOM 2480 O O . LEU A 1 324 ? 38.285 24.327 -16.724 1.00 53.66 324 LEU A O 1
ATOM 2484 N N . LEU A 1 325 ? 38.562 22.260 -15.867 1.00 54.41 325 LEU A N 1
ATOM 2485 C CA . LEU A 1 325 ? 38.278 21.538 -17.109 1.00 54.41 325 LEU A CA 1
ATOM 2486 C C . LEU A 1 325 ? 36.797 21.654 -17.486 1.00 54.41 325 LEU A C 1
ATOM 2488 O O . LEU A 1 325 ? 36.480 21.890 -18.646 1.00 54.41 325 LEU A O 1
ATOM 2492 N N . LEU A 1 326 ? 35.894 21.549 -16.505 1.00 56.00 326 LEU A N 1
ATOM 2493 C CA . LEU A 1 326 ? 34.445 21.624 -16.731 1.00 56.00 326 LEU A CA 1
ATOM 2494 C C . LEU A 1 326 ? 33.998 23.005 -17.227 1.00 56.00 326 LEU A C 1
ATOM 2496 O O . LEU A 1 326 ? 33.246 23.098 -18.192 1.00 56.00 326 LEU A O 1
ATOM 2500 N N . VAL A 1 327 ? 34.522 24.088 -16.643 1.00 56.00 327 VAL A N 1
ATOM 2501 C CA . VAL A 1 327 ? 34.236 25.452 -17.127 1.00 56.00 327 VAL A CA 1
ATOM 2502 C C . VAL A 1 327 ? 34.743 25.653 -18.562 1.00 56.00 327 VAL A C 1
ATOM 2504 O O . VAL A 1 327 ? 34.090 26.332 -19.354 1.00 56.00 327 VAL A O 1
ATOM 2507 N N . GLN A 1 328 ? 35.875 25.044 -18.931 1.00 58.62 328 GLN A N 1
ATOM 2508 C CA . GLN A 1 328 ? 36.403 25.098 -20.298 1.00 58.62 328 GLN A CA 1
ATOM 2509 C C . GLN A 1 328 ? 35.566 24.268 -21.284 1.00 58.62 328 GLN A C 1
ATOM 2511 O O . GLN A 1 328 ? 35.303 24.735 -22.392 1.00 58.62 328 GLN A O 1
ATOM 2516 N N . THR A 1 329 ? 35.115 23.070 -20.903 1.00 59.25 329 THR A N 1
ATOM 2517 C CA . THR A 1 329 ? 34.351 22.178 -21.791 1.00 59.25 329 THR A CA 1
ATOM 2518 C C . THR A 1 329 ? 32.903 22.628 -21.976 1.00 59.25 329 THR A C 1
ATOM 2520 O O . THR A 1 329 ? 32.410 22.584 -23.103 1.00 59.25 329 THR A O 1
ATOM 2523 N N . GLU A 1 330 ? 32.241 23.157 -20.941 1.00 62.91 330 GLU A N 1
ATOM 2524 C CA . GLU A 1 330 ? 30.927 23.805 -21.081 1.00 62.91 330 GLU A CA 1
ATOM 2525 C C . GLU A 1 330 ? 31.007 25.064 -21.960 1.00 62.91 330 GLU A C 1
ATOM 2527 O O . GLU A 1 330 ? 30.164 25.261 -22.842 1.00 62.91 330 GLU A O 1
ATOM 2532 N N . ALA A 1 331 ? 32.044 25.894 -21.782 1.00 64.38 331 ALA A N 1
ATOM 2533 C CA . ALA A 1 331 ? 32.269 27.068 -22.624 1.00 64.38 331 ALA A CA 1
ATOM 2534 C C . ALA A 1 331 ? 32.530 26.686 -24.091 1.00 64.38 331 ALA A C 1
ATOM 2536 O O . ALA A 1 331 ? 31.945 27.292 -24.988 1.00 64.38 331 ALA A O 1
ATOM 2537 N N . PHE A 1 332 ? 33.341 25.652 -24.342 1.00 63.50 332 PHE A N 1
ATOM 2538 C CA . PHE A 1 332 ? 33.609 25.138 -25.687 1.00 63.50 332 PHE A CA 1
ATOM 2539 C C . PHE A 1 332 ? 32.348 24.555 -26.344 1.00 63.50 332 PHE A C 1
ATOM 2541 O O . PHE A 1 332 ? 32.032 24.899 -27.481 1.00 63.50 332 PHE A O 1
ATOM 2548 N N . ALA A 1 333 ? 31.578 23.733 -25.621 1.00 62.81 333 ALA A N 1
ATOM 2549 C CA . ALA A 1 333 ? 30.327 23.162 -26.122 1.00 62.81 333 ALA A CA 1
ATOM 2550 C C . ALA A 1 333 ? 29.287 24.246 -26.454 1.00 62.81 333 ALA A C 1
ATOM 2552 O O . ALA A 1 333 ? 28.566 24.134 -27.447 1.00 62.81 333 ALA A O 1
ATOM 2553 N N . LYS A 1 334 ? 29.233 25.326 -25.662 1.00 66.31 334 LYS A N 1
ATOM 2554 C CA . LYS A 1 334 ? 28.410 26.502 -25.960 1.00 66.31 334 LYS A CA 1
ATOM 2555 C C . LYS A 1 334 ? 28.916 27.259 -27.194 1.00 66.31 334 LYS A C 1
ATOM 2557 O O . LYS A 1 334 ? 28.117 27.551 -28.079 1.00 66.31 334 LYS A O 1
ATOM 2562 N N . GLN A 1 335 ? 30.215 27.545 -27.277 1.00 69.94 335 GLN A N 1
ATOM 2563 C CA . GLN A 1 335 ? 30.820 28.274 -28.396 1.00 69.94 335 GLN A CA 1
ATOM 2564 C C . GLN A 1 335 ? 30.635 27.537 -29.731 1.00 69.94 335 GLN A C 1
ATOM 2566 O O . GLN A 1 335 ? 30.285 28.153 -30.737 1.00 69.94 335 GLN A O 1
ATOM 2571 N N . GLU A 1 336 ? 30.828 26.217 -29.748 1.00 64.94 336 GLU A N 1
ATOM 2572 C CA . GLU A 1 336 ? 30.652 25.409 -30.956 1.00 64.94 336 GLU A CA 1
ATOM 2573 C C . GLU A 1 336 ? 29.164 25.264 -31.327 1.00 64.94 336 GLU A C 1
ATOM 2575 O O . GLU A 1 336 ? 28.835 25.289 -32.510 1.00 64.94 336 GLU A O 1
ATOM 2580 N N . ALA A 1 337 ? 28.240 25.230 -30.356 1.00 68.88 337 ALA A N 1
ATOM 2581 C CA . ALA A 1 337 ? 26.799 25.293 -30.629 1.00 68.88 337 ALA A CA 1
ATOM 2582 C C . ALA A 1 337 ? 26.363 26.655 -31.212 1.00 68.88 337 ALA A C 1
ATOM 2584 O O . ALA A 1 337 ? 25.586 26.693 -32.167 1.00 68.88 337 ALA A O 1
ATOM 2585 N N . GLU A 1 338 ? 26.888 27.772 -30.694 1.00 74.56 338 GLU A N 1
ATOM 2586 C CA . GLU A 1 338 ? 26.659 29.120 -31.241 1.00 74.56 338 GLU A CA 1
ATOM 2587 C C . GLU A 1 338 ? 27.233 29.263 -32.662 1.00 74.56 338 GLU A C 1
ATOM 2589 O O . GLU A 1 338 ? 26.601 29.861 -33.536 1.00 74.56 338 GLU A O 1
ATOM 2594 N N . LYS A 1 339 ? 28.394 28.652 -32.926 1.00 73.06 339 LYS A N 1
ATOM 2595 C CA . LYS A 1 339 ? 29.000 28.556 -34.260 1.00 73.06 339 LYS A CA 1
ATOM 2596 C C . LYS A 1 339 ? 28.154 27.714 -35.218 1.00 73.06 339 LYS A C 1
ATOM 2598 O O . LYS A 1 339 ? 27.821 28.202 -36.294 1.00 73.06 339 LYS A O 1
ATOM 2603 N N . ILE A 1 340 ? 27.729 26.512 -34.825 1.00 73.50 340 ILE A N 1
ATOM 2604 C CA . ILE A 1 340 ? 26.853 25.642 -35.632 1.00 73.50 340 ILE A CA 1
ATOM 2605 C C . ILE A 1 340 ? 25.518 26.337 -35.954 1.00 73.50 340 ILE A C 1
ATOM 2607 O O . ILE A 1 340 ? 25.041 26.256 -37.084 1.00 73.50 340 ILE A O 1
ATOM 2611 N N . ALA A 1 341 ? 24.942 27.087 -35.009 1.00 73.75 341 ALA A N 1
ATOM 2612 C CA . ALA A 1 341 ? 23.717 27.859 -35.234 1.00 73.75 341 ALA A CA 1
ATOM 2613 C C . ALA A 1 341 ? 23.882 29.030 -36.229 1.00 73.75 341 ALA A C 1
ATOM 2615 O O . ALA A 1 341 ? 22.892 29.498 -36.792 1.00 73.75 341 ALA A O 1
ATOM 2616 N N . LYS A 1 342 ? 25.114 29.507 -36.445 1.00 77.62 342 LYS A N 1
ATOM 2617 C CA . LYS A 1 342 ? 25.453 30.652 -37.309 1.00 77.62 342 LYS A CA 1
ATOM 2618 C C . LYS A 1 342 ? 25.998 30.239 -38.681 1.00 77.62 342 LYS A C 1
ATOM 2620 O O . LYS A 1 342 ? 25.725 30.908 -39.673 1.00 77.62 342 LYS A O 1
ATOM 2625 N N . GLU A 1 343 ? 26.798 29.179 -38.725 1.00 83.44 343 GLU A N 1
ATOM 2626 C CA . GLU A 1 343 ? 27.583 28.742 -39.892 1.00 83.44 343 GLU A CA 1
ATOM 2627 C C . GLU A 1 343 ? 27.088 27.401 -40.466 1.00 83.44 343 GLU A C 1
ATOM 2629 O O . GLU A 1 343 ? 27.474 27.018 -41.570 1.00 83.44 343 GLU A O 1
ATOM 2634 N N . GLY A 1 344 ? 26.187 26.714 -39.755 1.00 71.69 344 GLY A N 1
ATOM 2635 C CA . GLY A 1 344 ? 25.708 25.376 -40.088 1.00 71.69 344 GLY A CA 1
ATOM 2636 C C . GLY A 1 344 ? 26.681 24.269 -39.669 1.00 71.69 344 GLY A C 1
ATOM 2637 O O . GLY A 1 344 ? 27.722 24.509 -39.058 1.00 71.69 344 GLY A O 1
ATOM 2638 N N . GLN A 1 345 ? 26.335 23.026 -40.006 1.00 77.44 345 GLN A N 1
ATOM 2639 C CA . GLN A 1 345 ? 27.182 21.853 -39.786 1.00 77.44 345 GLN A CA 1
ATOM 2640 C C . GLN A 1 345 ? 26.987 20.845 -40.921 1.00 77.44 345 GLN A C 1
ATOM 2642 O O . GLN A 1 345 ? 25.863 20.440 -41.219 1.00 77.44 345 GLN A O 1
ATOM 2647 N N . THR A 1 346 ? 28.087 20.386 -41.518 1.00 73.62 346 THR A N 1
ATOM 2648 C CA . THR A 1 346 ? 28.068 19.294 -42.499 1.00 73.62 346 THR A CA 1
ATOM 2649 C C . THR A 1 346 ? 28.214 17.958 -41.773 1.00 73.62 346 THR A C 1
ATOM 2651 O O . THR A 1 346 ? 29.325 17.528 -41.466 1.00 73.62 346 THR A O 1
ATOM 2654 N N . VAL A 1 347 ? 27.092 17.296 -41.490 1.00 67.62 347 VAL A N 1
ATOM 2655 C CA . VAL A 1 347 ? 27.070 15.938 -40.919 1.00 67.62 347 VAL A CA 1
ATOM 2656 C C . VAL A 1 347 ? 27.073 14.908 -42.054 1.00 67.62 347 VAL A C 1
ATOM 2658 O O . VAL A 1 347 ? 26.363 15.068 -43.045 1.00 67.62 347 VAL A O 1
ATOM 2661 N N . SER A 1 348 ? 27.871 13.843 -41.930 1.00 72.69 348 SER A N 1
ATOM 2662 C CA . SER A 1 348 ? 27.882 12.756 -42.920 1.00 72.69 348 SER A CA 1
ATOM 2663 C C . SER A 1 348 ? 26.577 11.943 -42.857 1.00 72.69 348 SER A C 1
ATOM 2665 O O . SER A 1 348 ? 26.162 11.576 -41.756 1.00 72.69 348 SER A O 1
ATOM 2667 N N . PRO A 1 349 ? 25.956 11.571 -43.997 1.00 68.56 349 PRO A N 1
ATOM 2668 C CA . PRO A 1 349 ? 24.754 10.728 -44.009 1.00 68.56 349 PRO A CA 1
ATOM 2669 C C . PRO A 1 349 ? 25.002 9.318 -43.444 1.00 68.56 349 PRO A C 1
ATOM 2671 O O . PRO A 1 349 ? 24.058 8.623 -43.074 1.00 68.56 349 PRO A O 1
ATOM 2674 N N . ASN A 1 350 ? 26.270 8.906 -43.331 1.00 69.50 350 ASN A N 1
ATOM 2675 C CA . ASN A 1 350 ? 26.663 7.629 -42.739 1.00 69.50 350 ASN A CA 1
ATOM 2676 C C . ASN A 1 350 ? 26.811 7.688 -41.208 1.00 69.50 350 ASN A C 1
ATOM 2678 O O . ASN A 1 350 ? 27.110 6.661 -40.603 1.00 69.50 350 ASN A O 1
ATOM 2682 N N . VAL A 1 351 ? 26.578 8.831 -40.553 1.00 77.25 351 VAL A N 1
ATOM 2683 C CA . VAL A 1 351 ? 26.514 8.889 -39.081 1.00 77.25 351 VAL A CA 1
ATOM 2684 C C . VAL A 1 351 ? 25.307 8.088 -38.582 1.00 77.25 351 VAL A C 1
ATOM 2686 O O . VAL A 1 351 ? 24.251 8.081 -39.216 1.00 77.25 351 VAL A O 1
ATOM 2689 N N . TYR A 1 352 ? 25.461 7.384 -37.464 1.00 77.69 352 TYR A N 1
ATOM 2690 C CA . TYR A 1 352 ? 24.363 6.855 -36.654 1.00 77.69 352 TYR A CA 1
ATOM 2691 C C . TYR A 1 352 ? 24.356 7.575 -35.307 1.00 77.69 352 TYR A C 1
ATOM 2693 O O . TYR A 1 352 ? 25.400 7.708 -34.664 1.00 77.69 352 TYR A O 1
ATOM 2701 N N . TYR A 1 353 ? 23.181 8.030 -34.879 1.00 79.00 353 TYR A N 1
ATOM 2702 C CA . TYR A 1 353 ? 23.011 8.741 -33.620 1.00 79.00 353 TYR A CA 1
ATOM 2703 C C . TYR A 1 353 ? 21.597 8.551 -33.051 1.00 79.00 353 TYR A C 1
ATOM 2705 O O . TYR A 1 353 ? 20.613 8.607 -33.789 1.00 79.00 353 TYR A O 1
ATOM 2713 N N . MET A 1 354 ? 21.503 8.374 -31.733 1.00 75.12 354 MET A N 1
ATOM 2714 C CA . MET A 1 354 ? 20.258 8.269 -30.967 1.00 75.12 354 MET A CA 1
ATOM 2715 C C . MET A 1 354 ? 20.380 9.033 -29.642 1.00 75.12 354 MET A C 1
ATOM 2717 O O . MET A 1 354 ? 21.452 9.088 -29.042 1.00 75.12 354 MET A O 1
ATOM 2721 N N . ARG A 1 355 ? 19.281 9.627 -29.164 1.00 70.12 355 ARG A N 1
ATOM 2722 C CA . ARG A 1 355 ? 19.254 10.323 -27.866 1.00 70.12 355 ARG A CA 1
ATOM 2723 C C . ARG A 1 355 ? 19.355 9.317 -26.714 1.00 70.12 355 ARG A C 1
ATOM 2725 O O . ARG A 1 355 ? 18.976 8.159 -26.863 1.00 70.12 355 ARG A O 1
ATOM 2732 N N . GLN A 1 356 ? 19.803 9.775 -25.546 1.00 63.03 356 GLN A N 1
ATOM 2733 C CA . GLN A 1 356 ? 19.663 9.023 -24.298 1.00 63.03 356 GLN A CA 1
ATOM 2734 C C . GLN A 1 356 ? 18.527 9.621 -23.459 1.00 63.03 356 GLN A C 1
ATOM 2736 O O . GLN A 1 356 ? 18.525 10.810 -23.134 1.00 63.03 356 GLN A O 1
ATOM 2741 N N . THR A 1 357 ? 17.564 8.783 -23.089 1.00 55.22 357 THR A N 1
ATOM 2742 C CA . THR A 1 357 ? 16.463 9.106 -22.172 1.00 55.22 357 THR A CA 1
ATOM 2743 C C . THR A 1 357 ? 16.545 8.200 -20.945 1.00 55.22 357 THR A C 1
ATOM 2745 O O . THR A 1 357 ? 17.032 7.070 -21.017 1.00 55.22 357 THR A O 1
ATOM 2748 N N . VAL A 1 358 ? 16.165 8.725 -19.776 1.00 50.00 358 VAL A N 1
ATOM 2749 C CA . VAL A 1 358 ? 16.302 8.015 -18.492 1.00 50.00 358 VAL A CA 1
ATOM 2750 C C . VAL A 1 358 ? 15.004 8.183 -17.712 1.00 50.00 358 VAL A C 1
ATOM 2752 O O . VAL A 1 358 ? 14.856 9.051 -16.847 1.00 50.00 358 VAL A O 1
ATOM 2755 N N . GLY A 1 359 ? 14.019 7.364 -18.086 1.00 48.47 359 GLY A N 1
ATOM 2756 C CA . GLY A 1 359 ? 12.625 7.598 -17.722 1.00 48.47 359 GLY A CA 1
ATOM 2757 C C . GLY A 1 359 ? 12.077 8.825 -18.455 1.00 48.47 359 GLY A C 1
ATOM 2758 O O . GLY A 1 359 ? 12.624 9.263 -19.462 1.00 48.47 359 GLY A O 1
ATOM 2759 N N . THR A 1 360 ? 11.015 9.443 -17.934 1.00 31.05 360 THR A N 1
ATOM 2760 C CA . THR A 1 360 ? 10.343 10.588 -18.583 1.00 31.05 360 THR A CA 1
ATOM 2761 C C . THR A 1 360 ? 11.117 11.915 -18.468 1.00 31.05 360 THR A C 1
ATOM 2763 O O . THR A 1 360 ? 10.517 12.977 -18.292 1.00 31.05 360 THR A O 1
ATOM 2766 N N . ARG A 1 361 ? 12.453 11.865 -18.509 1.00 34.78 361 ARG A N 1
ATOM 2767 C CA . ARG A 1 361 ? 13.358 13.010 -18.607 1.00 34.78 361 ARG A CA 1
ATOM 2768 C C . ARG A 1 361 ? 14.308 12.794 -19.778 1.00 34.78 361 ARG A C 1
ATOM 2770 O O . ARG A 1 361 ? 15.034 11.804 -19.844 1.00 34.78 361 ARG A O 1
ATOM 2777 N N . GLU A 1 362 ? 14.282 13.758 -20.683 1.00 37.03 362 GLU A N 1
ATOM 2778 C CA . GLU A 1 362 ? 15.197 13.861 -21.808 1.00 37.03 362 GLU A CA 1
ATOM 2779 C C . GLU A 1 362 ? 16.536 14.435 -21.318 1.00 37.03 362 GLU A C 1
ATOM 2781 O O . GLU A 1 362 ? 16.562 15.489 -20.683 1.00 37.03 362 GLU A O 1
ATOM 2786 N N . ILE A 1 363 ? 17.638 13.720 -21.572 1.00 43.41 363 ILE A N 1
ATOM 2787 C CA . ILE A 1 363 ? 18.992 14.143 -21.195 1.00 43.41 363 ILE A CA 1
ATOM 2788 C C . ILE A 1 363 ? 19.679 14.721 -22.437 1.00 43.41 363 ILE A C 1
ATOM 2790 O O . ILE A 1 363 ? 20.456 14.058 -23.120 1.00 43.41 363 ILE A O 1
ATOM 2794 N N . THR A 1 364 ? 19.354 15.971 -22.765 1.00 32.41 364 THR A N 1
ATOM 2795 C CA . THR A 1 364 ? 19.991 16.708 -23.866 1.00 32.41 364 THR A CA 1
ATOM 2796 C C . THR A 1 364 ? 21.288 17.371 -23.419 1.00 32.41 364 THR A C 1
ATOM 2798 O O . THR A 1 364 ? 21.261 18.445 -22.818 1.00 32.41 364 THR A O 1
ATOM 2801 N N . GLY A 1 365 ? 22.421 16.774 -23.791 1.00 34.59 365 GLY A N 1
ATOM 2802 C CA . GLY A 1 365 ? 23.638 17.541 -24.064 1.00 34.59 365 GLY A CA 1
ATOM 2803 C C . GLY A 1 365 ? 23.565 18.209 -25.447 1.00 34.59 365 GLY A C 1
ATOM 2804 O O . GLY A 1 365 ? 22.764 17.808 -26.292 1.00 34.59 365 GLY A O 1
ATOM 2805 N N . ASN A 1 366 ? 24.411 19.209 -25.702 1.00 30.92 366 ASN A N 1
ATOM 2806 C CA . ASN A 1 366 ? 24.613 19.747 -27.052 1.00 30.92 366 ASN A CA 1
ATOM 2807 C C . ASN A 1 366 ? 25.694 18.923 -27.764 1.00 30.92 366 ASN A C 1
ATOM 2809 O O . ASN A 1 366 ? 26.854 18.949 -27.360 1.00 30.92 366 ASN A O 1
ATOM 2813 N N . TYR A 1 367 ? 25.326 18.187 -28.813 1.00 38.94 367 TYR A N 1
ATOM 2814 C CA . TYR A 1 367 ? 26.226 17.244 -29.486 1.00 38.94 367 TYR A CA 1
ATOM 2815 C C . TYR A 1 367 ? 27.051 17.919 -30.585 1.00 38.94 367 TYR A C 1
ATOM 2817 O O . TYR A 1 367 ? 26.507 18.349 -31.600 1.00 38.94 367 TYR A O 1
ATOM 2825 N N . CYS A 1 368 ? 28.375 17.941 -30.421 1.00 28.31 368 CYS A N 1
ATOM 2826 C CA . CYS A 1 368 ? 29.300 18.292 -31.494 1.00 28.31 368 CYS A CA 1
ATOM 2827 C C . CYS A 1 368 ? 29.794 17.022 -32.203 1.00 28.31 368 CYS A C 1
ATOM 2829 O O . CYS A 1 368 ? 30.649 16.303 -31.688 1.00 28.31 368 CYS A O 1
ATOM 2831 N N . ILE A 1 369 ? 29.259 16.754 -33.396 1.00 33.94 369 ILE A N 1
ATOM 2832 C CA . ILE A 1 369 ? 29.731 15.675 -34.279 1.00 33.94 369 ILE A CA 1
ATOM 2833 C C . ILE A 1 369 ? 30.711 16.277 -35.294 1.00 33.94 369 ILE A C 1
ATOM 2835 O O . ILE A 1 369 ? 30.334 16.642 -36.410 1.00 33.94 369 ILE A O 1
ATOM 2839 N N . GLN A 1 370 ? 31.973 16.422 -34.888 1.00 27.38 370 GLN A N 1
ATOM 2840 C CA . GLN A 1 370 ? 33.075 16.773 -35.785 1.00 27.38 370 GLN A CA 1
ATOM 2841 C C . GLN A 1 370 ? 33.789 15.504 -36.264 1.00 27.38 370 GLN A C 1
ATOM 2843 O O . GLN A 1 370 ? 34.511 14.865 -35.503 1.00 27.38 370 GLN A O 1
ATOM 2848 N N . ASN A 1 371 ? 33.659 15.187 -37.556 1.00 28.88 371 ASN A N 1
ATOM 2849 C CA . ASN A 1 371 ? 34.512 14.201 -38.229 1.00 28.88 371 ASN A CA 1
ATOM 2850 C C . ASN A 1 371 ? 35.930 14.772 -38.432 1.00 28.88 371 ASN A C 1
ATOM 2852 O O . ASN A 1 371 ? 36.326 15.100 -39.553 1.00 28.88 371 ASN A O 1
ATOM 2856 N N . HIS A 1 372 ? 36.705 14.904 -37.355 1.00 28.17 372 HIS A N 1
ATOM 2857 C CA . HIS A 1 372 ? 38.130 15.206 -37.463 1.00 28.17 372 HIS A CA 1
ATOM 2858 C C . HIS A 1 372 ? 38.899 13.948 -37.875 1.00 28.17 372 HIS A C 1
ATOM 2860 O O . HIS A 1 372 ? 39.071 13.020 -37.088 1.00 28.17 372 HIS A O 1
ATOM 2866 N N . VAL A 1 373 ? 39.388 13.932 -39.119 1.00 26.75 373 VAL A N 1
ATOM 2867 C CA . VAL A 1 373 ? 40.233 12.852 -39.652 1.00 26.75 373 VAL A CA 1
ATOM 2868 C C . VAL A 1 373 ? 41.652 12.975 -39.089 1.00 26.75 373 VAL A C 1
ATOM 2870 O O . VAL A 1 373 ? 42.589 13.388 -39.773 1.00 26.75 373 VAL A O 1
ATOM 2873 N N . LEU A 1 374 ? 41.817 12.595 -37.824 1.00 25.48 374 LEU A N 1
ATOM 2874 C CA . LEU A 1 374 ?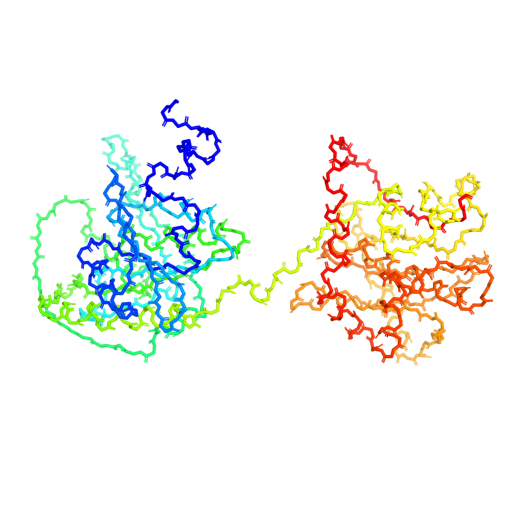 43.116 12.252 -37.252 1.00 25.48 374 LEU A CA 1
ATOM 2875 C C . LEU A 1 374 ? 43.513 10.861 -37.769 1.00 25.48 374 LEU A C 1
ATOM 2877 O O . LEU A 1 374 ? 43.194 9.847 -37.165 1.00 25.48 374 LEU A O 1
ATOM 2881 N N . GLY A 1 375 ? 44.158 10.824 -38.940 1.00 30.52 375 GLY A N 1
ATOM 2882 C CA . GLY A 1 375 ? 44.851 9.639 -39.466 1.00 30.52 375 GLY A CA 1
ATOM 2883 C C . GLY A 1 375 ? 44.004 8.363 -39.578 1.00 30.52 375 GLY A C 1
ATOM 2884 O O . GLY A 1 375 ? 44.176 7.439 -38.797 1.00 30.52 375 GLY A O 1
ATOM 2885 N N . ARG A 1 376 ? 43.131 8.274 -40.594 1.00 26.47 376 ARG A N 1
ATOM 2886 C CA . ARG A 1 376 ? 42.268 7.103 -40.909 1.00 26.47 376 ARG A CA 1
ATOM 2887 C C . ARG A 1 376 ? 41.223 6.697 -39.850 1.00 26.47 376 ARG A C 1
ATOM 2889 O O . ARG A 1 376 ? 40.369 5.880 -40.180 1.00 26.47 376 ARG A O 1
ATOM 2896 N N . LEU A 1 377 ? 41.230 7.267 -38.645 1.00 28.86 377 LEU A N 1
ATOM 2897 C CA . LEU A 1 377 ? 40.267 6.949 -37.586 1.00 28.86 377 LEU A CA 1
ATOM 2898 C C . LEU A 1 377 ? 38.957 7.749 -37.678 1.00 28.86 377 LEU A C 1
ATOM 2900 O O . LEU A 1 377 ? 38.943 8.930 -38.027 1.00 28.86 377 LEU A O 1
ATOM 2904 N N . SER A 1 378 ? 37.850 7.092 -37.313 1.00 28.61 378 SER A N 1
ATOM 2905 C CA . SER A 1 378 ? 36.517 7.688 -37.166 1.00 28.61 378 SER A CA 1
ATOM 2906 C C . SER A 1 378 ? 36.209 7.905 -35.682 1.00 28.61 378 SER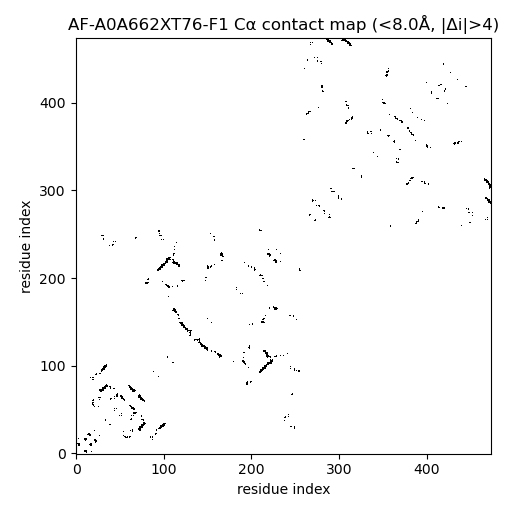 A C 1
ATOM 2908 O O . SER A 1 378 ? 35.727 7.009 -34.991 1.00 28.61 378 SER A O 1
ATOM 2910 N N . VAL A 1 379 ? 36.516 9.099 -35.172 1.00 32.47 379 VAL A N 1
ATOM 2911 C CA . VAL A 1 379 ? 36.230 9.465 -33.776 1.00 32.47 379 VAL A CA 1
ATOM 2912 C C . VAL A 1 379 ? 34.788 9.962 -33.659 1.00 32.47 379 VAL A C 1
ATOM 2914 O O . VAL A 1 379 ? 34.401 10.910 -34.338 1.00 32.47 379 VAL A O 1
ATOM 2917 N N . SER A 1 380 ? 33.994 9.330 -32.790 1.00 33.62 380 SER A N 1
ATOM 2918 C CA . SER A 1 380 ? 32.604 9.713 -32.499 1.00 33.62 380 SER A CA 1
ATOM 2919 C C . SER A 1 380 ? 32.464 10.134 -31.035 1.00 33.62 380 SER A C 1
ATOM 2921 O O . SER A 1 380 ? 32.270 9.298 -30.156 1.00 33.62 380 SER A O 1
ATOM 2923 N N . THR A 1 381 ? 32.578 11.435 -30.761 1.00 34.03 381 THR A N 1
ATOM 2924 C CA . THR A 1 381 ? 32.493 11.983 -29.397 1.00 34.03 381 THR A CA 1
ATOM 2925 C C . THR A 1 381 ? 31.064 11.913 -28.854 1.00 34.03 381 THR A C 1
ATOM 2927 O O . THR A 1 381 ? 30.127 12.402 -29.488 1.00 34.03 381 THR A O 1
ATOM 2930 N N . LEU A 1 382 ? 30.894 11.351 -27.654 1.00 35.81 382 LEU A N 1
ATOM 2931 C CA . LEU A 1 382 ? 29.595 11.163 -27.004 1.00 35.81 382 LEU A CA 1
ATOM 2932 C C . LEU A 1 382 ? 29.550 11.837 -25.632 1.00 35.81 382 LEU A C 1
ATOM 2934 O O . LEU A 1 382 ? 30.321 11.512 -24.734 1.00 35.81 382 LEU A O 1
ATOM 2938 N N . LEU A 1 383 ? 28.604 12.763 -25.471 1.00 37.59 383 LEU A N 1
ATOM 2939 C CA . LEU A 1 383 ? 28.283 13.400 -24.196 1.00 37.59 383 LEU A CA 1
ATOM 2940 C C . LEU A 1 383 ? 27.138 12.631 -23.531 1.00 37.59 383 LEU A C 1
ATOM 2942 O O . LEU A 1 383 ? 26.055 12.501 -24.109 1.00 37.59 383 LEU A O 1
ATOM 2946 N N . VAL A 1 384 ? 27.387 12.113 -22.328 1.00 36.66 384 VAL A N 1
ATOM 2947 C CA . VAL A 1 384 ? 26.486 11.202 -21.613 1.00 36.66 384 VAL A CA 1
ATOM 2948 C C . VAL A 1 384 ? 26.332 11.633 -20.154 1.00 36.66 384 VAL A C 1
ATOM 2950 O O . VAL A 1 384 ? 27.248 11.465 -19.354 1.00 36.66 384 VAL A O 1
ATOM 2953 N N . ASP A 1 385 ? 25.154 12.148 -19.792 1.00 33.97 385 ASP A N 1
ATOM 2954 C CA . ASP A 1 385 ? 24.766 12.358 -18.391 1.00 33.97 385 ASP A CA 1
ATOM 2955 C C . ASP A 1 385 ? 23.878 11.200 -17.868 1.00 33.97 385 ASP A C 1
ATOM 2957 O O . ASP A 1 385 ? 23.366 10.364 -18.617 1.00 33.97 385 ASP A O 1
ATOM 2961 N N . ALA A 1 386 ? 23.803 11.079 -16.546 1.00 41.06 386 ALA A N 1
ATOM 2962 C CA . ALA A 1 386 ? 23.711 9.819 -15.831 1.00 41.06 386 ALA A CA 1
ATOM 2963 C C . ALA A 1 386 ? 22.339 9.123 -15.883 1.00 41.06 386 ALA A C 1
ATOM 2965 O O . ALA A 1 386 ? 21.392 9.479 -15.180 1.00 41.06 386 ALA A O 1
ATOM 2966 N N . GLY A 1 387 ? 22.322 7.999 -16.594 1.00 44.16 387 GLY A N 1
ATOM 2967 C CA . GLY A 1 387 ? 21.510 6.827 -16.281 1.00 44.16 387 GLY A CA 1
ATOM 2968 C C . GLY A 1 387 ? 22.322 5.564 -16.564 1.00 44.16 387 GLY A C 1
ATOM 2969 O O . GLY A 1 387 ? 23.270 5.603 -17.347 1.00 44.16 387 GLY A O 1
ATOM 2970 N N . ASN A 1 388 ? 21.943 4.433 -15.965 1.00 54.88 388 ASN A N 1
ATOM 2971 C CA . ASN A 1 388 ? 22.685 3.161 -16.035 1.00 54.88 388 ASN A CA 1
ATOM 2972 C C . ASN A 1 388 ? 22.722 2.498 -17.439 1.00 54.88 388 ASN A C 1
ATOM 2974 O O . ASN A 1 388 ? 23.033 1.318 -17.544 1.00 54.88 388 ASN A O 1
ATOM 2978 N N . ALA A 1 389 ? 22.375 3.222 -18.507 1.00 60.12 389 ALA A N 1
ATOM 2979 C CA . ALA A 1 389 ? 22.357 2.757 -19.896 1.00 60.12 389 ALA A CA 1
ATOM 2980 C C . ALA A 1 389 ? 23.623 3.139 -20.694 1.00 60.12 389 ALA A C 1
ATOM 2982 O O . ALA A 1 389 ? 23.800 2.671 -21.817 1.00 60.12 389 ALA A O 1
ATOM 2983 N N . CYS A 1 390 ? 24.484 3.999 -20.136 1.00 66.19 390 CYS A N 1
ATOM 2984 C CA . CYS A 1 390 ? 25.581 4.674 -20.839 1.00 66.19 390 CYS A CA 1
ATOM 2985 C C . CYS A 1 390 ? 26.487 3.743 -21.669 1.00 66.19 390 CYS A C 1
ATOM 2987 O O . CYS A 1 390 ? 26.751 4.042 -22.833 1.00 66.19 390 CYS A O 1
ATOM 2989 N N . GLY A 1 391 ? 26.914 2.603 -21.114 1.00 70.56 391 GLY A N 1
ATOM 2990 C CA . GLY A 1 391 ? 27.757 1.628 -21.820 1.00 70.56 391 GLY A CA 1
ATOM 2991 C C . GLY A 1 391 ? 27.067 1.009 -23.041 1.00 70.56 391 GLY A C 1
ATOM 2992 O O . GLY A 1 391 ? 27.618 1.038 -24.140 1.00 70.56 391 GLY A O 1
ATOM 2993 N N . THR A 1 392 ? 25.827 0.531 -22.888 1.00 77.12 392 THR A N 1
ATOM 2994 C CA . THR A 1 392 ? 25.018 0.002 -24.003 1.00 77.12 392 THR A CA 1
ATOM 2995 C C . THR A 1 392 ? 24.760 1.065 -25.072 1.00 77.12 392 THR A C 1
ATOM 2997 O O . THR A 1 392 ? 24.876 0.781 -26.263 1.00 77.12 392 THR A O 1
ATOM 3000 N N . VAL A 1 393 ? 24.456 2.302 -24.665 1.00 78.00 393 VAL A N 1
ATOM 3001 C CA . VAL A 1 393 ? 24.245 3.429 -25.588 1.00 78.00 393 VAL A CA 1
ATOM 3002 C C . VAL A 1 393 ? 25.519 3.738 -26.377 1.00 78.00 393 VAL A C 1
ATOM 3004 O O . VAL A 1 393 ? 25.439 3.909 -27.593 1.00 78.00 393 VAL A O 1
ATOM 3007 N N . GLY A 1 394 ? 26.689 3.765 -25.731 1.00 75.12 394 GLY A N 1
ATOM 3008 C CA . GLY A 1 394 ? 27.980 3.951 -26.402 1.00 75.12 394 GLY A CA 1
ATOM 3009 C C . GLY A 1 394 ? 28.284 2.839 -27.409 1.00 75.12 394 GLY A C 1
ATOM 3010 O O . GLY A 1 394 ? 28.586 3.119 -28.568 1.00 75.12 394 GLY A O 1
ATOM 3011 N N . ILE A 1 395 ? 28.112 1.579 -27.005 1.00 78.19 395 ILE A N 1
ATOM 3012 C CA . ILE A 1 395 ? 28.287 0.401 -27.869 1.00 78.19 395 ILE A CA 1
ATOM 3013 C C . ILE A 1 395 ? 27.395 0.470 -29.116 1.00 78.19 395 ILE A C 1
ATOM 3015 O O . ILE A 1 395 ? 27.887 0.304 -30.232 1.00 78.19 395 ILE A O 1
ATOM 3019 N N . LEU A 1 396 ? 26.099 0.758 -28.955 1.00 81.75 396 LEU A N 1
ATOM 3020 C CA . LEU A 1 396 ? 25.166 0.858 -30.083 1.00 81.75 396 LEU A CA 1
ATOM 3021 C C . LEU A 1 396 ? 25.530 2.004 -31.037 1.00 81.75 396 LEU A C 1
ATOM 3023 O O . LEU A 1 396 ? 25.357 1.866 -32.247 1.00 81.75 396 LEU A O 1
ATOM 3027 N N . HIS A 1 397 ? 26.100 3.101 -30.529 1.00 78.94 397 HIS A N 1
ATOM 3028 C CA . HIS A 1 397 ? 26.659 4.152 -31.377 1.00 78.94 397 HIS A CA 1
ATOM 3029 C C . HIS A 1 397 ? 27.910 3.702 -32.139 1.00 78.94 397 HIS A C 1
ATOM 3031 O O . HIS A 1 397 ? 27.997 3.967 -33.338 1.00 78.94 397 HIS A O 1
ATOM 3037 N N . ALA A 1 398 ? 28.854 3.008 -31.497 1.00 77.31 398 ALA A N 1
ATOM 3038 C CA . ALA A 1 398 ? 30.040 2.481 -32.174 1.00 77.31 398 ALA A CA 1
ATOM 3039 C C . ALA A 1 398 ? 29.649 1.521 -33.312 1.00 77.31 398 ALA A C 1
ATOM 3041 O O . ALA A 1 398 ? 30.001 1.755 -34.470 1.00 77.31 398 ALA A O 1
ATOM 3042 N N . VAL A 1 399 ? 28.840 0.497 -33.017 1.00 78.31 399 VAL A N 1
ATOM 3043 C CA . VAL A 1 399 ? 28.390 -0.484 -34.023 1.00 78.31 399 VAL A CA 1
ATOM 3044 C C . VAL A 1 399 ? 27.526 0.175 -35.105 1.00 78.31 399 VAL A C 1
ATOM 3046 O O . VAL A 1 399 ? 27.723 -0.078 -36.294 1.00 78.31 399 VAL A O 1
ATOM 3049 N N . GLY A 1 400 ? 26.625 1.088 -34.729 1.00 78.44 400 GLY A N 1
ATOM 3050 C CA . GLY A 1 400 ? 25.772 1.807 -35.674 1.00 78.44 400 GLY A CA 1
ATOM 3051 C C . GLY A 1 400 ? 26.553 2.694 -36.649 1.00 78.44 400 GLY A C 1
ATOM 3052 O O . GLY A 1 400 ? 26.194 2.784 -37.825 1.00 78.44 400 GLY A O 1
ATOM 3053 N N . ASN A 1 401 ? 27.654 3.320 -36.222 1.00 78.00 401 ASN A N 1
ATOM 3054 C CA . ASN A 1 401 ? 28.514 4.087 -37.130 1.00 78.00 401 ASN A CA 1
ATOM 3055 C C . ASN A 1 401 ? 29.324 3.166 -38.060 1.00 78.00 401 ASN A C 1
ATOM 3057 O O . ASN A 1 401 ? 29.476 3.478 -39.244 1.00 78.00 401 ASN A O 1
ATOM 3061 N N . MET A 1 402 ? 29.711 1.971 -37.598 1.00 72.69 402 MET A N 1
ATOM 3062 C CA . MET A 1 402 ? 30.335 0.934 -38.435 1.00 72.69 402 MET A CA 1
ATOM 3063 C C . MET A 1 402 ? 29.385 0.291 -39.470 1.00 72.69 402 MET A C 1
ATOM 3065 O O . MET A 1 402 ? 29.868 -0.371 -40.387 1.00 72.69 402 MET A O 1
ATOM 3069 N N . ARG A 1 403 ? 28.056 0.512 -39.414 1.00 69.25 403 ARG A N 1
ATOM 3070 C CA . ARG A 1 403 ? 27.056 -0.153 -40.294 1.00 69.25 403 ARG A CA 1
ATOM 3071 C C . ARG A 1 403 ? 27.326 -0.057 -41.803 1.00 69.25 403 ARG A C 1
ATOM 3073 O O . ARG A 1 403 ? 26.917 -0.929 -42.565 1.00 69.25 403 ARG A O 1
ATOM 3080 N N . HIS A 1 404 ? 28.024 0.986 -42.249 1.00 65.81 404 HIS A N 1
ATOM 3081 C CA . HIS A 1 404 ? 28.383 1.158 -43.657 1.00 65.81 404 HIS A CA 1
ATOM 3082 C C . HIS A 1 404 ? 29.460 0.157 -44.123 1.00 65.81 404 HIS A C 1
ATOM 3084 O O . HIS A 1 404 ? 29.452 -0.240 -45.284 1.00 65.81 404 HIS A O 1
ATOM 3090 N N . LEU A 1 405 ? 30.326 -0.315 -43.218 1.00 61.47 405 LEU A N 1
ATOM 3091 C CA . LEU A 1 405 ? 31.275 -1.406 -43.472 1.00 61.47 405 LEU A CA 1
ATOM 3092 C C . LEU A 1 405 ? 30.554 -2.764 -43.557 1.00 61.47 405 LEU A C 1
ATOM 3094 O O . LEU A 1 405 ? 30.925 -3.601 -44.377 1.00 61.47 405 LEU A O 1
ATOM 3098 N N . ILE A 1 406 ? 29.478 -2.941 -42.776 1.00 54.00 406 ILE A N 1
ATOM 3099 C CA . ILE A 1 406 ? 28.622 -4.142 -42.789 1.00 54.00 406 ILE A CA 1
ATOM 3100 C C . ILE A 1 406 ? 27.925 -4.300 -44.152 1.00 54.00 406 ILE A C 1
ATOM 3102 O O . ILE A 1 406 ? 27.935 -5.378 -44.743 1.00 54.00 406 ILE A O 1
ATOM 3106 N N . HIS A 1 407 ? 27.359 -3.218 -44.700 1.00 44.47 407 HIS A N 1
ATOM 3107 C CA . HIS A 1 407 ? 26.654 -3.261 -45.990 1.00 44.47 407 HIS A CA 1
ATOM 3108 C C . HIS A 1 407 ? 27.559 -3.428 -47.222 1.00 44.47 407 HIS A C 1
ATOM 3110 O O . HIS A 1 407 ? 27.060 -3.812 -48.278 1.00 44.47 407 HIS A O 1
ATOM 3116 N N . LEU A 1 408 ? 28.865 -3.162 -47.121 1.00 42.28 408 LEU A N 1
ATOM 3117 C CA . LEU A 1 408 ? 29.799 -3.271 -48.251 1.00 42.28 408 LEU A CA 1
ATOM 3118 C C . LEU A 1 408 ? 30.288 -4.706 -48.522 1.00 42.28 408 LEU A C 1
ATOM 3120 O O . LEU A 1 408 ? 31.095 -4.912 -49.425 1.00 42.28 408 LEU A O 1
ATOM 3124 N N . GLY A 1 409 ? 29.829 -5.702 -47.754 1.00 43.03 409 GLY A N 1
ATOM 3125 C CA . GLY A 1 409 ? 30.140 -7.121 -47.977 1.00 43.03 409 GLY A CA 1
ATOM 3126 C C . GLY A 1 409 ? 31.593 -7.527 -47.699 1.00 43.03 409 GLY A C 1
ATOM 3127 O O . GLY A 1 409 ? 31.932 -8.696 -47.846 1.00 43.03 409 GLY A O 1
ATOM 3128 N N . MET A 1 410 ? 32.447 -6.588 -47.279 1.00 44.56 410 MET A N 1
ATOM 3129 C CA . MET A 1 410 ? 33.849 -6.848 -46.925 1.00 44.56 410 MET A CA 1
ATOM 3130 C C . MET A 1 410 ? 34.001 -7.536 -45.564 1.00 44.56 410 MET A C 1
ATOM 3132 O O . MET A 1 410 ? 34.994 -8.218 -45.335 1.00 44.56 410 MET A O 1
ATOM 3136 N N . LEU A 1 411 ? 33.029 -7.348 -44.668 1.00 51.38 411 LEU A N 1
ATOM 3137 C CA . LEU A 1 411 ? 32.988 -7.921 -43.327 1.00 51.38 411 LEU A CA 1
ATOM 3138 C C . LEU A 1 411 ? 31.531 -8.270 -42.995 1.00 51.38 411 LEU A C 1
ATOM 3140 O O . LEU A 1 411 ? 30.685 -7.382 -42.884 1.00 51.38 411 LEU A O 1
ATOM 3144 N N . GLY A 1 412 ? 31.226 -9.559 -42.839 1.00 53.12 412 GLY A N 1
ATOM 3145 C CA . GLY A 1 412 ? 29.877 -10.058 -42.536 1.00 53.12 412 GLY A CA 1
ATOM 3146 C C . GLY A 1 412 ? 29.486 -9.869 -41.069 1.00 53.12 412 GLY A C 1
ATOM 3147 O O . GLY A 1 412 ? 29.104 -10.840 -40.425 1.00 53.12 412 GLY A O 1
ATOM 3148 N N . LEU A 1 413 ? 29.659 -8.654 -40.529 1.00 55.12 413 LEU A N 1
ATOM 3149 C CA . LEU A 1 413 ? 29.816 -8.449 -39.085 1.00 55.12 413 LEU A CA 1
ATOM 3150 C C . LEU A 1 413 ? 28.603 -8.877 -38.252 1.00 55.12 413 LEU A C 1
ATOM 3152 O O . LEU A 1 413 ? 28.748 -9.587 -37.265 1.00 55.12 413 LEU A O 1
ATOM 3156 N N . VAL A 1 414 ? 27.414 -8.398 -38.612 1.00 60.69 414 VAL A N 1
ATOM 3157 C CA . VAL A 1 414 ? 26.199 -8.608 -37.819 1.00 60.69 414 VAL A CA 1
ATOM 3158 C C . VAL A 1 414 ? 25.307 -9.612 -38.531 1.00 60.69 414 VAL A C 1
ATOM 3160 O O . VAL A 1 414 ? 24.851 -9.371 -39.649 1.00 60.69 414 VAL A O 1
ATOM 3163 N N . LYS A 1 415 ? 25.039 -10.737 -37.862 1.00 66.44 415 LYS A N 1
ATOM 3164 C CA . LYS A 1 415 ? 24.120 -11.779 -38.343 1.00 66.44 415 LYS A CA 1
ATOM 3165 C C . LYS A 1 415 ? 22.719 -11.159 -38.519 1.00 66.44 415 LYS A C 1
ATOM 3167 O O . LYS A 1 415 ? 22.211 -10.616 -37.534 1.00 66.44 415 LYS A O 1
ATOM 3172 N N . PRO A 1 416 ? 22.080 -11.181 -39.706 1.00 67.69 416 PRO A N 1
ATOM 3173 C CA . PRO A 1 416 ? 20.808 -10.473 -39.935 1.00 67.69 416 PRO A CA 1
ATOM 3174 C C . PRO A 1 416 ? 19.663 -10.912 -39.006 1.00 67.69 416 PRO A C 1
ATOM 3176 O O . PRO A 1 416 ? 18.774 -10.133 -38.683 1.00 67.69 416 PRO A O 1
ATOM 3179 N N . ASP A 1 417 ? 19.718 -12.161 -38.555 1.00 74.50 417 ASP A N 1
ATOM 3180 C CA . ASP A 1 417 ? 18.811 -12.840 -37.630 1.00 74.50 417 ASP A CA 1
ATOM 3181 C C . ASP A 1 417 ? 19.086 -12.548 -36.136 1.00 74.50 417 ASP A C 1
ATOM 3183 O O . ASP A 1 417 ? 18.286 -12.926 -35.271 1.00 74.50 417 ASP A O 1
ATOM 3187 N N . SER A 1 418 ? 20.173 -11.838 -35.819 1.00 81.00 418 SER A N 1
ATOM 3188 C CA . SER A 1 418 ? 20.530 -11.417 -34.456 1.00 81.00 418 SER A CA 1
ATOM 3189 C C . SER A 1 418 ? 19.775 -10.176 -33.970 1.00 81.00 418 SER A C 1
ATOM 3191 O O . SER A 1 418 ? 19.045 -9.529 -34.724 1.00 81.00 418 SER A O 1
ATOM 3193 N N . TYR A 1 419 ? 19.985 -9.828 -32.697 1.00 84.00 419 TYR A N 1
ATOM 3194 C CA . TYR A 1 419 ? 19.463 -8.609 -32.090 1.00 84.00 419 TYR A CA 1
ATOM 3195 C C . TYR A 1 419 ? 19.882 -7.345 -32.860 1.00 84.00 419 TYR A C 1
ATOM 3197 O O . TYR A 1 419 ? 19.024 -6.597 -33.325 1.00 84.00 419 TYR A O 1
ATOM 3205 N N . LEU A 1 420 ? 21.190 -7.129 -33.064 1.00 82.69 420 LEU A N 1
ATOM 3206 C CA . LEU A 1 420 ? 21.702 -5.940 -33.762 1.00 82.69 420 LEU A CA 1
ATOM 3207 C C . LEU A 1 420 ? 21.201 -5.866 -35.212 1.00 82.69 420 LEU A C 1
ATOM 3209 O O . LEU A 1 420 ? 20.933 -4.772 -35.707 1.00 82.69 420 LEU A O 1
ATOM 3213 N N . GLY A 1 421 ? 21.049 -7.016 -35.880 1.00 80.31 421 GLY A N 1
ATOM 3214 C CA . GLY A 1 421 ? 20.545 -7.095 -37.253 1.00 80.31 421 GLY A CA 1
ATOM 3215 C C . GLY A 1 421 ? 19.125 -6.544 -37.376 1.00 80.31 421 GLY A C 1
ATOM 3216 O O . GLY A 1 421 ? 18.882 -5.636 -38.172 1.00 80.31 421 GLY A O 1
ATOM 3217 N N . LYS A 1 422 ? 18.212 -7.031 -36.526 1.00 82.69 422 LYS A N 1
ATOM 3218 C CA . LYS A 1 422 ? 16.825 -6.544 -36.437 1.00 82.69 422 LYS A CA 1
ATOM 3219 C C . LYS A 1 422 ? 16.783 -5.086 -35.999 1.00 82.69 422 LYS A C 1
ATOM 3221 O O . LYS A 1 422 ? 16.204 -4.262 -36.697 1.00 82.69 422 LYS A O 1
ATOM 3226 N N . PHE A 1 423 ? 17.470 -4.751 -34.906 1.00 85.38 423 PHE A N 1
ATOM 3227 C CA . PHE A 1 423 ? 17.447 -3.416 -34.315 1.00 85.38 423 PHE A CA 1
ATOM 3228 C C . PHE A 1 423 ? 17.841 -2.328 -35.324 1.00 85.38 423 PHE A C 1
ATOM 3230 O O . PHE A 1 423 ? 17.124 -1.336 -35.455 1.00 85.38 423 PHE A O 1
ATOM 3237 N N . PHE A 1 424 ? 18.924 -2.500 -36.094 1.00 83.69 424 PHE A N 1
ATOM 3238 C CA . PHE A 1 424 ? 19.315 -1.505 -37.105 1.00 83.69 424 PHE A CA 1
ATOM 3239 C C . PHE A 1 424 ? 18.381 -1.474 -38.330 1.00 83.69 424 PHE A C 1
ATOM 3241 O O . PHE A 1 424 ? 18.140 -0.396 -38.872 1.00 83.69 424 PHE A O 1
ATOM 3248 N N . GLU A 1 425 ? 17.809 -2.607 -38.744 1.00 83.19 425 GLU A N 1
ATOM 3249 C CA . GLU A 1 425 ? 16.836 -2.681 -39.849 1.00 83.19 425 GLU A CA 1
ATOM 3250 C C . GLU A 1 425 ? 15.480 -2.042 -39.481 1.00 83.19 425 GLU A C 1
ATOM 3252 O O . GLU A 1 425 ? 14.872 -1.350 -40.298 1.00 83.19 425 GLU A O 1
ATOM 3257 N N . GLU A 1 426 ? 15.031 -2.203 -38.235 1.00 83.25 426 GLU A N 1
ATOM 3258 C CA . GLU A 1 426 ? 13.784 -1.643 -37.695 1.00 83.25 426 GLU A CA 1
ATOM 3259 C C . GLU A 1 426 ? 13.910 -0.154 -37.328 1.00 83.25 426 GLU A C 1
ATOM 3261 O O . GLU A 1 426 ? 12.919 0.584 -37.344 1.00 83.25 426 GLU A O 1
ATOM 3266 N N . THR A 1 427 ? 15.124 0.318 -37.019 1.00 84.25 427 THR A N 1
ATOM 3267 C CA . THR A 1 427 ? 15.402 1.723 -36.669 1.00 84.25 427 THR A CA 1
ATOM 3268 C C . THR A 1 427 ? 15.833 2.599 -37.848 1.00 84.25 427 THR A C 1
ATOM 3270 O O . THR A 1 427 ? 15.788 3.820 -37.718 1.00 84.25 427 THR A O 1
ATOM 3273 N N . LYS A 1 428 ? 16.185 2.036 -39.015 1.00 82.50 428 LYS A N 1
ATOM 3274 C CA . LYS A 1 428 ? 16.784 2.771 -40.157 1.00 82.50 428 LYS A CA 1
ATOM 3275 C C . LYS A 1 428 ? 16.022 4.000 -40.672 1.00 82.50 428 LYS A C 1
ATOM 3277 O O . LYS A 1 428 ? 16.626 4.858 -41.308 1.00 82.50 428 LYS A O 1
ATOM 3282 N N . SER A 1 429 ? 14.708 4.066 -40.455 1.00 83.25 429 SER A N 1
ATOM 3283 C CA . SER A 1 429 ? 13.830 5.169 -40.879 1.00 83.25 429 SER A CA 1
ATOM 3284 C C . SER A 1 429 ? 13.308 6.030 -39.721 1.00 83.25 429 SER A C 1
ATOM 3286 O O . SER A 1 429 ? 12.530 6.953 -39.956 1.00 83.25 429 SER A O 1
ATOM 3288 N N . LYS A 1 430 ? 13.720 5.740 -38.481 1.00 83.56 430 LYS A N 1
ATOM 3289 C CA . LYS A 1 430 ? 13.325 6.466 -37.267 1.00 83.56 430 LYS A CA 1
ATOM 3290 C C . LYS A 1 430 ? 14.242 7.668 -37.023 1.00 83.56 430 LYS A C 1
ATOM 3292 O O . LYS A 1 430 ? 15.437 7.628 -37.311 1.00 83.56 430 LYS A O 1
ATOM 3297 N N . THR A 1 431 ? 13.711 8.731 -36.426 1.00 82.50 431 THR A N 1
ATOM 3298 C CA . THR A 1 431 ? 14.529 9.848 -35.928 1.00 82.50 431 THR A CA 1
ATOM 3299 C C . THR A 1 431 ? 15.340 9.443 -34.686 1.00 82.50 431 THR A C 1
ATOM 3301 O O . THR A 1 431 ? 14.920 8.554 -33.944 1.00 82.50 431 THR A O 1
ATOM 3304 N N . PRO A 1 432 ? 16.443 10.145 -34.348 1.00 76.50 432 PRO A N 1
ATOM 3305 C CA . PRO A 1 432 ? 17.242 9.872 -33.144 1.00 76.50 432 PRO A CA 1
ATOM 3306 C C . PRO A 1 432 ? 16.468 9.848 -31.814 1.00 76.50 432 PRO A C 1
ATOM 3308 O O . PRO A 1 432 ? 16.983 9.332 -30.825 1.00 76.50 432 PRO A O 1
ATOM 3311 N N . LYS A 1 433 ? 15.255 10.418 -31.764 1.00 73.94 433 LYS A N 1
ATOM 3312 C CA . LYS A 1 433 ? 14.352 10.323 -30.611 1.00 73.94 433 LYS A CA 1
ATOM 3313 C C . LYS A 1 433 ? 13.519 9.037 -30.641 1.00 73.94 433 LYS A C 1
ATOM 3315 O O . LYS A 1 433 ? 13.492 8.324 -29.647 1.00 73.94 433 LYS A O 1
ATOM 3320 N N . GLU A 1 434 ? 12.901 8.707 -31.770 1.00 77.44 434 GLU A N 1
ATOM 3321 C CA . GLU A 1 434 ? 12.123 7.467 -31.926 1.00 77.44 434 GLU A CA 1
ATOM 3322 C C . GLU A 1 434 ? 12.999 6.210 -31.779 1.00 77.44 434 GLU A C 1
ATOM 3324 O O . GLU A 1 434 ? 12.513 5.172 -31.341 1.00 77.44 434 GLU A O 1
ATOM 3329 N N . ILE A 1 435 ? 14.297 6.295 -32.102 1.00 79.88 435 ILE A N 1
ATOM 3330 C CA . ILE A 1 435 ? 15.278 5.234 -31.815 1.00 79.88 435 ILE A CA 1
ATOM 3331 C C . ILE A 1 435 ? 15.503 5.078 -30.303 1.00 79.88 435 ILE A C 1
ATOM 3333 O O . ILE A 1 435 ? 15.569 3.955 -29.809 1.00 79.88 435 ILE A O 1
ATOM 3337 N N . ALA A 1 436 ? 15.580 6.185 -29.556 1.00 74.94 436 ALA A N 1
ATOM 3338 C CA . ALA A 1 436 ? 15.711 6.157 -28.098 1.00 74.94 436 ALA A CA 1
ATOM 3339 C C . ALA A 1 436 ? 14.456 5.572 -27.428 1.00 74.94 436 ALA A C 1
ATOM 3341 O O . ALA A 1 436 ? 14.562 4.746 -26.526 1.00 74.94 436 ALA A O 1
ATOM 3342 N N . GLU A 1 437 ? 13.271 5.946 -27.917 1.00 74.19 437 GLU A N 1
ATOM 3343 C CA . GLU A 1 437 ? 11.984 5.410 -27.458 1.00 74.19 437 GLU A CA 1
ATOM 3344 C C . GLU A 1 437 ? 11.859 3.905 -27.775 1.00 74.19 437 GLU A C 1
ATOM 3346 O O . GLU A 1 437 ? 11.471 3.129 -26.901 1.00 74.19 437 GLU A O 1
ATOM 3351 N N . TYR A 1 438 ? 12.298 3.467 -28.965 1.00 79.88 438 TYR A N 1
ATOM 3352 C CA . TYR A 1 438 ? 12.372 2.047 -29.337 1.00 79.88 438 TYR A CA 1
ATOM 3353 C C . TYR A 1 438 ? 13.309 1.258 -28.411 1.00 79.88 438 TYR A C 1
ATOM 3355 O O . TYR A 1 438 ? 12.907 0.262 -27.811 1.00 79.88 438 TYR A O 1
ATOM 3363 N N . LEU A 1 439 ? 14.534 1.756 -28.212 1.00 77.88 439 LEU A N 1
ATOM 3364 C CA . LEU A 1 439 ? 15.520 1.162 -27.310 1.00 77.88 439 LEU A CA 1
ATOM 3365 C C . LEU A 1 439 ? 15.064 1.188 -25.840 1.00 77.88 439 LEU A C 1
ATOM 3367 O O . LEU A 1 439 ? 15.460 0.331 -25.048 1.00 77.88 439 LEU A O 1
ATOM 3371 N N . GLU A 1 440 ? 14.217 2.136 -25.437 1.00 70.56 440 GLU A N 1
ATOM 3372 C CA . GLU A 1 440 ? 13.562 2.098 -24.133 1.00 70.56 440 GLU A CA 1
ATOM 3373 C C . GLU A 1 440 ? 12.540 0.958 -24.039 1.00 70.56 440 GLU A C 1
ATOM 3375 O O . GLU A 1 440 ? 12.516 0.279 -23.012 1.00 70.56 440 GLU A O 1
ATOM 3380 N N . ASP A 1 441 ? 11.670 0.755 -25.032 1.00 69.31 441 ASP A N 1
ATOM 3381 C CA . ASP A 1 441 ? 10.656 -0.320 -25.035 1.00 69.31 441 ASP A CA 1
ATOM 3382 C C . ASP A 1 441 ? 11.248 -1.740 -25.181 1.00 69.31 441 ASP A C 1
ATOM 3384 O O . ASP A 1 441 ? 10.639 -2.697 -24.710 1.00 69.31 441 ASP A O 1
ATOM 3388 N N . ASP A 1 442 ? 12.461 -1.875 -25.718 1.00 71.88 442 ASP A N 1
ATOM 3389 C CA . ASP A 1 442 ? 13.151 -3.153 -25.953 1.00 71.88 442 ASP A CA 1
ATOM 3390 C C . ASP A 1 442 ? 13.589 -3.911 -24.676 1.00 71.88 442 ASP A C 1
ATOM 3392 O O . ASP A 1 442 ? 14.497 -3.481 -23.964 1.00 71.88 442 ASP A O 1
ATOM 3396 N N . ASP A 1 443 ? 13.004 -5.071 -24.375 1.00 66.00 443 ASP A N 1
ATOM 3397 C CA . ASP A 1 443 ? 13.413 -5.887 -23.217 1.00 66.00 443 ASP A CA 1
ATOM 3398 C C . ASP A 1 443 ? 14.541 -6.906 -23.521 1.00 66.00 443 ASP A C 1
ATOM 3400 O O . ASP A 1 443 ? 15.155 -7.428 -22.582 1.00 66.00 443 ASP A O 1
ATOM 3404 N N . GLU A 1 444 ? 14.877 -7.165 -24.793 1.00 71.75 444 GLU A N 1
ATOM 3405 C CA . GLU A 1 444 ? 15.892 -8.154 -25.200 1.00 71.75 444 GLU A CA 1
ATOM 3406 C C . GLU A 1 444 ? 17.303 -7.638 -24.872 1.00 71.75 444 GLU A C 1
ATOM 3408 O O . GLU A 1 444 ? 18.037 -8.285 -24.115 1.00 71.75 444 GLU A O 1
ATOM 3413 N N . VAL A 1 445 ? 17.630 -6.410 -25.295 1.00 69.56 445 VAL A N 1
ATOM 3414 C CA . VAL A 1 445 ? 18.918 -5.735 -25.019 1.00 69.56 445 VAL A CA 1
ATOM 3415 C C . VAL A 1 445 ? 19.216 -5.586 -23.521 1.00 69.56 445 VAL A C 1
ATOM 3417 O O . VAL A 1 445 ? 20.375 -5.594 -23.086 1.00 69.56 445 VAL A O 1
ATOM 3420 N N . LYS A 1 446 ? 18.153 -5.477 -22.713 1.00 65.12 446 LYS A N 1
ATOM 3421 C CA . LYS A 1 446 ? 18.210 -5.353 -21.251 1.00 65.12 446 LYS A CA 1
ATOM 3422 C C . LYS A 1 446 ? 18.427 -6.716 -20.593 1.00 65.12 446 LYS A C 1
ATOM 3424 O O . LYS A 1 446 ? 19.195 -6.812 -19.637 1.00 65.12 446 LYS A O 1
ATOM 3429 N N . SER A 1 447 ? 17.812 -7.777 -21.123 1.00 59.84 447 SER A N 1
ATOM 3430 C CA . SER A 1 447 ? 18.022 -9.155 -20.654 1.00 59.84 447 SER A CA 1
ATOM 3431 C C . SER A 1 447 ? 19.455 -9.651 -20.894 1.00 59.84 447 SER A C 1
ATOM 3433 O O . SER A 1 447 ? 20.031 -10.313 -20.025 1.00 59.84 447 SER A O 1
ATOM 3435 N N . ALA A 1 448 ? 20.070 -9.252 -22.014 1.00 61.81 448 ALA A N 1
ATOM 3436 C CA . ALA A 1 448 ? 21.451 -9.594 -22.338 1.00 61.81 448 ALA A CA 1
ATOM 3437 C C . ALA A 1 448 ? 22.429 -9.115 -21.249 1.00 61.81 448 ALA A C 1
ATOM 3439 O O . ALA A 1 448 ? 23.299 -9.885 -20.842 1.00 61.81 448 ALA A O 1
ATOM 3440 N N . ALA A 1 449 ? 22.237 -7.905 -20.706 1.00 56.41 449 ALA A N 1
ATOM 3441 C CA . ALA A 1 449 ? 23.088 -7.351 -19.649 1.00 56.41 449 ALA A CA 1
ATOM 3442 C C . ALA A 1 449 ? 22.952 -8.123 -18.322 1.00 56.41 449 ALA A C 1
ATOM 3444 O O . ALA A 1 449 ? 23.957 -8.471 -17.704 1.00 56.41 449 ALA A O 1
ATOM 3445 N N . VAL A 1 450 ? 21.722 -8.482 -17.924 1.00 51.34 450 VAL A N 1
ATOM 3446 C CA . VAL A 1 450 ? 21.457 -9.282 -16.707 1.00 51.34 450 VAL A CA 1
ATOM 3447 C C . VAL A 1 450 ? 22.193 -10.624 -16.745 1.00 51.34 450 VAL A C 1
ATOM 3449 O O . VAL A 1 450 ? 22.693 -11.092 -15.726 1.00 51.34 450 VAL A O 1
ATOM 3452 N N . SER A 1 451 ? 22.322 -11.234 -17.926 1.00 50.50 451 SER A N 1
ATOM 3453 C CA . SER A 1 451 ? 22.976 -12.540 -18.084 1.00 50.50 451 SER A CA 1
ATOM 3454 C C . SER A 1 451 ? 24.493 -12.558 -17.812 1.00 50.50 451 SER A C 1
ATOM 3456 O O . SER A 1 451 ? 25.082 -13.639 -17.819 1.00 50.50 451 SER A O 1
ATOM 3458 N N . LEU A 1 452 ? 25.143 -11.404 -17.595 1.00 51.03 452 LEU A N 1
ATOM 3459 C CA . LEU A 1 452 ? 26.540 -11.325 -17.135 1.00 51.03 452 LEU A CA 1
ATOM 3460 C C . LEU A 1 452 ? 26.674 -11.094 -15.616 1.00 51.03 452 LEU A C 1
ATOM 3462 O O . LEU A 1 452 ? 27.749 -11.330 -15.070 1.00 51.03 452 LEU A O 1
ATOM 3466 N N . GLU A 1 453 ? 25.599 -10.732 -14.905 1.00 42.78 453 GLU A N 1
ATOM 3467 C CA . GLU A 1 453 ? 25.627 -10.449 -13.454 1.00 42.78 453 GLU A CA 1
ATOM 3468 C C . GLU A 1 453 ? 26.005 -11.696 -12.613 1.00 42.78 453 GLU A C 1
ATOM 3470 O O . GLU A 1 453 ? 26.441 -11.577 -11.472 1.00 42.78 453 GLU A O 1
ATOM 3475 N N . MET A 1 454 ? 25.922 -12.904 -13.193 1.00 39.09 454 MET A N 1
ATOM 3476 C CA . MET A 1 454 ? 26.384 -14.164 -12.583 1.00 39.09 454 MET A CA 1
ATOM 3477 C C . MET A 1 454 ? 27.899 -14.436 -12.692 1.00 39.09 454 MET A C 1
ATOM 3479 O O . MET A 1 454 ? 28.369 -15.378 -12.055 1.00 39.09 454 MET A O 1
ATOM 3483 N N . LEU A 1 455 ? 28.663 -13.671 -13.483 1.00 36.41 455 LEU A N 1
ATOM 3484 C CA . LEU A 1 455 ? 30.111 -13.883 -13.670 1.00 36.41 455 LEU A CA 1
ATOM 3485 C C . LEU A 1 455 ? 30.986 -12.969 -12.794 1.00 36.41 455 LEU A C 1
ATOM 3487 O O . LEU A 1 455 ? 32.101 -13.347 -12.438 1.00 36.41 455 LEU A O 1
ATOM 3491 N N . LEU A 1 456 ? 30.488 -11.791 -12.409 1.00 35.53 456 LEU A N 1
ATOM 3492 C CA . LEU A 1 456 ? 31.269 -10.761 -11.714 1.00 35.53 456 LEU A CA 1
ATOM 3493 C C . LEU A 1 456 ? 31.147 -10.843 -10.187 1.00 35.53 456 LEU A C 1
ATOM 3495 O O . LEU A 1 456 ? 30.496 -10.036 -9.527 1.00 35.53 456 LEU A O 1
ATOM 3499 N N . ALA A 1 457 ? 31.840 -11.830 -9.620 1.00 30.64 457 ALA A N 1
ATOM 3500 C CA . ALA A 1 457 ? 32.007 -12.002 -8.177 1.00 30.64 457 ALA A CA 1
ATOM 3501 C C . ALA A 1 457 ? 33.467 -11.799 -7.715 1.00 30.64 457 ALA A C 1
ATOM 3503 O O . ALA A 1 457 ? 33.918 -12.491 -6.801 1.00 30.64 457 ALA A O 1
ATOM 3504 N N . LEU A 1 458 ? 34.226 -10.872 -8.327 1.00 27.48 458 LEU A N 1
ATOM 3505 C CA . LEU A 1 458 ? 35.620 -10.619 -7.940 1.00 27.48 458 LEU A CA 1
ATOM 3506 C C . LEU A 1 458 ? 36.085 -9.149 -8.083 1.00 27.48 458 LEU A C 1
ATOM 3508 O O . LEU A 1 458 ? 36.159 -8.620 -9.179 1.00 27.48 458 LEU A O 1
ATOM 3512 N N . HIS A 1 459 ? 36.522 -8.584 -6.950 1.00 29.19 459 HIS A N 1
ATOM 3513 C CA . HIS A 1 459 ? 37.439 -7.441 -6.763 1.00 29.19 459 HIS A CA 1
ATOM 3514 C C . HIS A 1 459 ? 37.108 -6.015 -7.261 1.00 29.19 459 HIS A C 1
ATOM 3516 O O . HIS A 1 459 ? 36.763 -5.743 -8.402 1.00 29.19 459 HIS A O 1
ATOM 3522 N N . LEU A 1 460 ? 37.362 -5.066 -6.351 1.00 32.78 460 LEU A N 1
ATOM 3523 C CA . LEU A 1 460 ? 37.352 -3.618 -6.565 1.00 32.78 460 LEU A CA 1
ATOM 3524 C C . LEU A 1 460 ? 38.470 -3.161 -7.520 1.00 32.78 460 LEU A C 1
ATOM 3526 O O . LEU A 1 460 ? 39.630 -3.524 -7.321 1.00 32.78 460 LEU A O 1
ATOM 3530 N N . ARG A 1 461 ? 38.145 -2.242 -8.440 1.00 28.44 461 ARG A N 1
ATOM 3531 C CA . ARG A 1 461 ? 39.096 -1.294 -9.063 1.00 28.44 461 ARG A CA 1
ATOM 3532 C C . ARG A 1 461 ? 38.525 0.128 -9.165 1.00 28.44 461 ARG A C 1
ATOM 3534 O O . ARG A 1 461 ? 38.573 0.772 -10.207 1.00 28.44 461 ARG A O 1
ATOM 3541 N N . THR A 1 462 ? 37.998 0.644 -8.060 1.00 28.16 462 THR A N 1
ATOM 3542 C CA . THR A 1 462 ? 37.821 2.093 -7.894 1.00 28.16 462 THR A CA 1
ATOM 3543 C C . THR A 1 462 ? 39.181 2.713 -7.560 1.00 28.16 462 THR A C 1
ATOM 3545 O O . THR A 1 462 ? 39.557 2.660 -6.395 1.00 28.16 462 THR A O 1
ATOM 3548 N N . ASP A 1 463 ? 39.927 3.164 -8.581 1.00 26.72 463 ASP A N 1
ATOM 3549 C CA . ASP A 1 463 ? 40.940 4.254 -8.549 1.00 26.72 463 ASP A CA 1
ATOM 3550 C C . ASP A 1 463 ? 41.909 4.195 -9.760 1.00 26.72 463 ASP A C 1
ATOM 3552 O O . ASP A 1 463 ? 43.123 4.064 -9.614 1.00 26.72 463 ASP A O 1
ATOM 3556 N N . VAL A 1 464 ? 41.381 4.332 -10.984 1.00 26.34 464 VAL A N 1
ATOM 3557 C CA . VAL A 1 464 ? 42.143 4.844 -12.144 1.00 26.34 464 VAL A CA 1
ATOM 3558 C C . VAL A 1 464 ? 41.212 5.752 -12.952 1.00 26.34 464 VAL A C 1
ATOM 3560 O O . VAL A 1 464 ? 40.052 5.408 -13.172 1.00 26.34 464 VAL A O 1
ATOM 3563 N N . GLY A 1 465 ? 41.691 6.926 -13.366 1.00 32.81 465 GLY A N 1
ATOM 3564 C CA . GLY A 1 465 ? 40.932 7.820 -14.244 1.00 32.81 465 GLY A CA 1
ATOM 3565 C C . GLY A 1 465 ? 41.025 7.404 -15.715 1.00 32.81 465 GLY A C 1
ATOM 3566 O O . GLY A 1 465 ? 42.060 6.911 -16.148 1.00 32.81 465 GLY A O 1
ATOM 3567 N N . TYR A 1 466 ? 39.974 7.696 -16.485 1.00 42.19 466 TYR A N 1
ATOM 3568 C CA . TYR A 1 466 ? 39.976 7.681 -17.957 1.00 42.19 466 TYR A CA 1
ATOM 3569 C C . TYR A 1 466 ? 40.194 6.321 -18.650 1.00 42.19 466 TYR A C 1
ATOM 3571 O O . TYR A 1 466 ? 41.004 6.216 -19.569 1.00 42.19 466 TYR A O 1
ATOM 3579 N N . CYS A 1 467 ? 39.386 5.305 -18.321 1.00 41.66 467 CYS A N 1
ATOM 3580 C CA . CYS A 1 467 ? 39.232 4.150 -19.214 1.00 41.66 467 CYS A CA 1
ATOM 3581 C C . CYS A 1 467 ? 38.660 4.605 -20.573 1.00 41.66 467 CYS A C 1
ATOM 3583 O O . CYS A 1 467 ? 37.487 4.969 -20.682 1.00 41.66 467 CYS A O 1
ATOM 3585 N N . THR A 1 468 ? 39.501 4.585 -21.605 1.00 50.94 468 THR A N 1
ATOM 3586 C CA . THR A 1 468 ? 39.100 4.672 -23.014 1.00 50.94 468 THR A CA 1
ATOM 3587 C C . THR A 1 468 ? 39.232 3.277 -23.603 1.00 50.94 468 THR A C 1
ATOM 3589 O O . THR A 1 468 ? 40.247 2.625 -23.387 1.00 50.94 468 THR A O 1
ATOM 3592 N N . ILE A 1 469 ? 38.222 2.801 -24.327 1.00 52.88 469 ILE A N 1
ATOM 3593 C CA . ILE A 1 469 ? 38.183 1.428 -24.843 1.00 52.88 469 ILE A CA 1
ATOM 3594 C C . ILE A 1 469 ? 38.010 1.484 -26.360 1.00 52.88 469 ILE A C 1
ATOM 3596 O O . ILE A 1 469 ? 37.041 2.051 -26.870 1.00 52.88 469 ILE A O 1
ATOM 3600 N N . ALA A 1 470 ? 38.955 0.911 -27.097 1.00 49.19 470 ALA A N 1
ATOM 3601 C CA . ALA A 1 470 ? 38.868 0.768 -28.544 1.00 49.19 470 ALA A CA 1
ATOM 3602 C C . ALA A 1 470 ? 38.100 -0.508 -28.908 1.00 49.19 470 ALA A C 1
ATOM 3604 O O . ALA A 1 470 ? 38.158 -1.502 -28.189 1.00 49.19 470 ALA A O 1
ATOM 3605 N N . ALA A 1 471 ? 37.395 -0.478 -30.038 1.00 46.16 471 ALA A N 1
ATOM 3606 C CA . ALA A 1 471 ? 36.968 -1.674 -30.751 1.00 46.16 471 ALA A CA 1
ATOM 3607 C C . ALA A 1 471 ? 37.939 -1.883 -31.917 1.00 46.16 471 ALA A C 1
ATOM 3609 O O . ALA A 1 471 ? 38.054 -1.022 -32.800 1.00 46.16 471 ALA A O 1
ATOM 3610 N N . ALA A 1 472 ? 38.646 -3.006 -31.902 1.00 45.16 472 ALA A N 1
ATOM 3611 C CA . ALA A 1 472 ? 39.731 -3.316 -32.821 1.00 45.16 472 ALA A CA 1
ATOM 3612 C C . ALA A 1 472 ? 39.567 -4.718 -33.413 1.00 45.16 472 ALA A C 1
ATOM 3614 O O . ALA A 1 472 ? 38.809 -5.533 -32.885 1.00 45.16 472 ALA A O 1
ATOM 3615 N N . LEU A 1 473 ? 40.261 -4.991 -34.522 1.00 44.50 473 LEU A N 1
ATOM 3616 C CA . LEU A 1 473 ? 40.396 -6.358 -35.025 1.00 44.50 473 LEU A CA 1
ATOM 3617 C C . LEU A 1 473 ? 41.117 -7.221 -33.969 1.00 44.50 473 LEU A C 1
ATOM 3619 O O . LEU A 1 473 ? 42.103 -6.759 -33.395 1.00 44.50 473 LEU A O 1
ATOM 3623 N N . ALA A 1 474 ? 40.600 -8.420 -33.698 1.00 41.09 474 ALA A N 1
ATOM 3624 C CA . ALA A 1 474 ? 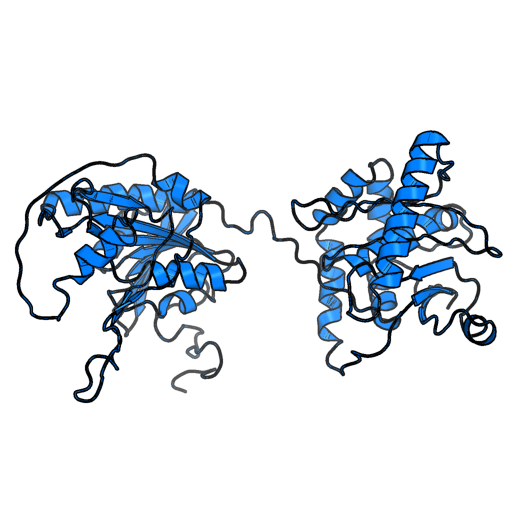41.116 -9.347 -32.683 1.00 41.09 474 ALA A CA 1
ATOM 3625 C C . ALA A 1 474 ? 42.402 -10.084 -33.117 1.00 41.09 474 ALA A C 1
ATOM 3627 O O . ALA A 1 474 ? 42.553 -10.351 -34.332 1.00 41.09 474 ALA A O 1
#

Sequence (474 aa):
MAYKNTNAMPKHEDGTVLHLGVKSGQVANRVVSVGSLGRAELLAQLLDDAQFETYESSRGFTTFTGAMNGVPLSIVATGMVRLQACRLFACTHPFVCLRFGTCGGVREDVAPGSIVVSGKGSLMVTRNPDAFFPDSDGEEPYRISRVMPASPALSKAVSERQLLRSRLDSAFDDRNEQLVANLTKSHPELHTLEMETFHLLDLAQRSRGSIQATAAVLVVANRPTGQVVEADVLKALEGFWGRVILETLAAAPLHGEKRAKRWFPLESNPEVMTAYVEKMGFPTDQFSFCDVMSTEEWALDMVPSPVVAVLMLFPIKPHVVDMLLLVQTEAFAKQEAEKIAKEGQTVSPNVYYMRQTVGTREITGNYCIQNHVLGRLSVSTLLVDAGNACGTVGILHAVGNMRHLIHLGMLGLVKPDSYLGKFFEETKSKTPKEIAEYLEDDDEVKSAAVSLEMLLALHLRTDVGYCTIAAALA

Nearest PDB structures (foldseek):
  6k8p-assembly1_A  TM=9.289E-01  e=3.453E-32  Phytophthora capsici LT1534
  6k5h-assembly2_C  TM=9.217E-01  e=7.113E-30  Phytophthora capsici LT1534
  3bje-assembly1_B  TM=7.705E-01  e=2.387E-12  Trypanosoma brucei
  3of3-assembly1_E  TM=7.271E-01  e=6.037E-11  Vibrio cholerae
  6aqu-assembly1_A  TM=7.310E-01  e=8.071E-08  Plasmodium falciparum

Foldseek 3Di:
DCWDDPVHQIARPVQAGQAQQDHAPQFDLFEEEEADPVLQQLLCCLADVSDWDWGDHPNGKIKTWGHHVNFTHIYIHQHQDQDPPLVVCPRDWLHEYEYAAAWAWLDPQQAFLWKDKCQVADKDKDQDPQCPPPPDDPDDRIDIGDGQHADNVLSVLLHPDTDHHFDADDDDDDVCPCVSVVCCVVCVVGTTDGRYQNSLSVSCVVVVNSYHYIYIHGNQAYPPRRTGDDPVSVSVSSNVSSNSSSVSSSPDDRRPVPPLQAQAAQDLDFVSLLLLVVQQFFPSVWKTKDWQPDPDPVSVVVDAPDFQEKAWDDDQDDDPVCPVVNVVVVVVLVVVVVVCVPPNDDDDPLADAAFADNPPDGDDDRADQDQDCPDVYGYHDDDDDDDSCVSVRSVLRSVSSCVVVCVVPPDVTGDCPGNNNCLCVVCVPPDSHVSNVVVSVDPSSRVSSVVCVVPPPDDDDPDDPIGMMTIHTD

Mean predicted aligned error: 18.05 Å